Protein AF-A0A7Y1TZ57-F1 (afdb_monomer)

Structure (mmCIF, N/CA/C/O backbone):
data_AF-A0A7Y1TZ57-F1
#
_entry.id   AF-A0A7Y1TZ57-F1
#
loop_
_atom_site.group_PDB
_atom_site.id
_atom_site.type_symbol
_atom_site.label_atom_id
_atom_site.label_alt_id
_atom_site.label_comp_id
_atom_site.label_asym_id
_atom_site.label_entity_id
_atom_site.label_seq_id
_atom_site.pdbx_PDB_ins_code
_atom_site.Cartn_x
_atom_site.Cartn_y
_atom_site.Cartn_z
_atom_site.occupancy
_atom_site.B_iso_or_equiv
_atom_site.auth_seq_id
_atom_site.auth_comp_id
_atom_site.auth_asym_id
_atom_site.auth_atom_id
_atom_site.pdbx_PDB_model_num
ATOM 1 N N . VAL A 1 1 ? -8.027 1.036 -13.873 1.00 85.38 1 VAL A N 1
ATOM 2 C CA . VAL A 1 1 ? -8.519 1.773 -15.068 1.00 85.38 1 VAL A CA 1
ATOM 3 C C . VAL A 1 1 ? -7.664 1.378 -16.243 1.00 85.38 1 VAL A C 1
ATOM 5 O O . VAL A 1 1 ? -6.453 1.364 -16.092 1.00 85.38 1 VAL A O 1
ATOM 8 N N . VAL A 1 2 ? -8.277 1.065 -17.380 1.00 92.50 2 VAL A N 1
ATOM 9 C CA . VAL A 1 2 ? -7.559 0.734 -18.614 1.00 92.50 2 VAL A CA 1
ATOM 10 C C . VAL A 1 2 ? -7.692 1.884 -19.612 1.00 92.50 2 VAL A C 1
ATOM 12 O O . VAL A 1 2 ? -8.741 2.524 -19.671 1.00 92.50 2 VAL A O 1
ATOM 15 N N . PHE A 1 3 ? -6.623 2.198 -20.336 1.00 94.25 3 PHE A N 1
ATOM 16 C CA . PHE A 1 3 ? -6.570 3.316 -21.279 1.00 94.25 3 PHE A CA 1
ATOM 17 C C . PHE A 1 3 ? -5.475 3.093 -22.322 1.00 94.25 3 PHE A C 1
ATOM 19 O O . PHE A 1 3 ? -4.564 2.294 -22.121 1.00 94.25 3 PHE A O 1
ATOM 26 N N . SER A 1 4 ? -5.550 3.830 -23.425 1.00 94.81 4 SER A N 1
ATOM 27 C CA . SER A 1 4 ? -4.524 3.815 -24.468 1.00 94.81 4 SER A CA 1
ATOM 28 C C . SER A 1 4 ? -3.533 4.951 -24.264 1.00 94.81 4 SER A C 1
ATOM 30 O O . SER A 1 4 ? -3.928 6.083 -23.973 1.00 94.81 4 SER A O 1
ATOM 32 N N . SER A 1 5 ? -2.239 4.674 -24.411 1.00 92.25 5 SER A N 1
ATOM 33 C CA . SER A 1 5 ? -1.190 5.683 -24.245 1.00 92.25 5 SER A CA 1
ATOM 34 C C . SER A 1 5 ? -0.018 5.423 -25.185 1.00 92.25 5 SER A C 1
ATOM 36 O O . SER A 1 5 ? 0.508 4.316 -25.220 1.00 92.25 5 SER A O 1
ATOM 38 N N . ALA A 1 6 ? 0.397 6.458 -25.917 1.00 86.81 6 ALA A N 1
ATOM 39 C CA . ALA A 1 6 ? 1.616 6.451 -26.716 1.00 86.81 6 ALA A CA 1
ATOM 40 C C . ALA A 1 6 ? 2.759 6.995 -25.852 1.00 86.81 6 ALA A C 1
ATOM 42 O O . ALA A 1 6 ? 2.937 8.209 -25.733 1.00 86.81 6 ALA A O 1
ATOM 43 N N . ARG A 1 7 ? 3.454 6.093 -25.154 1.00 80.94 7 ARG A N 1
ATOM 44 C CA . ARG A 1 7 ? 4.619 6.432 -24.314 1.00 80.94 7 ARG A CA 1
ATOM 45 C C . ARG A 1 7 ? 5.950 6.100 -24.985 1.00 80.94 7 ARG A C 1
ATOM 47 O O . ARG A 1 7 ? 6.958 6.689 -24.609 1.00 80.94 7 ARG A O 1
ATOM 54 N N . ASP A 1 8 ? 5.910 5.225 -25.985 1.00 68.56 8 ASP A N 1
ATOM 55 C CA . ASP A 1 8 ? 7.057 4.759 -26.757 1.00 68.56 8 ASP A CA 1
ATOM 56 C C . ASP A 1 8 ? 6.888 5.143 -28.239 1.00 68.56 8 ASP A C 1
ATOM 58 O O . ASP A 1 8 ? 5.787 5.452 -28.698 1.00 68.56 8 ASP A O 1
ATOM 62 N N . ASP A 1 9 ? 7.960 5.036 -29.025 1.00 67.06 9 ASP A N 1
ATOM 63 C CA . ASP A 1 9 ? 7.976 5.404 -30.452 1.00 67.06 9 ASP A CA 1
ATOM 64 C C . ASP A 1 9 ? 7.232 4.406 -31.374 1.00 67.06 9 ASP A C 1
ATOM 66 O O . ASP A 1 9 ? 7.290 4.519 -32.599 1.00 67.06 9 ASP A O 1
ATOM 70 N N . THR A 1 10 ? 6.547 3.404 -30.810 1.00 67.25 10 THR A N 1
ATOM 71 C CA . THR A 1 10 ? 5.952 2.275 -31.559 1.00 67.25 10 THR A CA 1
ATOM 72 C C . THR A 1 10 ? 4.439 2.366 -31.782 1.00 67.25 10 THR A C 1
ATOM 74 O O . THR A 1 10 ? 3.914 1.591 -32.580 1.00 67.25 10 THR A O 1
ATOM 77 N N . GLY A 1 11 ? 3.759 3.341 -31.163 1.00 83.81 11 GLY A N 1
ATOM 78 C CA . GLY A 1 11 ? 2.308 3.537 -31.263 1.00 83.81 11 GLY A CA 1
ATOM 79 C C . GLY A 1 11 ? 1.617 3.652 -29.900 1.00 83.81 11 GLY A C 1
ATOM 80 O O . GLY A 1 11 ? 2.266 3.837 -28.872 1.00 83.81 11 GLY A O 1
ATOM 81 N N . PHE A 1 12 ? 0.284 3.602 -29.901 1.00 93.75 12 PHE A N 1
ATOM 82 C CA . PHE A 1 12 ? -0.532 3.455 -28.700 1.00 93.75 12 PHE A CA 1
ATOM 83 C C . PHE A 1 12 ? -0.489 2.008 -28.224 1.00 93.75 12 PHE A C 1
ATOM 85 O O . PHE A 1 12 ? -0.804 1.107 -28.993 1.00 93.75 12 PHE A O 1
ATOM 92 N N . ASP A 1 13 ? -0.206 1.823 -26.940 1.00 94.88 13 ASP A N 1
ATOM 93 C CA . ASP A 1 13 ? -0.405 0.556 -26.244 1.00 94.88 13 ASP A CA 1
ATOM 94 C C . ASP A 1 13 ? -1.567 0.668 -25.264 1.00 94.88 13 ASP A C 1
ATOM 96 O O . ASP A 1 13 ? -1.950 1.771 -24.844 1.00 94.88 13 ASP A O 1
ATOM 100 N N . ILE A 1 14 ? -2.070 -0.477 -24.813 1.00 95.50 14 ILE A N 1
ATOM 101 C CA . ILE A 1 14 ? -2.991 -0.547 -23.689 1.00 95.50 14 ILE A CA 1
ATOM 102 C C . ILE A 1 14 ? -2.201 -0.533 -22.385 1.00 95.50 14 ILE A C 1
ATOM 104 O O . ILE A 1 14 ? -1.309 -1.349 -22.147 1.00 95.50 14 ILE A O 1
ATOM 108 N N . TRP A 1 15 ? -2.571 0.393 -21.512 1.00 91.50 15 TRP A N 1
ATOM 109 C CA . TRP A 1 15 ? -2.032 0.551 -20.173 1.00 91.50 15 TRP A CA 1
ATOM 110 C C . TRP A 1 15 ? -3.130 0.352 -19.146 1.00 91.50 15 TRP A C 1
ATOM 112 O O . TRP A 1 15 ? -4.286 0.732 -19.347 1.00 91.50 15 TRP A O 1
ATOM 122 N N . GLU A 1 16 ? -2.740 -0.197 -18.009 1.00 89.75 16 GLU A N 1
ATOM 123 C CA . GLU A 1 16 ? -3.581 -0.264 -16.832 1.00 89.75 16 GLU A CA 1
ATOM 124 C C . GLU A 1 16 ? -2.974 0.587 -15.729 1.00 89.75 16 GLU A C 1
ATOM 126 O O . GLU A 1 16 ? -1.778 0.505 -15.461 1.00 89.75 16 GLU A O 1
ATOM 131 N N . THR A 1 17 ? -3.808 1.425 -15.115 1.00 84.38 17 THR A N 1
ATOM 132 C CA . THR A 1 17 ? -3.480 2.185 -13.913 1.00 84.38 17 THR A CA 1
ATOM 133 C C . THR A 1 17 ? -4.349 1.713 -12.767 1.00 84.38 17 THR A C 1
ATOM 135 O O . THR A 1 17 ? -5.585 1.776 -12.836 1.00 84.38 17 THR A O 1
ATOM 138 N N . ASP A 1 18 ? -3.701 1.329 -11.681 1.00 70.38 18 ASP A N 1
ATOM 139 C CA . ASP A 1 18 ? -4.349 1.189 -10.391 1.00 70.38 18 ASP A CA 1
ATOM 140 C C . ASP A 1 18 ? -4.616 2.587 -9.806 1.00 70.38 18 ASP A C 1
ATOM 142 O O . ASP A 1 18 ? -3.696 3.372 -9.577 1.00 70.38 18 ASP A O 1
ATOM 146 N N . LEU A 1 19 ? -5.893 2.943 -9.628 1.00 64.44 19 LEU A N 1
ATOM 147 C CA . LEU A 1 19 ? -6.278 4.296 -9.204 1.00 64.44 19 LEU A CA 1
ATOM 148 C C . LEU A 1 19 ? -5.841 4.643 -7.772 1.00 64.44 19 LEU A C 1
ATOM 150 O O . LEU A 1 19 ? -5.404 5.777 -7.574 1.00 64.44 19 LEU A O 1
ATOM 154 N N . PRO A 1 20 ? -5.950 3.735 -6.780 1.00 55.78 20 PRO A N 1
ATOM 155 C CA . PRO A 1 20 ? -5.468 4.011 -5.430 1.00 55.78 20 PRO A CA 1
ATOM 156 C C . PRO A 1 20 ? -3.968 4.317 -5.373 1.00 55.78 20 PRO A C 1
ATOM 158 O O . PRO A 1 20 ? -3.555 5.229 -4.657 1.00 55.78 20 PRO A O 1
ATOM 161 N N . THR A 1 21 ? -3.148 3.584 -6.129 1.00 51.78 21 THR A N 1
ATOM 162 C CA . THR A 1 21 ? -1.681 3.656 -6.004 1.00 51.78 21 THR A CA 1
ATOM 163 C C . THR A 1 21 ? -1.020 4.534 -7.064 1.00 51.78 21 THR A C 1
ATOM 165 O O . THR A 1 21 ? 0.137 4.933 -6.906 1.00 51.78 21 THR A O 1
ATOM 168 N N . GLY A 1 22 ? -1.729 4.832 -8.157 1.00 63.66 22 GLY A N 1
ATOM 169 C CA . GLY A 1 22 ? -1.217 5.550 -9.324 1.00 63.66 22 GLY A CA 1
ATOM 170 C C . GLY A 1 22 ? -0.210 4.748 -10.155 1.00 63.66 22 GLY A C 1
ATOM 171 O O . GLY A 1 22 ? 0.323 5.266 -11.141 1.00 63.66 22 GLY A O 1
ATOM 172 N N . LEU A 1 23 ? 0.073 3.497 -9.777 1.00 58.47 23 LEU A N 1
ATOM 173 C CA . LEU A 1 23 ? 0.966 2.632 -10.535 1.00 58.47 23 LEU A CA 1
ATOM 174 C C . LEU A 1 23 ? 0.330 2.295 -11.872 1.00 58.47 23 LEU A C 1
ATOM 176 O O . LEU A 1 23 ? -0.867 2.038 -11.957 1.00 58.47 23 LEU A O 1
ATOM 180 N N . SER A 1 24 ? 1.149 2.329 -12.918 1.00 72.44 24 SER A N 1
ATOM 181 C CA . SER A 1 24 ? 0.715 2.013 -14.270 1.00 72.44 24 SER A CA 1
ATOM 182 C C . SER A 1 24 ? 1.652 0.997 -14.894 1.00 72.44 24 SER A C 1
ATOM 184 O O . SER A 1 24 ? 2.868 1.182 -14.826 1.00 72.44 24 SER A O 1
ATOM 186 N N . TRP A 1 25 ? 1.105 -0.024 -15.540 1.00 87.38 25 TRP A N 1
ATOM 187 C CA . TRP A 1 25 ? 1.873 -1.009 -16.296 1.00 87.38 25 TRP A CA 1
ATOM 188 C C . TRP A 1 25 ? 1.294 -1.183 -17.695 1.00 87.38 25 TRP A C 1
ATOM 190 O O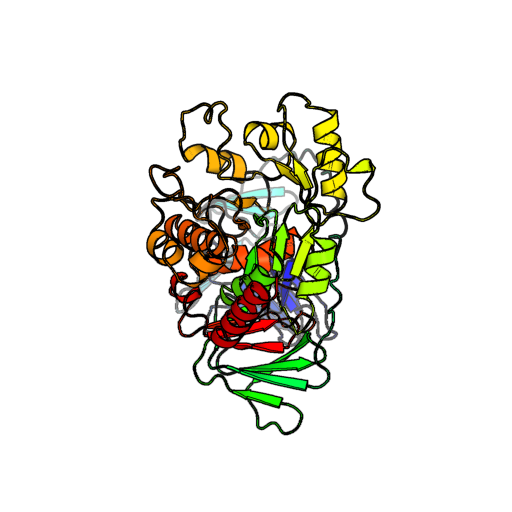 . TRP A 1 25 ? 0.101 -0.988 -17.940 1.00 87.38 25 TRP A O 1
ATOM 200 N N . ARG A 1 26 ? 2.185 -1.509 -18.628 1.00 91.62 26 ARG A N 1
ATOM 201 C CA . ARG A 1 26 ? 1.841 -1.791 -20.016 1.00 91.62 26 ARG A CA 1
ATOM 202 C C . ARG A 1 26 ? 1.236 -3.187 -20.079 1.00 91.62 26 ARG A C 1
ATOM 204 O O . ARG A 1 26 ? 1.839 -4.143 -19.600 1.00 91.62 26 ARG A O 1
ATOM 211 N N . LEU A 1 27 ? 0.040 -3.289 -20.641 1.00 88.38 27 LEU A N 1
ATOM 212 C CA . LEU A 1 27 ? -0.652 -4.554 -20.839 1.00 88.38 27 LEU A CA 1
ATOM 213 C C . LEU A 1 27 ? -0.267 -5.177 -22.182 1.00 88.38 27 LEU A C 1
ATOM 215 O O . LEU A 1 27 ? -0.045 -6.384 -22.255 1.00 88.38 27 LEU A O 1
ATOM 219 N N . THR A 1 28 ? -0.200 -4.388 -23.243 1.00 90.38 28 THR A N 1
ATOM 220 C CA . THR A 1 28 ? -0.020 -4.879 -24.615 1.00 90.38 28 THR A CA 1
ATOM 221 C C . THR A 1 28 ? 1.208 -4.247 -25.262 1.00 90.38 28 THR A C 1
ATOM 223 O O . THR A 1 28 ? 1.689 -3.220 -24.791 1.00 90.38 28 THR A O 1
ATOM 226 N N . ASN A 1 29 ? 1.774 -4.889 -26.282 1.00 89.31 29 ASN A N 1
ATOM 227 C CA . ASN A 1 29 ? 2.981 -4.405 -26.956 1.00 89.31 29 ASN A CA 1
ATOM 228 C C . ASN A 1 29 ? 3.079 -4.842 -28.424 1.00 89.31 29 ASN A C 1
ATOM 230 O O . ASN A 1 29 ? 4.185 -5.016 -28.948 1.00 89.31 29 ASN A O 1
ATOM 234 N N . LEU A 1 30 ? 1.939 -5.083 -29.078 1.00 87.56 30 LEU A N 1
ATOM 235 C CA . LEU A 1 30 ? 1.956 -5.482 -30.480 1.00 87.56 30 LEU A CA 1
ATOM 236 C C . LEU A 1 30 ? 2.362 -4.290 -31.358 1.00 87.56 30 LEU A C 1
ATOM 238 O O . LEU A 1 30 ? 1.985 -3.156 -31.072 1.00 87.56 30 LEU A O 1
ATOM 242 N N . PRO A 1 31 ? 3.081 -4.519 -32.471 1.00 87.88 31 PRO A N 1
ATOM 243 C CA . PRO A 1 31 ? 3.326 -3.464 -33.446 1.00 87.88 31 PRO A CA 1
ATOM 244 C C . PRO A 1 31 ? 2.011 -2.841 -33.938 1.00 87.88 31 PRO A C 1
ATOM 246 O O . PRO A 1 31 ? 1.071 -3.564 -34.282 1.00 87.88 31 PRO A O 1
ATOM 249 N N . GLY A 1 32 ? 1.953 -1.511 -34.034 1.00 90.31 32 GLY A N 1
ATOM 250 C CA . GLY A 1 32 ? 0.774 -0.781 -34.510 1.00 90.31 32 GLY A CA 1
ATOM 251 C C . GLY A 1 32 ? 0.105 0.058 -33.425 1.00 90.31 32 GLY A C 1
ATOM 252 O O . GLY A 1 32 ? 0.767 0.566 -32.531 1.00 90.31 32 GLY A O 1
ATOM 253 N N . GLN A 1 33 ? -1.205 0.268 -33.560 1.00 94.44 33 GLN A N 1
ATOM 254 C CA . GLN A 1 33 ? -2.008 1.075 -32.641 1.00 94.44 33 GLN A CA 1
ATOM 255 C C . GLN A 1 33 ? -2.994 0.182 -31.890 1.00 94.44 33 GLN A C 1
ATOM 257 O O . GLN A 1 33 ? -3.849 -0.451 -32.507 1.00 94.44 33 GLN A O 1
ATOM 262 N N . GLU A 1 34 ? -2.915 0.166 -30.566 1.00 95.69 34 GLU A N 1
ATOM 263 C CA . GLU A 1 34 ? -3.836 -0.544 -29.681 1.00 95.69 34 GLU A CA 1
ATOM 264 C C . GLU A 1 34 ? -4.686 0.481 -28.916 1.00 95.69 34 GLU A C 1
ATOM 266 O O . GLU A 1 34 ? -4.203 1.281 -28.109 1.00 95.69 34 GLU A O 1
ATOM 271 N N . THR A 1 35 ? -5.983 0.509 -29.221 1.00 96.81 35 THR A N 1
ATOM 272 C CA . THR A 1 35 ? -6.898 1.589 -28.836 1.00 96.81 35 THR A CA 1
ATOM 273 C C . THR A 1 35 ? -8.208 1.080 -28.236 1.00 96.81 35 THR A C 1
ATOM 275 O O . THR A 1 35 ? -8.566 -0.086 -28.376 1.00 96.81 35 THR A O 1
ATOM 278 N N . GLU A 1 36 ? -8.918 1.972 -27.542 1.00 96.88 36 GLU A N 1
ATOM 279 C CA . GLU A 1 36 ? -10.302 1.774 -27.079 1.00 96.88 36 GLU A CA 1
ATOM 280 C C . GLU A 1 36 ? -10.541 0.486 -26.256 1.00 96.88 36 GLU A C 1
ATOM 282 O O . GLU A 1 36 ? -11.389 -0.338 -26.605 1.00 96.88 36 GLU A O 1
ATOM 287 N N . PRO A 1 37 ? -9.799 0.287 -25.148 1.00 97.75 37 PRO A N 1
ATOM 288 C CA . PRO A 1 37 ? -9.945 -0.895 -24.309 1.00 97.75 37 PRO A CA 1
ATOM 289 C C . PRO A 1 37 ? -11.267 -0.903 -23.523 1.00 97.75 37 PRO A C 1
ATOM 291 O O . PRO A 1 37 ? -11.674 0.117 -22.962 1.00 97.75 37 PRO A O 1
ATOM 294 N N . ALA A 1 38 ? -11.891 -2.076 -23.396 1.00 97.19 38 ALA A N 1
ATOM 295 C CA . ALA A 1 38 ? -13.107 -2.292 -22.615 1.00 97.19 38 ALA A CA 1
ATOM 296 C C . ALA A 1 38 ? -13.073 -3.628 -21.849 1.00 97.19 38 ALA A C 1
ATOM 298 O O . ALA A 1 38 ? -12.952 -4.708 -22.435 1.00 97.19 38 ALA A O 1
ATOM 299 N N . TRP A 1 39 ? -13.219 -3.557 -20.525 1.00 95.25 39 TRP A N 1
ATOM 300 C CA . TRP A 1 39 ? -13.351 -4.730 -19.657 1.00 95.25 39 TRP A CA 1
ATOM 301 C C . TRP A 1 39 ? -14.766 -5.311 -19.702 1.00 95.25 39 TRP A C 1
ATOM 303 O O . TRP A 1 39 ? -15.751 -4.572 -19.770 1.00 95.25 39 TRP A O 1
ATOM 313 N N . SER A 1 40 ? -14.866 -6.635 -19.601 1.00 93.69 40 SER A N 1
ATOM 314 C CA . SER A 1 40 ? -16.115 -7.317 -19.270 1.00 93.69 40 SER A CA 1
ATOM 315 C C . SER A 1 40 ? -16.577 -6.936 -17.860 1.00 93.69 40 SER A C 1
ATOM 317 O O . SER A 1 40 ? -15.778 -6.548 -17.008 1.00 93.69 40 SER A O 1
ATOM 319 N N . ALA A 1 41 ? -17.879 -7.064 -17.591 1.00 87.88 41 ALA A N 1
ATOM 320 C CA . ALA A 1 41 ? -18.471 -6.661 -16.310 1.00 87.88 41 ALA A CA 1
ATOM 321 C C . ALA A 1 41 ? -17.885 -7.405 -15.090 1.00 87.88 41 ALA A C 1
ATOM 323 O O . ALA A 1 41 ? -17.898 -6.877 -13.982 1.00 87.88 41 ALA A O 1
ATOM 324 N N . ASP A 1 42 ? -17.357 -8.614 -15.293 1.00 82.31 42 ASP A N 1
ATOM 325 C CA . ASP A 1 42 ? -16.686 -9.424 -14.271 1.00 82.31 42 ASP A CA 1
ATOM 326 C C . ASP A 1 42 ? -15.181 -9.121 -14.119 1.00 82.31 42 ASP A C 1
ATOM 328 O O . ASP A 1 42 ? -14.524 -9.725 -13.273 1.00 82.31 42 ASP A O 1
ATOM 332 N N . GLY A 1 43 ? -14.626 -8.218 -14.937 1.00 87.25 43 GLY A N 1
ATOM 333 C CA . GLY A 1 43 ? -13.210 -7.844 -14.931 1.00 87.25 43 GLY A CA 1
ATOM 334 C C . GLY A 1 43 ? -12.250 -8.936 -15.416 1.00 87.25 43 GLY A C 1
ATOM 335 O O . GLY A 1 43 ? -11.050 -8.818 -15.196 1.00 87.25 43 GLY A O 1
ATOM 336 N N . ARG A 1 44 ? -12.745 -10.015 -16.042 1.00 87.31 44 ARG A N 1
ATOM 337 C CA . ARG A 1 44 ? -11.912 -11.170 -16.436 1.00 87.31 44 ARG A CA 1
ATOM 338 C C . ARG A 1 44 ? -11.412 -11.126 -17.873 1.00 87.31 44 ARG A C 1
ATOM 340 O O . ARG A 1 44 ? -10.395 -11.749 -18.173 1.00 87.31 44 ARG A O 1
ATOM 347 N N . ASN A 1 45 ? -12.125 -10.434 -18.758 1.00 94.00 45 ASN A N 1
ATOM 348 C CA . ASN A 1 45 ? -11.830 -10.395 -20.185 1.00 94.00 45 ASN A CA 1
ATOM 349 C C . ASN A 1 45 ? -11.717 -8.950 -20.665 1.00 94.00 45 ASN A C 1
ATOM 351 O O . ASN A 1 45 ? -12.564 -8.112 -20.357 1.00 94.00 45 ASN A O 1
ATOM 355 N N . LEU A 1 46 ? -10.698 -8.671 -21.468 1.00 97.12 46 LEU A N 1
ATOM 356 C CA . LEU A 1 46 ? -10.469 -7.356 -22.053 1.00 97.12 46 LEU A CA 1
ATOM 357 C C . LEU A 1 46 ? -10.653 -7.449 -23.565 1.00 97.12 46 LEU A C 1
ATOM 359 O O . LEU A 1 46 ? -10.088 -8.342 -24.192 1.00 97.12 46 LEU A O 1
ATOM 363 N N . VAL A 1 47 ? -11.403 -6.517 -24.151 1.00 98.06 47 VAL A N 1
ATOM 364 C CA . VAL A 1 47 ? -11.349 -6.273 -25.598 1.00 98.06 47 VAL A CA 1
ATOM 365 C C . VAL A 1 47 ? -10.701 -4.940 -25.892 1.00 98.06 47 VAL A C 1
ATOM 367 O O . VAL A 1 47 ? -10.798 -4.014 -25.092 1.00 98.06 47 VAL A O 1
ATOM 370 N N . PHE A 1 48 ? -10.048 -4.845 -27.039 1.00 98.25 48 PHE A N 1
ATOM 371 C CA . PHE A 1 48 ? -9.460 -3.609 -27.541 1.00 98.25 48 PHE A CA 1
ATOM 372 C C . PHE A 1 48 ? -9.359 -3.666 -29.064 1.00 98.25 48 PHE A C 1
ATOM 374 O O . PHE A 1 48 ? -9.410 -4.740 -29.668 1.00 98.25 48 PHE A O 1
ATOM 381 N N . VAL A 1 49 ? -9.238 -2.504 -29.693 1.00 98.19 49 VAL A N 1
ATOM 382 C CA . VAL A 1 49 ? -9.046 -2.381 -31.137 1.00 98.19 49 VAL A CA 1
ATOM 383 C C . VAL A 1 49 ? -7.553 -2.375 -31.435 1.00 98.19 49 VAL A C 1
ATOM 385 O O . VAL A 1 49 ? -6.813 -1.572 -30.874 1.00 98.19 49 VAL A O 1
ATOM 388 N N . HIS A 1 50 ? -7.107 -3.238 -32.341 1.00 97.62 50 HIS A N 1
ATOM 389 C CA . HIS A 1 50 ? -5.745 -3.233 -32.867 1.00 97.62 50 HIS A CA 1
ATOM 390 C C . HIS A 1 50 ? -5.760 -2.828 -34.337 1.00 97.62 50 HIS A C 1
ATOM 392 O O . HIS A 1 50 ? -6.493 -3.402 -35.141 1.00 97.62 50 HIS A O 1
ATOM 398 N N . GLN A 1 51 ? -4.953 -1.836 -34.697 1.00 96.00 51 GLN A N 1
ATOM 399 C CA . GLN A 1 51 ? -4.763 -1.393 -36.070 1.00 96.00 51 GLN A CA 1
ATOM 400 C C . GLN A 1 51 ? -3.288 -1.523 -36.447 1.00 96.00 51 GLN A C 1
ATOM 402 O O . GLN A 1 51 ? -2.424 -0.848 -35.885 1.00 96.00 51 GLN A O 1
ATOM 407 N N . HIS A 1 52 ? -3.003 -2.330 -37.466 1.00 93.50 52 HIS A N 1
ATOM 408 C CA . HIS A 1 52 ? -1.662 -2.470 -38.021 1.00 93.50 52 HIS A CA 1
ATOM 409 C C . HIS A 1 52 ? -1.705 -2.337 -39.545 1.00 93.50 52 HIS A C 1
ATOM 411 O O . HIS A 1 52 ? -2.369 -3.099 -40.252 1.00 93.50 52 HIS A O 1
ATOM 417 N N . HIS A 1 53 ? -1.002 -1.329 -40.067 1.00 89.88 53 HIS A N 1
ATOM 418 C CA . HIS A 1 53 ? -1.100 -0.897 -41.463 1.00 89.88 53 HIS A CA 1
ATOM 419 C C . HIS A 1 53 ? -2.556 -0.625 -41.895 1.00 89.88 53 HIS A C 1
ATOM 421 O O . HIS A 1 53 ? -3.164 0.344 -41.441 1.00 89.88 53 HIS A O 1
ATOM 427 N N . ARG A 1 54 ? -3.103 -1.449 -42.800 1.00 89.50 54 ARG A N 1
ATOM 428 C CA . ARG A 1 54 ? -4.469 -1.326 -43.332 1.00 89.50 54 ARG A CA 1
ATOM 429 C C . ARG A 1 54 ? -5.464 -2.287 -42.680 1.00 89.50 54 ARG A C 1
ATOM 431 O O . ARG A 1 54 ? -6.636 -2.226 -43.026 1.00 89.50 54 ARG A O 1
ATOM 438 N N . HIS A 1 55 ? -5.010 -3.139 -41.766 1.00 94.88 55 HIS A N 1
ATOM 439 C CA . HIS A 1 55 ? -5.849 -4.143 -41.128 1.00 94.88 55 HIS A CA 1
ATOM 440 C C . HIS A 1 55 ? -6.256 -3.696 -39.730 1.00 94.88 55 HIS A C 1
ATOM 442 O O . HIS A 1 55 ? -5.459 -3.127 -38.979 1.00 94.88 55 HIS A O 1
ATOM 448 N N . TRP A 1 56 ? -7.504 -3.991 -39.402 1.00 97.81 56 TRP A N 1
ATOM 449 C CA . TRP A 1 56 ? -8.121 -3.765 -38.110 1.00 97.81 56 TRP A CA 1
ATOM 450 C C . TRP A 1 56 ? -8.517 -5.102 -37.504 1.00 97.81 56 TRP A C 1
ATOM 452 O O . TRP A 1 56 ? -9.040 -5.986 -38.189 1.00 97.81 56 TRP A O 1
ATOM 462 N N . ALA A 1 57 ? -8.310 -5.233 -36.204 1.00 97.88 57 ALA A N 1
ATOM 463 C CA . ALA A 1 57 ? -8.753 -6.374 -35.439 1.00 97.88 57 ALA A CA 1
ATOM 464 C C . ALA A 1 57 ? -9.450 -5.926 -34.158 1.00 97.88 57 ALA A C 1
ATOM 466 O O . ALA A 1 57 ? -9.049 -4.958 -33.512 1.00 97.88 57 ALA A O 1
ATOM 467 N N . LEU A 1 58 ? -10.500 -6.653 -33.786 1.00 98.12 58 LEU A N 1
ATOM 468 C CA . LEU A 1 58 ? -11.005 -6.630 -32.422 1.00 98.12 58 LEU A CA 1
ATOM 469 C C . LEU A 1 58 ? -10.292 -7.751 -31.678 1.00 98.12 58 LEU A C 1
ATOM 471 O O . LEU A 1 58 ? -10.460 -8.920 -32.026 1.00 98.12 58 LEU A O 1
ATOM 475 N N . MET A 1 59 ? -9.483 -7.393 -30.693 1.00 98.00 59 MET A N 1
ATOM 476 C CA . MET A 1 59 ? -8.697 -8.330 -29.904 1.00 98.00 59 MET A CA 1
ATOM 477 C C . MET A 1 59 ? -9.457 -8.709 -28.637 1.00 98.00 59 MET A C 1
ATOM 479 O O . MET A 1 59 ? -10.136 -7.868 -28.050 1.00 98.00 59 MET A O 1
ATOM 483 N N . LEU A 1 60 ? -9.330 -9.962 -28.212 1.00 97.31 60 LEU A N 1
ATOM 484 C CA . LEU A 1 60 ? -9.789 -10.478 -26.929 1.00 97.31 60 LEU A CA 1
ATOM 485 C C . LEU A 1 60 ? -8.590 -10.997 -26.151 1.00 97.31 60 LEU A C 1
ATOM 487 O O . LEU A 1 60 ? -7.853 -11.864 -26.616 1.00 97.31 60 LEU A O 1
ATOM 491 N N . ARG A 1 61 ? -8.454 -10.503 -24.929 1.00 95.88 61 ARG A N 1
ATOM 492 C CA . ARG A 1 61 ? -7.480 -10.966 -23.956 1.00 95.88 61 ARG A CA 1
ATOM 493 C C . ARG A 1 61 ? -8.181 -11.676 -22.812 1.00 95.88 61 ARG A C 1
ATOM 495 O O . ARG A 1 61 ? -9.130 -11.147 -22.227 1.00 95.88 61 ARG A O 1
ATOM 502 N N . GLN A 1 62 ? -7.655 -12.846 -22.460 1.00 91.31 62 GLN A N 1
ATOM 503 C CA . GLN A 1 62 ? -8.106 -13.649 -21.328 1.00 91.31 62 GLN A CA 1
ATOM 504 C C . GLN A 1 62 ? -6.907 -14.076 -20.484 1.00 91.31 62 GLN A C 1
ATOM 506 O O . GLN A 1 62 ? -5.840 -14.387 -21.012 1.00 91.31 62 GLN A O 1
ATOM 511 N N . HIS A 1 63 ? -7.080 -14.115 -19.165 1.00 83.88 63 HIS A N 1
ATOM 512 C CA . HIS A 1 63 ? -6.002 -14.511 -18.262 1.00 83.88 63 HIS A CA 1
ATOM 513 C C . HIS A 1 63 ? -5.489 -15.930 -18.570 1.00 83.88 63 HIS A C 1
ATOM 515 O O . HIS A 1 63 ? -6.275 -16.864 -18.738 1.00 83.88 63 HIS A O 1
ATOM 521 N N . GLY A 1 64 ? -4.163 -16.089 -18.638 1.00 80.56 64 GLY A N 1
ATOM 522 C CA . GLY A 1 64 ? -3.506 -17.373 -18.907 1.00 80.56 64 GLY A CA 1
ATOM 523 C C . GLY A 1 64 ? -3.643 -17.884 -20.347 1.00 80.56 64 GLY A C 1
ATOM 524 O O . GLY A 1 64 ? -3.311 -19.039 -20.608 1.00 80.56 64 GLY A O 1
ATOM 525 N N . ARG A 1 65 ? -4.133 -17.058 -21.282 1.00 88.25 65 ARG A N 1
ATOM 526 C CA . ARG A 1 65 ? -4.268 -17.391 -22.706 1.00 88.25 65 ARG A CA 1
ATOM 527 C C . ARG A 1 65 ? -3.590 -16.329 -23.576 1.00 88.25 65 ARG A C 1
ATOM 529 O O . ARG A 1 65 ? -3.515 -15.175 -23.158 1.00 88.25 65 ARG A O 1
ATOM 536 N N . PRO A 1 66 ? -3.091 -16.697 -24.768 1.00 88.94 66 PRO A N 1
ATOM 537 C CA . PRO A 1 66 ? -2.619 -15.712 -25.731 1.00 88.94 66 PRO A CA 1
ATOM 538 C C . PRO A 1 66 ? -3.777 -14.824 -26.203 1.00 88.94 66 PRO A C 1
ATOM 540 O O . PRO A 1 66 ? -4.919 -15.281 -26.284 1.00 88.94 66 PRO A O 1
ATOM 543 N N . ASP A 1 67 ? -3.463 -13.571 -26.534 1.00 93.31 67 ASP A N 1
ATOM 544 C CA . ASP A 1 67 ? -4.430 -12.645 -27.122 1.00 93.31 67 ASP A CA 1
ATOM 545 C C . ASP A 1 67 ? -4.931 -13.179 -28.467 1.00 93.31 67 ASP A C 1
ATOM 547 O O . ASP A 1 67 ? -4.163 -13.692 -29.284 1.00 93.31 67 ASP A O 1
ATOM 551 N N . GLU A 1 68 ? -6.230 -13.040 -28.704 1.00 95.00 68 GLU A N 1
ATOM 552 C CA . GLU A 1 68 ? -6.903 -13.612 -29.862 1.00 95.00 68 GLU A CA 1
ATOM 553 C C . GLU A 1 68 ? -7.620 -12.527 -30.668 1.00 95.00 68 GLU A C 1
ATOM 555 O O . GLU A 1 68 ? -8.397 -11.744 -30.124 1.00 95.00 68 GLU A O 1
ATOM 560 N N . ALA A 1 69 ? -7.417 -12.503 -31.986 1.00 96.38 69 ALA A N 1
ATOM 561 C CA . ALA A 1 69 ? -8.203 -11.657 -32.878 1.00 96.38 69 ALA A CA 1
ATOM 562 C C . ALA A 1 69 ? -9.596 -12.271 -33.083 1.00 96.38 69 ALA A C 1
ATOM 564 O O . ALA A 1 69 ? -9.752 -13.280 -33.772 1.00 96.38 69 ALA A O 1
ATOM 565 N N . ILE A 1 70 ? -10.621 -11.656 -32.492 1.00 96.50 70 ILE A N 1
ATOM 566 C CA . ILE A 1 70 ? -12.000 -12.157 -32.547 1.00 96.50 70 ILE A CA 1
ATOM 567 C C . ILE A 1 70 ? -12.788 -11.622 -33.737 1.00 96.50 70 ILE A C 1
ATOM 569 O O . ILE A 1 70 ? -13.807 -12.201 -34.101 1.00 96.50 70 ILE A O 1
ATOM 573 N N . VAL A 1 71 ? -12.316 -10.538 -34.348 1.00 97.12 71 VAL A N 1
ATOM 574 C CA . VAL A 1 71 ? -12.785 -10.007 -35.632 1.00 97.12 71 VAL A CA 1
ATOM 575 C C . VAL A 1 71 ? -11.558 -9.500 -36.375 1.00 97.12 71 VAL A C 1
ATOM 577 O O . VAL A 1 71 ? -10.746 -8.807 -35.773 1.00 97.12 71 VAL A O 1
ATOM 580 N N . ILE A 1 72 ? -11.443 -9.806 -37.667 1.00 96.06 72 ILE A N 1
ATOM 581 C CA . ILE A 1 72 ? -10.417 -9.254 -38.562 1.00 96.06 72 ILE A CA 1
ATOM 582 C C . ILE A 1 72 ? -11.136 -8.561 -39.716 1.00 96.06 72 ILE A C 1
ATOM 584 O O . ILE A 1 72 ? -12.115 -9.086 -40.251 1.00 96.06 72 ILE A O 1
ATOM 588 N N . SER A 1 73 ? -10.692 -7.359 -40.065 1.00 95.50 73 SER A N 1
ATOM 589 C CA . SER A 1 73 ? -11.371 -6.492 -41.020 1.00 95.50 73 SER A CA 1
ATOM 590 C C . SER A 1 73 ? -10.380 -5.572 -41.732 1.00 95.50 73 SER A C 1
ATOM 592 O O . SER A 1 73 ? -9.472 -5.034 -41.108 1.00 95.50 73 SER A O 1
ATOM 594 N N . ASP A 1 74 ? -10.584 -5.342 -43.029 1.00 94.62 74 ASP A N 1
ATOM 595 C CA . ASP A 1 74 ? -9.903 -4.257 -43.760 1.00 94.62 74 ASP A CA 1
ATOM 596 C C . ASP A 1 74 ? -10.593 -2.902 -43.546 1.00 94.62 74 ASP A C 1
ATOM 598 O O . ASP A 1 74 ? -10.024 -1.838 -43.791 1.00 94.62 74 ASP A O 1
ATOM 602 N N . ASP A 1 75 ? -11.827 -2.947 -43.050 1.00 94.88 75 ASP A N 1
ATOM 603 C CA . ASP A 1 75 ? -12.582 -1.777 -42.646 1.00 94.88 75 ASP A CA 1
ATOM 604 C C . ASP A 1 75 ? -12.304 -1.398 -41.191 1.00 94.88 75 ASP A C 1
ATOM 606 O O . ASP A 1 75 ? -12.107 -2.277 -40.346 1.00 94.88 75 ASP A O 1
ATOM 610 N N . ALA A 1 76 ? -12.403 -0.101 -40.889 1.00 96.06 76 ALA A N 1
ATOM 611 C CA . ALA A 1 76 ? -12.184 0.429 -39.550 1.00 96.06 76 ALA A CA 1
ATOM 612 C C . ALA A 1 76 ? -13.159 -0.151 -38.515 1.00 96.06 76 ALA A C 1
ATOM 614 O O . ALA A 1 76 ? -14.365 -0.249 -38.764 1.00 96.06 76 ALA A O 1
ATOM 615 N N . LEU A 1 77 ? -12.616 -0.480 -37.341 1.00 97.94 77 LEU A N 1
ATOM 616 C CA . LEU A 1 77 ? -13.345 -0.947 -36.164 1.00 97.94 77 LEU A CA 1
ATOM 617 C C . LEU A 1 77 ? -13.205 0.087 -35.049 1.00 97.94 77 LEU A C 1
ATOM 619 O O . LEU A 1 77 ? -12.143 0.682 -34.898 1.00 97.94 77 LEU A O 1
ATOM 623 N N . ALA A 1 78 ? -14.266 0.297 -34.279 1.00 97.31 78 ALA A N 1
ATOM 624 C CA . ALA A 1 78 ? -14.266 1.249 -33.176 1.00 97.31 78 ALA A CA 1
ATOM 625 C C . ALA A 1 78 ? -15.299 0.876 -32.106 1.00 97.31 78 ALA A C 1
ATOM 627 O O . ALA A 1 78 ? -16.168 0.027 -32.304 1.00 97.31 78 ALA A O 1
ATOM 628 N N . ALA A 1 79 ? -15.227 1.575 -30.987 1.00 97.00 79 ALA A N 1
ATOM 629 C CA . ALA A 1 79 ? -16.176 1.634 -29.898 1.00 97.00 79 ALA A CA 1
ATOM 630 C C . ALA A 1 79 ? -16.646 0.260 -29.374 1.00 97.00 79 ALA A C 1
ATOM 632 O O . ALA A 1 79 ? -17.861 0.027 -29.283 1.00 97.00 79 ALA A O 1
ATOM 633 N N . PRO A 1 80 ? -15.727 -0.671 -29.043 1.00 98.06 80 PRO A N 1
ATOM 634 C CA . PRO A 1 80 ? -16.118 -1.965 -28.518 1.00 98.06 80 PRO A CA 1
ATOM 635 C C . PRO A 1 80 ? -16.767 -1.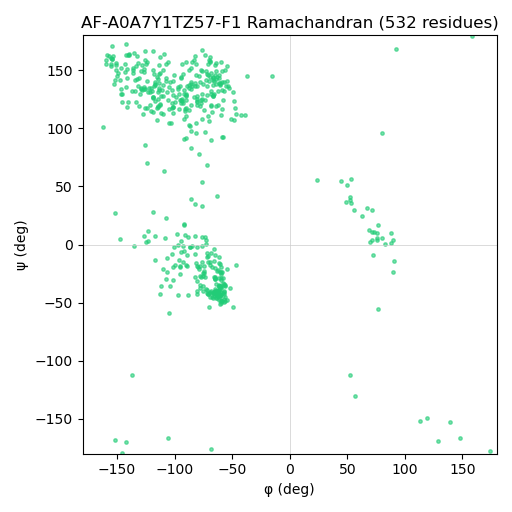828 -27.137 1.00 98.06 80 PRO A C 1
ATOM 637 O O . PRO A 1 80 ? -16.383 -1.001 -26.311 1.00 98.06 80 PRO A O 1
ATOM 640 N N . SER A 1 81 ? -17.769 -2.660 -26.877 1.00 97.50 81 SER A N 1
ATOM 641 C CA . SER A 1 81 ? -18.506 -2.678 -25.619 1.00 97.50 81 SER A CA 1
ATOM 642 C C . SER A 1 81 ? -19.071 -4.061 -25.345 1.00 97.50 81 SER A C 1
ATOM 644 O O . SER A 1 81 ? -19.600 -4.726 -26.240 1.00 97.50 81 SER A O 1
ATOM 646 N N . TRP A 1 82 ? -18.975 -4.489 -24.093 1.00 97.44 82 TRP A N 1
ATOM 647 C CA . TRP A 1 82 ? -19.499 -5.766 -23.641 1.00 97.44 82 TRP A CA 1
ATOM 648 C C . TRP A 1 82 ? -20.985 -5.677 -23.335 1.00 97.44 82 TRP A C 1
ATOM 650 O O . TRP A 1 82 ? -21.446 -4.753 -22.662 1.00 97.44 82 TRP A O 1
ATOM 660 N N . ARG A 1 83 ? -21.727 -6.713 -23.727 1.00 95.44 83 ARG A N 1
ATOM 661 C CA . ARG A 1 83 ? -23.019 -6.968 -23.096 1.00 95.44 83 ARG A CA 1
ATOM 662 C C . ARG A 1 83 ? -22.784 -7.362 -21.627 1.00 95.44 83 ARG A C 1
ATOM 664 O O . ARG A 1 83 ? -21.840 -8.110 -21.367 1.00 95.44 83 ARG A O 1
ATOM 671 N N . PRO A 1 84 ? -23.624 -6.929 -20.665 1.00 92.69 84 PRO A N 1
ATOM 672 C CA . PRO A 1 84 ? -23.354 -7.132 -19.237 1.00 92.69 84 PRO A CA 1
ATOM 673 C C . PRO A 1 84 ? -23.201 -8.594 -18.796 1.00 92.69 84 PRO A C 1
ATOM 675 O O . PRO A 1 84 ? -22.564 -8.861 -17.785 1.00 92.69 84 PRO A O 1
ATOM 678 N N . ASP A 1 85 ? -23.770 -9.541 -19.545 1.00 90.56 85 ASP A N 1
ATOM 679 C CA . ASP A 1 85 ? -23.667 -10.981 -19.279 1.00 90.56 85 ASP A CA 1
ATOM 680 C C . ASP A 1 85 ? -22.397 -11.635 -19.858 1.00 90.56 85 ASP A C 1
ATOM 682 O O . ASP A 1 85 ? -22.209 -12.840 -19.709 1.00 90.56 85 ASP A O 1
ATOM 686 N N . GLY A 1 86 ? -21.541 -10.869 -20.545 1.00 93.25 86 GLY A N 1
ATOM 687 C CA . GLY A 1 86 ? -20.317 -11.363 -21.177 1.00 93.25 86 GLY A CA 1
ATOM 688 C C . GLY A 1 86 ? -20.544 -12.237 -22.417 1.00 93.25 86 GLY A C 1
ATOM 689 O O . GLY A 1 86 ? -19.581 -12.751 -22.977 1.00 93.25 86 GLY A O 1
ATOM 690 N N . SER A 1 87 ? -21.791 -12.414 -22.872 1.00 93.25 87 SER A N 1
ATOM 691 C CA . SER A 1 87 ? -22.120 -13.346 -23.964 1.00 93.25 87 SER A CA 1
ATOM 692 C C . SER A 1 87 ? -21.713 -12.848 -25.355 1.00 93.25 87 SER A C 1
ATOM 694 O O . SER A 1 87 ? -21.523 -13.647 -26.277 1.00 93.25 87 SER A O 1
ATOM 696 N N . LEU A 1 88 ? -21.604 -11.529 -25.531 1.00 95.88 88 LEU A N 1
ATOM 697 C CA . LEU A 1 88 ? -21.259 -10.902 -26.803 1.00 95.88 88 LEU A CA 1
ATOM 698 C C . LEU A 1 88 ? -20.584 -9.544 -26.612 1.00 95.88 88 LEU A C 1
ATOM 700 O O . LEU A 1 88 ? -20.723 -8.894 -25.572 1.00 95.88 88 LEU A O 1
ATOM 704 N N . VAL A 1 89 ? -19.919 -9.104 -27.677 1.00 97.94 89 VAL A N 1
ATOM 705 C CA . VAL A 1 89 ? -19.290 -7.786 -27.794 1.00 97.94 89 VAL A CA 1
ATOM 706 C C . VAL A 1 89 ? -19.934 -7.038 -28.955 1.00 97.94 89 VAL A C 1
ATOM 708 O O . VAL A 1 89 ? -20.002 -7.558 -30.068 1.00 97.94 89 VAL A O 1
ATOM 711 N N . THR A 1 90 ? -20.410 -5.824 -28.702 1.00 97.94 90 THR A N 1
ATOM 712 C CA . THR A 1 90 ? -20.825 -4.864 -29.735 1.00 97.94 90 THR A CA 1
ATOM 713 C C . THR A 1 90 ? -19.675 -3.950 -30.109 1.00 97.94 90 THR A C 1
ATOM 715 O O . THR A 1 90 ? -18.872 -3.613 -29.249 1.00 97.94 90 THR A O 1
ATOM 718 N N . TYR A 1 91 ? -19.609 -3.532 -31.366 1.00 98.25 91 TYR A N 1
ATOM 719 C CA . TYR A 1 91 ? -18.599 -2.605 -31.875 1.00 98.25 91 TYR A CA 1
ATOM 720 C C . TYR A 1 91 ? -19.140 -1.886 -33.112 1.00 98.25 91 TYR A C 1
ATOM 722 O O . TYR A 1 91 ? -20.085 -2.350 -33.752 1.00 98.25 91 TYR A O 1
ATOM 730 N N . LEU A 1 92 ? -18.550 -0.752 -33.459 1.00 97.69 92 LEU A N 1
ATOM 731 C CA . LEU A 1 92 ? -18.804 -0.057 -34.710 1.00 97.69 92 LEU A CA 1
ATOM 732 C C . LEU A 1 92 ? -17.848 -0.571 -35.786 1.00 97.69 92 LEU A C 1
ATOM 734 O O . LEU A 1 92 ? -16.653 -0.739 -35.544 1.00 97.69 92 LEU A O 1
ATOM 738 N N . LYS A 1 93 ? -18.374 -0.805 -36.986 1.00 96.94 93 LYS A N 1
ATOM 739 C CA . LYS A 1 93 ? -17.584 -1.117 -38.180 1.00 96.94 93 LYS A CA 1
ATOM 740 C C . LYS A 1 93 ? -18.003 -0.181 -39.304 1.00 96.94 93 LYS A C 1
ATOM 742 O O . LYS A 1 93 ? -19.201 -0.001 -39.524 1.00 96.94 93 LYS A O 1
ATOM 747 N N . ARG A 1 94 ? -17.029 0.407 -39.999 1.00 94.00 94 ARG A N 1
ATOM 748 C CA . ARG A 1 94 ? -17.282 1.320 -41.119 1.00 94.00 94 ARG A CA 1
ATOM 749 C C . ARG A 1 94 ? -17.409 0.551 -42.426 1.00 94.00 94 ARG A C 1
ATOM 751 O O . ARG A 1 94 ? -16.438 -0.024 -42.872 1.00 94.00 94 ARG A O 1
ATOM 758 N N . ASP A 1 95 ? -18.562 0.557 -43.064 1.00 85.38 95 ASP A N 1
ATOM 759 C CA . ASP A 1 95 ? -18.732 0.017 -44.412 1.00 85.38 95 ASP A CA 1
ATOM 760 C C . ASP A 1 95 ? -18.870 1.142 -45.457 1.00 85.38 95 ASP A C 1
ATOM 762 O O . ASP A 1 95 ? -18.538 2.304 -45.195 1.00 85.38 95 ASP A O 1
ATOM 766 N N . ALA A 1 96 ? -19.303 0.786 -46.671 1.00 84.06 96 ALA A N 1
ATOM 767 C CA . ALA A 1 96 ? -19.511 1.731 -47.766 1.00 84.06 96 ALA A CA 1
ATOM 768 C C . ALA A 1 96 ? -20.628 2.754 -47.485 1.00 84.06 96 ALA A C 1
ATOM 770 O O . ALA A 1 96 ? -20.563 3.866 -48.008 1.00 84.06 96 ALA A O 1
ATOM 771 N N . ASP A 1 97 ? -21.615 2.391 -46.660 1.00 83.00 97 ASP A N 1
ATOM 772 C CA . ASP A 1 97 ? -22.785 3.211 -46.338 1.00 83.00 97 ASP A CA 1
ATOM 773 C C . ASP A 1 97 ? -22.562 4.065 -45.076 1.00 83.00 97 ASP A C 1
ATOM 775 O O . ASP A 1 97 ? -23.290 5.030 -44.841 1.00 83.00 97 ASP A O 1
ATOM 779 N N . GLY A 1 98 ? -21.532 3.757 -44.281 1.00 90.31 98 GLY A N 1
ATOM 780 C CA . GLY A 1 98 ? -21.136 4.532 -43.110 1.00 90.31 98 GLY A CA 1
ATOM 781 C C . GLY A 1 98 ? -20.741 3.650 -41.933 1.00 90.31 98 GLY A C 1
ATOM 782 O O . GLY A 1 98 ? -20.248 2.538 -42.096 1.00 90.31 98 GLY A O 1
ATOM 783 N N . TRP A 1 99 ? -20.905 4.157 -40.715 1.00 95.12 99 TRP A N 1
ATOM 784 C CA . TRP A 1 99 ? -20.727 3.343 -39.515 1.00 95.12 99 TRP A CA 1
ATOM 785 C C . TRP A 1 99 ? -21.980 2.512 -39.256 1.00 95.12 99 TRP A C 1
ATOM 787 O O . TRP A 1 99 ? -23.089 3.026 -39.317 1.00 95.12 99 TRP A O 1
ATOM 797 N N . ALA A 1 100 ? -21.800 1.240 -38.920 1.00 95.50 100 ALA A N 1
ATOM 798 C CA . ALA A 1 100 ? -22.870 0.359 -38.474 1.00 95.50 100 ALA A CA 1
ATOM 799 C C . ALA A 1 100 ? -22.490 -0.285 -37.139 1.00 95.50 100 ALA A C 1
ATOM 801 O O . ALA A 1 100 ? -21.317 -0.573 -36.888 1.00 95.50 100 ALA A O 1
ATOM 802 N N . VAL A 1 101 ? -23.484 -0.571 -36.299 1.00 96.00 101 VAL A N 1
ATOM 803 C CA . VAL A 1 101 ? -23.293 -1.373 -35.086 1.00 96.00 101 VAL A CA 1
ATOM 804 C C . VAL A 1 101 ? -23.282 -2.842 -35.477 1.00 96.00 101 VAL A C 1
ATOM 806 O O . VAL A 1 101 ? -24.245 -3.362 -36.043 1.00 96.00 101 VAL A O 1
ATOM 809 N N . TRP A 1 102 ? -22.202 -3.523 -35.131 1.00 97.50 102 TRP A N 1
ATOM 810 C CA . TRP A 1 102 ? -22.016 -4.958 -35.267 1.00 97.50 102 TRP A CA 1
ATOM 811 C C . TRP A 1 102 ? -21.945 -5.616 -33.895 1.00 97.50 102 TRP A C 1
ATOM 813 O O . TRP A 1 102 ? -21.708 -4.969 -32.874 1.00 97.50 102 TRP A O 1
ATOM 823 N N . MET A 1 103 ? -22.160 -6.926 -33.877 1.00 96.81 103 MET A N 1
ATOM 824 C CA . MET A 1 103 ? -21.977 -7.758 -32.701 1.00 96.81 103 MET A CA 1
ATOM 825 C C . MET A 1 103 ? -21.249 -9.052 -33.040 1.00 96.81 103 MET A C 1
ATOM 827 O O . MET A 1 103 ? -21.453 -9.630 -34.110 1.00 96.81 103 MET A O 1
ATOM 831 N N . THR A 1 104 ? -20.465 -9.525 -32.080 1.00 97.75 104 THR A N 1
ATOM 832 C CA . THR A 1 104 ? -19.831 -10.842 -32.084 1.00 97.75 104 THR A CA 1
ATOM 833 C C . THR A 1 104 ? -20.298 -11.614 -30.859 1.00 97.75 104 THR A C 1
ATOM 835 O O . THR A 1 104 ? -19.998 -11.220 -29.734 1.00 97.75 104 THR A O 1
ATOM 838 N N . ILE A 1 105 ? -21.025 -12.711 -31.074 1.00 96.00 105 ILE A N 1
ATOM 839 C CA . ILE A 1 105 ? -21.386 -13.669 -30.024 1.00 96.00 105 ILE A CA 1
ATOM 840 C C . ILE A 1 105 ? -20.188 -14.582 -29.785 1.00 96.00 105 ILE A C 1
ATOM 842 O O . ILE A 1 105 ? -19.670 -15.187 -30.728 1.00 96.00 105 ILE A O 1
ATOM 846 N N . LEU A 1 106 ? -19.771 -14.700 -28.526 1.00 92.81 106 LEU A N 1
ATOM 847 C CA . LEU A 1 106 ? -18.587 -15.458 -28.115 1.00 92.81 106 LEU A CA 1
ATOM 848 C C . LEU A 1 106 ? -18.860 -16.970 -27.978 1.00 92.81 106 LEU A C 1
ATOM 850 O O . LEU A 1 106 ? -18.309 -17.629 -27.103 1.00 92.81 106 LEU A O 1
ATOM 854 N N . SER A 1 107 ? -19.726 -17.519 -28.833 1.00 90.25 107 SER A N 1
ATOM 855 C CA . SER A 1 107 ? -19.950 -18.961 -28.962 1.00 90.25 107 SER A CA 1
ATOM 856 C C . SER A 1 107 ? -18.819 -19.637 -29.739 1.00 90.25 107 SER A C 1
ATOM 858 O O . SER A 1 107 ? -18.032 -18.975 -30.415 1.00 90.25 107 SER A O 1
ATOM 860 N N . GLU A 1 108 ? -18.781 -20.967 -29.706 1.00 88.38 108 GLU A N 1
ATOM 861 C CA . GLU A 1 108 ? -17.953 -21.775 -30.603 1.00 88.38 108 GLU A CA 1
ATOM 862 C C . GLU A 1 108 ? -18.869 -22.559 -31.563 1.00 88.38 108 GLU A C 1
ATOM 864 O O . GLU A 1 108 ? -19.626 -23.417 -31.104 1.00 88.38 108 GLU A O 1
ATOM 869 N N . PRO A 1 109 ? -18.858 -22.271 -32.882 1.00 90.00 109 PRO A N 1
ATOM 870 C CA . PRO A 1 109 ? -18.133 -21.189 -33.558 1.00 90.00 109 PRO A CA 1
ATOM 871 C C . PRO A 1 109 ? -18.700 -19.796 -33.232 1.00 90.00 109 PRO A C 1
ATOM 873 O O . PRO A 1 109 ? -19.867 -19.653 -32.848 1.00 90.00 109 PRO A O 1
ATOM 876 N N . ARG A 1 110 ? -17.875 -18.755 -33.409 1.00 92.62 110 ARG A N 1
ATOM 877 C CA . ARG A 1 110 ? -18.295 -17.363 -33.188 1.00 92.62 110 ARG A CA 1
ATOM 878 C C . ARG A 1 110 ? -19.294 -16.921 -34.240 1.00 92.62 110 ARG A C 1
ATOM 880 O O . ARG A 1 110 ? -19.178 -17.276 -35.412 1.00 92.62 110 ARG A O 1
ATOM 887 N N . LEU A 1 111 ? -20.253 -16.100 -33.821 1.00 95.94 111 LEU A N 1
ATOM 888 C CA . LEU A 1 111 ? -21.256 -15.539 -34.720 1.00 95.94 111 LEU A CA 1
ATOM 889 C C . LEU A 1 111 ? -21.101 -14.023 -34.817 1.00 95.94 111 LEU A C 1
ATOM 891 O O . LEU A 1 111 ? -21.286 -13.317 -33.828 1.00 95.94 111 LEU A O 1
ATOM 895 N N . HIS A 1 112 ? -20.834 -13.527 -36.024 1.00 95.69 112 HIS A N 1
ATOM 896 C CA . HIS A 1 112 ? -20.752 -12.099 -36.328 1.00 95.69 112 HIS A CA 1
ATOM 897 C C . HIS A 1 112 ? -22.027 -11.638 -37.023 1.00 95.69 112 HIS A C 1
ATOM 899 O O . HIS A 1 112 ? -22.490 -12.273 -37.973 1.00 95.69 112 HIS A O 1
ATOM 905 N N . ARG A 1 113 ? -22.604 -10.523 -36.577 1.00 94.19 113 ARG A N 1
ATOM 906 C CA . ARG A 1 113 ? -23.836 -9.997 -37.165 1.00 94.19 113 ARG A CA 1
ATOM 907 C C . ARG A 1 113 ? -23.866 -8.478 -37.137 1.00 94.19 113 ARG A C 1
ATOM 909 O O . ARG A 1 113 ? -23.623 -7.861 -36.106 1.00 94.19 113 ARG A O 1
ATOM 916 N N . LYS A 1 114 ? -24.249 -7.888 -38.266 1.00 94.31 114 LYS A N 1
ATOM 917 C CA . LYS A 1 114 ? -24.645 -6.483 -38.357 1.00 94.31 114 LYS A CA 1
ATOM 918 C C . LYS A 1 114 ? -25.973 -6.297 -37.611 1.00 94.31 114 LYS A C 1
ATOM 920 O O . LYS A 1 114 ? -26.959 -6.967 -37.927 1.00 94.31 114 LYS A O 1
ATOM 925 N N . LEU A 1 115 ? -25.970 -5.461 -36.577 1.00 93.06 115 LEU A N 1
ATOM 926 C CA . LEU A 1 115 ? -27.092 -5.251 -35.659 1.00 93.06 115 LEU A CA 1
ATOM 927 C C . LEU A 1 115 ? -27.928 -4.025 -36.053 1.00 93.06 115 LEU A C 1
ATOM 929 O O . LEU A 1 115 ? -29.159 -4.094 -36.018 1.00 93.06 115 LEU A O 1
ATOM 933 N N . ILE A 1 116 ? -27.276 -2.913 -36.418 1.00 92.81 116 ILE A N 1
ATOM 934 C CA . ILE A 1 116 ? -27.936 -1.652 -36.795 1.00 92.81 116 ILE A CA 1
ATOM 935 C C . ILE A 1 116 ? -27.139 -0.933 -37.889 1.00 92.81 116 ILE A C 1
ATOM 937 O O . ILE A 1 116 ? -25.938 -0.746 -37.729 1.00 92.81 116 ILE A O 1
ATOM 941 N N . ASP A 1 117 ? -27.799 -0.532 -38.977 1.00 89.81 117 ASP A N 1
ATOM 942 C CA . ASP A 1 117 ? -27.142 -0.061 -40.208 1.00 89.81 117 ASP A CA 1
ATOM 943 C C . ASP A 1 117 ? -27.899 1.032 -40.989 1.00 89.81 117 ASP A C 1
ATOM 945 O O . ASP A 1 117 ? -27.473 1.408 -42.074 1.00 89.81 117 ASP A O 1
ATOM 949 N N . ARG A 1 118 ? -29.026 1.542 -40.475 1.00 87.06 118 ARG A N 1
ATOM 950 C CA . ARG A 1 118 ? -29.851 2.576 -41.140 1.00 87.06 118 ARG A CA 1
ATOM 951 C C . ARG A 1 118 ? -29.972 3.868 -40.331 1.00 87.06 118 ARG A C 1
ATOM 953 O O . ARG A 1 118 ? -30.992 4.546 -40.407 1.00 87.06 118 ARG A O 1
ATOM 960 N N . GLU A 1 119 ? -28.971 4.155 -39.514 1.00 90.94 119 GLU A N 1
ATOM 961 C CA . GLU A 1 119 ? -28.879 5.364 -38.694 1.00 90.94 119 GLU A CA 1
ATOM 962 C C . GLU A 1 119 ? -27.444 5.908 -38.809 1.00 90.94 119 GLU A C 1
ATOM 964 O O . GLU A 1 119 ? -26.520 5.134 -39.061 1.00 90.94 119 GLU A O 1
ATOM 969 N N . ASP A 1 120 ? -27.247 7.215 -38.650 1.00 91.50 120 ASP A N 1
ATOM 970 C CA . ASP A 1 120 ? -25.930 7.858 -38.717 1.00 91.50 120 ASP A CA 1
ATOM 971 C C . ASP A 1 120 ? -25.252 7.847 -37.339 1.00 91.50 120 ASP A C 1
ATOM 973 O O . ASP A 1 120 ? -25.624 8.609 -36.441 1.00 91.50 120 ASP A O 1
ATOM 977 N N . PHE A 1 121 ? -24.291 6.942 -37.137 1.00 92.06 121 PHE A N 1
ATOM 978 C CA . PHE A 1 121 ? -23.675 6.694 -35.831 1.00 92.06 121 PHE A CA 1
ATOM 979 C C . PHE A 1 121 ? -22.505 7.625 -35.514 1.00 92.06 121 PHE A C 1
ATOM 981 O O . PHE A 1 121 ? -21.598 7.837 -36.318 1.00 92.06 121 PHE A O 1
ATOM 988 N N . PHE A 1 122 ? -22.454 8.064 -34.256 1.00 87.06 122 PHE A N 1
ATOM 989 C CA . PHE A 1 122 ? -21.256 8.661 -33.671 1.00 87.06 122 PHE A CA 1
ATOM 990 C C . PHE A 1 122 ? -20.326 7.580 -33.113 1.00 87.06 122 PHE A C 1
ATOM 992 O O . PHE A 1 122 ? -20.781 6.533 -32.654 1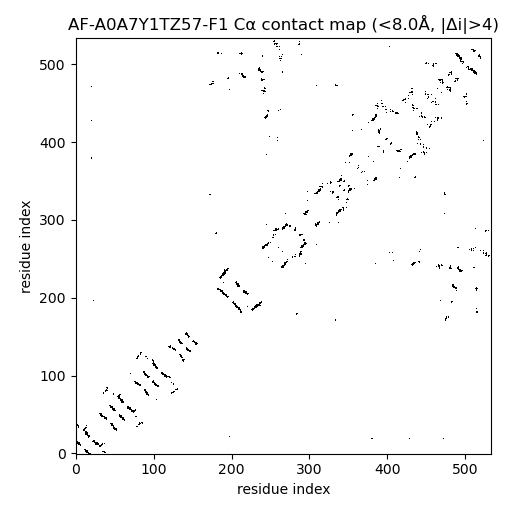.00 87.06 122 PHE A O 1
ATOM 999 N N . LEU A 1 123 ? -19.021 7.864 -33.095 1.00 88.81 123 LEU A N 1
ATOM 1000 C CA . LEU A 1 123 ? -17.979 6.997 -32.535 1.00 88.81 123 LEU A CA 1
ATOM 1001 C C . LEU A 1 123 ? -18.022 6.969 -30.999 1.00 88.81 123 LEU A C 1
ATOM 1003 O O . LEU A 1 123 ? -17.150 7.504 -30.321 1.00 88.81 123 LEU A O 1
ATOM 1007 N N . ALA A 1 124 ? -19.077 6.373 -30.452 1.00 92.12 124 ALA A N 1
ATOM 1008 C CA . ALA A 1 124 ? -19.263 6.147 -29.029 1.00 92.12 124 ALA A CA 1
ATOM 1009 C C . ALA A 1 124 ? -19.737 4.705 -28.793 1.00 92.12 124 ALA A C 1
ATOM 1011 O O . ALA A 1 124 ? -20.538 4.189 -29.578 1.00 92.12 124 ALA A O 1
ATOM 1012 N N . PRO A 1 125 ? -19.263 4.041 -27.724 1.00 94.62 125 PRO A N 1
ATOM 1013 C CA . PRO A 1 125 ? -19.640 2.663 -27.443 1.00 94.62 125 PRO A CA 1
ATOM 1014 C C . PRO A 1 125 ? -21.129 2.555 -27.138 1.00 94.62 125 PRO A C 1
ATOM 1016 O O . PRO A 1 125 ? -21.727 3.435 -26.514 1.00 94.62 125 PRO A O 1
ATOM 1019 N N . VAL A 1 126 ? -21.722 1.431 -27.541 1.00 96.19 126 VAL A N 1
ATOM 1020 C CA . VAL A 1 126 ? -23.063 1.059 -27.090 1.00 96.19 126 VAL A CA 1
ATOM 1021 C C . VAL A 1 126 ? -23.020 0.867 -25.576 1.00 96.19 126 VAL A C 1
ATOM 1023 O O . VAL A 1 126 ? -22.289 0.015 -25.071 1.00 96.19 126 VAL A O 1
ATOM 1026 N N . ALA A 1 127 ? -23.810 1.645 -24.845 1.00 95.00 127 ALA A N 1
ATOM 1027 C CA . ALA A 1 127 ? -23.976 1.485 -23.410 1.00 95.00 127 ALA A CA 1
ATOM 1028 C C . ALA A 1 127 ? -25.160 0.556 -23.130 1.00 95.00 127 ALA A C 1
ATOM 1030 O O . ALA A 1 127 ? -26.241 0.719 -23.694 1.00 95.00 127 ALA A O 1
ATOM 1031 N N . TRP A 1 128 ? -24.977 -0.408 -22.239 1.00 94.62 128 TRP A N 1
ATOM 1032 C CA . TRP A 1 128 ? -26.012 -1.368 -21.869 1.00 94.62 128 TRP A CA 1
ATOM 1033 C C . TRP A 1 128 ? -26.556 -1.045 -20.481 1.00 94.62 128 TRP A C 1
ATOM 1035 O O . TRP A 1 128 ? -25.781 -0.856 -19.547 1.00 94.62 128 TRP A O 1
ATOM 1045 N N . LEU A 1 129 ? -27.882 -0.991 -20.338 1.00 91.06 129 LEU A N 1
ATOM 1046 C CA . LEU A 1 129 ? -28.524 -0.908 -19.020 1.00 91.06 129 LEU A CA 1
ATOM 1047 C C . LEU A 1 129 ? -28.604 -2.282 -18.364 1.00 91.06 129 LEU A C 1
ATOM 1049 O O . LEU A 1 129 ? -28.360 -2.448 -17.175 1.00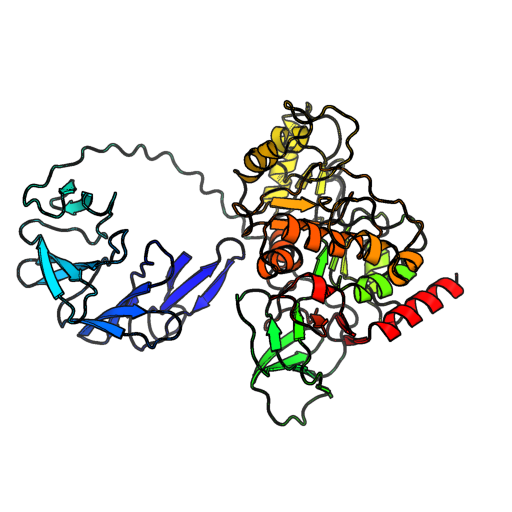 91.06 129 LEU A O 1
ATOM 1053 N N . ASP A 1 130 ? -28.961 -3.262 -19.181 1.00 90.62 130 ASP A N 1
ATOM 1054 C CA . ASP A 1 130 ? -29.085 -4.666 -18.845 1.00 90.62 130 ASP A CA 1
ATOM 1055 C C . ASP A 1 130 ? -28.822 -5.489 -20.115 1.00 90.62 130 ASP A C 1
ATOM 1057 O O . ASP A 1 130 ? -28.336 -4.974 -21.124 1.00 90.62 130 ASP A O 1
ATOM 1061 N N . ARG A 1 131 ? -29.118 -6.792 -20.095 1.00 92.38 131 ARG A N 1
ATOM 1062 C CA . ARG A 1 131 ? -28.882 -7.652 -21.261 1.00 92.38 131 ARG A CA 1
ATOM 1063 C C . ARG A 1 131 ? -29.753 -7.281 -22.473 1.00 92.38 131 ARG A C 1
ATOM 1065 O O . ARG A 1 131 ? -29.447 -7.711 -23.575 1.00 92.38 131 ARG A O 1
ATOM 1072 N N . GLN A 1 132 ? -30.861 -6.575 -22.323 1.00 93.75 132 GLN A N 1
ATOM 1073 C CA . GLN A 1 132 ? -31.798 -6.290 -23.408 1.00 93.75 132 GLN A CA 1
ATOM 1074 C C . GLN A 1 132 ? -31.832 -4.820 -23.814 1.00 93.75 132 GLN A C 1
ATOM 1076 O O . GLN A 1 132 ? -31.998 -4.541 -24.998 1.00 93.75 132 GLN A O 1
ATOM 1081 N N . GLN A 1 133 ? -31.686 -3.883 -22.883 1.00 95.38 133 GLN A N 1
ATOM 1082 C CA . GLN A 1 133 ? -31.809 -2.462 -23.184 1.00 95.38 133 GLN A CA 1
ATOM 1083 C C . GLN A 1 133 ? -30.445 -1.813 -23.448 1.00 95.38 133 GLN A C 1
ATOM 1085 O O . GLN A 1 133 ? -29.543 -1.846 -22.608 1.00 95.38 133 GLN A O 1
ATOM 1090 N N . MET A 1 134 ? -30.323 -1.179 -24.617 1.00 95.69 134 MET A N 1
ATOM 1091 C CA . MET A 1 134 ? -29.118 -0.490 -25.079 1.00 95.69 134 MET A CA 1
ATOM 1092 C C . MET A 1 134 ? -29.366 1.004 -25.320 1.00 95.69 134 MET A C 1
ATOM 1094 O O . MET A 1 134 ? -30.463 1.416 -25.710 1.00 95.69 134 MET A O 1
ATOM 1098 N N . PHE A 1 135 ? -28.318 1.798 -25.127 1.00 95.81 135 PHE A N 1
ATOM 1099 C CA . PHE A 1 135 ? -28.226 3.220 -25.428 1.00 95.81 135 PHE A CA 1
ATOM 1100 C C . PHE A 1 135 ? -27.046 3.482 -26.360 1.00 95.81 135 PHE A C 1
ATOM 1102 O O . PHE A 1 135 ? -25.985 2.878 -26.219 1.00 95.81 135 PHE A O 1
ATOM 1109 N N . TYR A 1 136 ? -27.226 4.381 -27.318 1.00 95.31 136 TYR A N 1
ATOM 1110 C CA . TYR A 1 136 ? -26.199 4.729 -28.298 1.00 95.31 136 TYR A CA 1
ATOM 1111 C C . TYR A 1 136 ? -26.488 6.103 -28.903 1.00 95.31 136 TYR A C 1
ATOM 1113 O O . TYR A 1 136 ? -27.597 6.626 -28.773 1.00 95.31 136 TYR A O 1
ATOM 1121 N N . ALA A 1 137 ? -25.485 6.698 -29.543 1.00 93.75 137 ALA A N 1
ATOM 1122 C CA . ALA A 1 137 ? -25.608 7.993 -30.198 1.00 93.75 137 ALA A CA 1
ATOM 1123 C C . ALA A 1 137 ? -25.743 7.811 -31.715 1.00 93.75 137 ALA A C 1
ATOM 1125 O O . ALA A 1 137 ? -24.823 7.306 -32.360 1.00 93.75 137 ALA A O 1
ATOM 1126 N N . ALA A 1 138 ? -26.881 8.230 -32.272 1.00 93.81 138 ALA A N 1
ATOM 1127 C CA . ALA A 1 138 ? -27.120 8.216 -33.711 1.00 93.81 138 ALA A CA 1
ATOM 1128 C C . ALA A 1 138 ? -28.096 9.320 -34.150 1.00 93.81 138 ALA A C 1
ATOM 1130 O O . ALA A 1 138 ? -28.971 9.740 -33.383 1.00 93.81 138 ALA A O 1
ATOM 1131 N N . ASP A 1 139 ? -27.937 9.802 -35.384 1.00 92.19 139 ASP A N 1
ATOM 1132 C CA . ASP A 1 139 ? -28.707 10.892 -35.999 1.00 92.19 139 ASP A CA 1
ATOM 1133 C C . ASP A 1 139 ? -28.727 12.172 -35.140 1.00 92.19 139 ASP A C 1
ATOM 1135 O O . ASP A 1 139 ? -29.748 12.852 -35.018 1.00 92.19 139 ASP A O 1
ATOM 1139 N N . GLY A 1 140 ? -27.621 12.466 -34.449 1.00 89.94 140 GLY A N 1
ATOM 1140 C CA . GLY A 1 140 ? -27.497 13.618 -33.545 1.00 89.94 140 GLY A CA 1
ATOM 1141 C C . GLY A 1 140 ? -28.248 13.489 -32.212 1.00 89.94 140 GLY A C 1
ATOM 1142 O O . GLY A 1 140 ? -28.357 14.470 -31.480 1.00 89.94 140 GLY A O 1
ATOM 1143 N N . HIS A 1 141 ? -28.761 12.302 -31.877 1.00 92.88 141 HIS A N 1
ATOM 1144 C CA . HIS A 1 141 ? -29.534 12.050 -30.662 1.00 92.88 141 HIS A CA 1
ATOM 1145 C C . HIS A 1 141 ? -28.944 10.903 -29.835 1.00 92.88 141 HIS A C 1
ATOM 1147 O O . HIS A 1 141 ? -28.310 9.994 -30.368 1.00 92.88 141 HIS A O 1
ATOM 1153 N N . ILE A 1 142 ? -29.221 10.899 -28.527 1.00 92.56 142 ILE A N 1
ATOM 1154 C CA . ILE A 1 142 ? -29.110 9.678 -27.722 1.00 92.56 142 ILE A CA 1
ATOM 1155 C C . ILE A 1 142 ? -30.373 8.860 -27.967 1.00 92.56 142 ILE A C 1
ATOM 1157 O O . ILE A 1 142 ? -31.489 9.353 -27.786 1.00 92.56 142 ILE A O 1
ATOM 1161 N N . ARG A 1 143 ? -30.204 7.607 -28.370 1.00 94.19 143 ARG A N 1
ATOM 1162 C CA . ARG A 1 143 ? -31.288 6.666 -28.631 1.00 94.19 143 ARG A CA 1
ATOM 1163 C C . ARG A 1 143 ? -31.257 5.540 -27.619 1.00 94.19 143 ARG A C 1
ATOM 1165 O O . ARG A 1 143 ? -30.191 5.119 -27.182 1.00 94.19 143 ARG A O 1
ATOM 1172 N N . THR A 1 144 ? -32.435 5.038 -27.267 1.00 96.00 144 THR A N 1
ATOM 1173 C CA . THR A 1 144 ? -32.601 3.778 -26.544 1.00 96.00 144 THR A CA 1
ATOM 1174 C C . THR A 1 144 ? -33.328 2.774 -27.421 1.00 96.00 144 THR A C 1
ATOM 1176 O O . THR A 1 144 ? -34.202 3.131 -28.217 1.00 96.00 144 THR A O 1
ATOM 1179 N N . ARG A 1 145 ? -32.945 1.506 -27.307 1.00 93.94 145 ARG A N 1
ATOM 1180 C CA . ARG A 1 145 ? -33.515 0.405 -28.079 1.00 93.94 145 ARG A CA 1
ATOM 1181 C C . ARG A 1 145 ? -33.468 -0.868 -27.253 1.00 93.94 145 ARG A C 1
ATOM 1183 O O . ARG A 1 145 ? -32.543 -1.081 -26.476 1.00 93.94 145 ARG A O 1
ATOM 1190 N N . HIS A 1 146 ? -34.459 -1.723 -27.455 1.00 95.50 146 HIS A N 1
ATOM 1191 C CA . HIS A 1 146 ? -34.394 -3.100 -26.990 1.00 95.50 146 HIS A CA 1
ATOM 1192 C C . HIS A 1 146 ? -33.675 -3.957 -28.041 1.00 95.50 146 HIS A C 1
ATOM 1194 O O . HIS A 1 146 ? -33.916 -3.795 -29.237 1.00 95.50 146 HIS A O 1
ATOM 1200 N N . PHE A 1 147 ? -32.802 -4.859 -27.608 1.00 91.12 147 PHE A N 1
ATOM 1201 C CA . PHE A 1 147 ? -31.864 -5.607 -28.448 1.00 91.12 147 PHE A CA 1
ATOM 1202 C C . PHE A 1 147 ? -32.530 -6.406 -29.581 1.00 91.12 147 PHE A C 1
ATOM 1204 O O . PHE A 1 147 ? -31.974 -6.508 -30.671 1.00 91.12 147 PHE A O 1
ATOM 1211 N N . ASP A 1 148 ? -33.731 -6.941 -29.351 1.00 89.31 148 ASP A N 1
ATOM 1212 C CA . ASP A 1 148 ? -34.507 -7.706 -30.344 1.00 89.31 148 ASP A CA 1
ATOM 1213 C C . ASP A 1 148 ? -35.503 -6.859 -31.167 1.00 89.31 148 ASP A C 1
ATOM 1215 O O . ASP A 1 148 ? -36.186 -7.374 -32.053 1.00 89.31 148 ASP A O 1
ATOM 1219 N N . SER A 1 149 ? -35.591 -5.556 -30.898 1.00 90.00 149 SER A N 1
ATOM 1220 C CA . SER A 1 149 ? -36.495 -4.636 -31.587 1.00 90.00 149 SER A CA 1
ATOM 1221 C C . SER A 1 149 ? -35.775 -3.975 -32.750 1.00 90.00 149 SER A C 1
ATOM 1223 O O . SER A 1 149 ? -34.563 -3.825 -32.709 1.00 90.00 149 SER A O 1
ATOM 1225 N N . TRP A 1 150 ? -36.507 -3.516 -33.766 1.00 85.69 150 TRP A N 1
ATOM 1226 C CA . TRP A 1 150 ? -35.997 -2.624 -34.823 1.00 85.69 150 TRP A CA 1
ATOM 1227 C C . TRP A 1 150 ? -36.283 -1.149 -34.544 1.00 85.69 150 TRP A C 1
ATOM 1229 O O . TRP A 1 150 ? -35.736 -0.275 -35.207 1.00 85.69 150 TRP A O 1
ATOM 1239 N N . LYS A 1 151 ? -37.160 -0.873 -33.577 1.00 89.25 151 LYS A N 1
ATOM 1240 C CA . LYS A 1 151 ? -37.574 0.479 -33.214 1.00 89.25 151 LYS A CA 1
ATOM 1241 C C . LYS A 1 151 ? -36.652 1.031 -32.136 1.00 89.25 151 LYS A C 1
ATOM 1243 O O . LYS A 1 151 ? -36.457 0.389 -31.102 1.00 89.25 151 LYS A O 1
ATOM 1248 N N . SER A 1 152 ? -36.138 2.228 -32.376 1.00 92.56 152 SER A N 1
ATOM 1249 C CA . SER A 1 152 ? -35.412 3.051 -31.416 1.00 92.56 152 SER A CA 1
ATOM 1250 C C . SER A 1 152 ? -36.279 4.234 -30.977 1.00 92.56 152 SER A C 1
ATOM 1252 O O . SER A 1 152 ? -37.221 4.629 -31.667 1.00 92.56 152 SER A O 1
ATOM 1254 N N . ILE A 1 153 ? -36.004 4.762 -29.787 1.00 95.00 153 ILE A N 1
ATOM 1255 C CA . ILE A 1 153 ? -36.684 5.932 -29.226 1.00 95.00 153 ILE A CA 1
ATOM 1256 C C . ILE A 1 153 ? -35.614 6.954 -28.853 1.00 95.00 153 ILE A C 1
ATOM 1258 O O . ILE A 1 153 ? -34.615 6.605 -28.223 1.00 95.00 153 ILE A O 1
ATOM 1262 N N . THR A 1 154 ? -35.827 8.217 -29.215 1.00 96.00 154 THR A N 1
ATOM 1263 C CA . THR A 1 154 ? -34.977 9.325 -28.768 1.00 96.00 154 THR A CA 1
ATOM 1264 C C . THR A 1 154 ? -35.134 9.535 -27.267 1.00 96.00 154 THR A C 1
ATOM 1266 O O . THR A 1 154 ? -36.247 9.704 -26.770 1.00 96.00 154 THR A O 1
ATOM 1269 N N . VAL A 1 155 ? -34.016 9.561 -26.546 1.00 92.38 155 VAL A N 1
ATOM 1270 C CA . VAL A 1 155 ? -33.972 9.849 -25.113 1.00 92.38 155 VAL A CA 1
ATOM 1271 C C . VAL A 1 155 ? -33.768 11.353 -24.937 1.00 92.38 155 VAL A C 1
ATOM 1273 O O . VAL A 1 155 ? -32.670 11.850 -25.204 1.00 92.38 155 VAL A O 1
ATOM 1276 N N . PRO A 1 156 ? -34.789 12.113 -24.500 1.00 88.88 156 PRO A N 1
ATOM 1277 C CA . PRO A 1 156 ? -34.584 13.511 -24.163 1.00 88.88 156 PRO A CA 1
ATOM 1278 C C . PRO A 1 156 ? -33.676 13.587 -22.933 1.00 88.88 156 PRO A C 1
ATOM 1280 O O . PRO A 1 156 ? -33.948 12.956 -21.912 1.00 88.88 156 PRO A O 1
ATOM 1283 N N . PHE A 1 157 ? -32.605 14.373 -23.010 1.00 79.94 157 PHE A N 1
ATOM 1284 C CA . PHE A 1 157 ? -31.746 14.623 -21.860 1.00 79.94 157 PHE A CA 1
ATOM 1285 C C . PHE A 1 157 ? -31.391 16.103 -21.759 1.00 79.94 157 PHE A C 1
ATOM 1287 O O . PHE A 1 157 ? -31.304 16.822 -22.751 1.00 79.94 157 PHE A O 1
ATOM 1294 N N . VAL A 1 158 ? -31.180 16.553 -20.526 1.00 79.81 158 VAL A N 1
ATOM 1295 C CA . VAL A 1 158 ? -30.651 17.880 -20.218 1.00 79.81 158 VAL A CA 1
ATOM 1296 C C . VAL A 1 158 ? -29.464 17.671 -19.294 1.00 79.81 158 VAL A C 1
ATOM 1298 O O . VAL A 1 158 ? -29.631 17.256 -18.148 1.00 79.81 158 VAL A O 1
ATOM 1301 N N . ALA A 1 159 ? -28.261 17.966 -19.778 1.00 60.41 159 ALA A N 1
ATOM 1302 C CA . ALA A 1 159 ? -27.070 17.988 -18.943 1.00 60.41 159 ALA A CA 1
ATOM 1303 C C . ALA A 1 159 ? -26.886 19.400 -18.377 1.00 60.41 159 ALA A C 1
ATOM 1305 O O . ALA A 1 159 ? -26.555 20.338 -19.100 1.00 60.41 159 ALA A O 1
ATOM 1306 N N . ARG A 1 160 ? -27.090 19.574 -17.068 1.00 75.25 160 ARG A N 1
ATOM 1307 C CA . ARG A 1 160 ? -26.621 20.786 -16.386 1.00 75.25 160 ARG A CA 1
ATOM 1308 C C . ARG A 1 160 ? -25.148 20.599 -16.068 1.00 75.25 160 ARG A C 1
ATOM 1310 O O . ARG A 1 160 ? -24.805 20.008 -15.048 1.00 75.25 160 ARG A O 1
ATOM 1317 N N . VAL A 1 161 ? -24.288 21.111 -16.939 1.00 53.34 161 VAL A N 1
ATOM 1318 C CA . VAL A 1 161 ? -22.855 21.179 -16.661 1.00 53.34 161 VAL A CA 1
ATOM 1319 C C . VAL A 1 161 ? -22.648 22.285 -15.633 1.00 53.34 161 VAL A C 1
ATOM 1321 O O . VAL A 1 161 ? -22.637 23.470 -15.950 1.00 53.34 161 VAL A O 1
ATOM 1324 N N . ARG A 1 162 ? -22.553 21.900 -14.362 1.00 61.03 162 ARG A N 1
ATOM 1325 C CA . ARG A 1 162 ? -21.847 22.728 -13.388 1.00 61.03 162 ARG A CA 1
ATOM 1326 C C . ARG A 1 162 ? -20.372 22.534 -13.671 1.00 61.03 162 ARG A C 1
ATOM 1328 O O . ARG A 1 162 ? -19.971 21.402 -13.928 1.00 61.03 162 ARG A O 1
ATOM 1335 N N . GLU A 1 163 ? -19.594 23.610 -13.631 1.00 50.88 163 GLU A N 1
ATOM 1336 C CA . GLU A 1 163 ? -18.143 23.487 -13.612 1.00 50.88 163 GLU A CA 1
ATOM 1337 C C . GLU A 1 163 ? -17.812 22.506 -12.489 1.00 50.88 163 GLU A C 1
ATOM 1339 O O . GLU A 1 163 ? -18.051 22.774 -11.304 1.00 50.88 163 GLU A O 1
ATOM 1344 N N . ALA A 1 164 ? -17.389 21.300 -12.869 1.00 40.31 164 ALA A N 1
ATOM 1345 C CA . ALA A 1 164 ? -16.798 20.412 -11.909 1.00 40.31 164 ALA A CA 1
ATOM 1346 C C . ALA A 1 164 ? -15.612 21.215 -11.398 1.00 40.31 164 ALA A C 1
ATOM 1348 O O . ALA A 1 164 ? -14.701 21.530 -12.163 1.00 40.31 164 ALA A O 1
ATOM 1349 N N . ARG A 1 165 ? -15.614 21.557 -10.107 1.00 43.69 165 ARG A N 1
ATOM 1350 C CA . ARG A 1 165 ? -14.337 21.636 -9.424 1.00 43.69 165 ARG A CA 1
ATOM 1351 C C . ARG A 1 165 ? -13.764 20.245 -9.613 1.00 43.69 165 ARG A C 1
ATOM 1353 O O . ARG A 1 165 ? -14.071 19.339 -8.843 1.00 43.69 165 ARG A O 1
ATOM 1360 N N . THR A 1 166 ? -12.974 20.065 -10.668 1.00 39.88 166 THR A N 1
ATOM 1361 C CA . THR A 1 166 ? -11.832 19.184 -10.598 1.00 39.88 166 THR A CA 1
ATOM 1362 C C . THR A 1 166 ? -11.264 19.528 -9.239 1.00 39.88 166 THR A C 1
ATOM 1364 O O . THR A 1 166 ? -10.848 20.667 -9.007 1.00 39.88 166 THR A O 1
ATOM 1367 N N . ALA A 1 167 ? -11.353 18.596 -8.286 1.00 39.84 167 ALA A N 1
ATOM 1368 C CA . ALA A 1 167 ? -10.334 18.584 -7.269 1.00 39.84 167 ALA A CA 1
ATOM 1369 C C . ALA A 1 167 ? -9.076 18.652 -8.119 1.00 39.84 167 ALA A C 1
ATOM 1371 O O . ALA A 1 167 ? -8.823 17.739 -8.908 1.00 39.84 167 ALA A O 1
ATOM 1372 N N . THR A 1 168 ? -8.413 19.810 -8.129 1.00 36.69 168 THR A N 1
ATOM 1373 C CA . THR A 1 168 ? -7.053 19.879 -8.617 1.00 36.69 168 THR A CA 1
ATOM 1374 C C . THR A 1 168 ? -6.438 18.691 -7.925 1.00 36.69 168 THR A C 1
ATOM 1376 O O . THR A 1 168 ? -6.423 18.665 -6.691 1.00 36.69 168 THR A O 1
ATOM 1379 N N . SER A 1 169 ? -6.063 17.656 -8.680 1.00 42.66 169 SER A N 1
ATOM 1380 C CA . SER A 1 169 ? -5.096 16.720 -8.159 1.00 42.66 169 SER A CA 1
ATOM 1381 C C . SER A 1 169 ? -3.925 17.645 -7.890 1.00 42.66 169 SER A C 1
ATOM 1383 O O . SER A 1 169 ? -3.204 18.030 -8.816 1.00 42.66 169 SER A O 1
ATOM 1385 N N . GLY A 1 170 ? -3.834 18.168 -6.663 1.00 42.47 170 GLY A N 1
ATOM 1386 C CA . GLY A 1 170 ? -2.638 18.844 -6.221 1.00 42.47 170 GLY A CA 1
ATOM 1387 C C . GLY A 1 170 ? -1.560 17.865 -6.614 1.00 42.47 170 GLY A C 1
ATOM 1388 O O . GLY A 1 170 ? -1.730 16.676 -6.326 1.00 42.47 170 GLY A O 1
ATOM 1389 N N . LYS A 1 171 ? -0.580 18.310 -7.418 1.00 44.72 171 LYS A N 1
ATOM 1390 C CA . LYS A 1 171 ? 0.550 17.466 -7.821 1.00 44.72 171 LYS A CA 1
ATOM 1391 C C . LYS A 1 171 ? 0.890 16.654 -6.588 1.00 44.72 171 LYS A C 1
ATOM 1393 O O . LYS A 1 171 ? 1.232 17.294 -5.585 1.00 44.72 171 LYS A O 1
ATOM 1398 N N . ALA A 1 172 ? 0.647 15.335 -6.620 1.00 50.94 172 ALA A N 1
ATOM 1399 C CA . ALA A 1 172 ? 0.834 14.501 -5.443 1.00 50.94 172 ALA A CA 1
ATOM 1400 C C . ALA A 1 172 ? 2.202 14.901 -4.914 1.00 50.94 172 ALA A C 1
ATOM 1402 O O . ALA A 1 172 ? 3.156 14.917 -5.697 1.00 50.94 172 ALA A O 1
ATOM 1403 N N . HIS A 1 173 ? 2.257 15.444 -3.695 1.00 58.28 173 HIS A N 1
ATOM 1404 C CA . HIS A 1 173 ? 3.506 15.973 -3.170 1.00 58.28 173 HIS A CA 1
ATOM 1405 C C . HIS A 1 173 ? 4.395 14.760 -2.958 1.00 58.28 173 HIS A C 1
ATOM 1407 O O . HIS A 1 173 ? 4.317 14.097 -1.929 1.00 58.28 173 HIS A O 1
ATOM 1413 N N . GLN A 1 174 ? 5.147 14.423 -4.003 1.00 67.19 174 GLN A N 1
ATOM 1414 C CA . GLN A 1 174 ? 6.054 13.300 -4.030 1.00 67.19 174 GLN A CA 1
ATOM 1415 C C . GLN A 1 174 ? 7.161 13.651 -3.064 1.00 67.19 174 GLN A C 1
ATOM 1417 O O . GLN A 1 174 ? 7.888 14.633 -3.239 1.00 67.19 174 GLN A O 1
ATOM 1422 N N . ARG A 1 175 ? 7.215 12.881 -1.989 1.00 80.81 175 ARG A N 1
ATOM 1423 C CA . ARG A 1 175 ? 8.271 12.996 -1.007 1.00 80.81 175 ARG A CA 1
ATOM 1424 C C . ARG A 1 175 ? 9.331 11.987 -1.392 1.00 80.81 175 ARG A C 1
ATOM 1426 O O . ARG A 1 175 ? 9.014 10.898 -1.860 1.00 80.81 175 ARG A O 1
ATOM 1433 N N . THR A 1 176 ? 10.582 12.367 -1.190 1.00 81.25 176 THR A N 1
ATOM 1434 C CA . THR A 1 176 ? 11.703 11.457 -1.384 1.00 81.25 176 THR A CA 1
ATOM 1435 C C . THR A 1 176 ? 12.418 11.259 -0.066 1.00 81.25 176 THR A C 1
ATOM 1437 O O . THR A 1 176 ? 12.633 12.212 0.688 1.00 81.25 176 THR A O 1
ATOM 1440 N N . LEU A 1 177 ? 12.789 10.018 0.218 1.00 85.50 177 LEU A N 1
ATOM 1441 C CA . LEU A 1 177 ? 13.574 9.656 1.385 1.00 85.50 177 LEU A CA 1
ATOM 1442 C C . LEU A 1 177 ? 15.042 9.506 0.999 1.00 85.50 177 LEU A C 1
ATOM 1444 O O . LEU A 1 177 ? 15.405 8.747 0.098 1.00 85.50 177 LEU A O 1
ATOM 1448 N N . ALA A 1 178 ? 15.905 10.206 1.730 1.00 82.75 178 ALA A N 1
ATOM 1449 C CA . ALA A 1 178 ? 17.330 9.931 1.688 1.00 82.75 178 ALA A CA 1
ATOM 1450 C C . ALA A 1 178 ? 17.615 8.601 2.402 1.00 82.75 178 ALA A C 1
ATOM 1452 O O . ALA A 1 178 ? 17.080 8.333 3.482 1.00 82.75 178 ALA A O 1
ATOM 1453 N N . LEU A 1 179 ? 18.474 7.775 1.806 1.00 84.12 179 LEU A N 1
ATOM 1454 C CA . LEU A 1 179 ? 19.018 6.597 2.472 1.00 84.12 179 LEU A CA 1
ATOM 1455 C C . LEU A 1 179 ? 20.246 7.021 3.273 1.00 84.12 179 LEU A C 1
ATOM 1457 O O . LEU A 1 179 ? 21.207 7.549 2.719 1.00 84.12 179 LEU A O 1
ATOM 1461 N N . ILE A 1 180 ? 20.187 6.813 4.582 1.00 83.94 180 ILE A N 1
ATOM 1462 C CA . ILE A 1 180 ? 21.263 7.146 5.514 1.00 83.94 180 ILE A CA 1
ATOM 1463 C C . ILE A 1 180 ? 22.074 5.871 5.767 1.00 83.94 180 ILE A C 1
ATOM 1465 O O . ILE A 1 180 ? 21.489 4.811 5.990 1.00 83.94 180 ILE A O 1
ATOM 1469 N N . ASP A 1 181 ? 23.407 5.985 5.709 1.00 84.38 181 ASP A N 1
ATOM 1470 C CA . ASP A 1 181 ? 24.360 4.887 5.959 1.00 84.38 181 ASP A CA 1
ATOM 1471 C C . ASP A 1 181 ? 24.074 3.613 5.130 1.00 84.38 181 ASP A C 1
ATOM 1473 O O . ASP A 1 181 ? 24.156 2.474 5.610 1.00 84.38 181 ASP A O 1
ATOM 1477 N N . ALA A 1 182 ? 23.706 3.806 3.857 1.00 85.25 182 ALA A N 1
ATOM 1478 C CA . ALA A 1 182 ? 23.505 2.710 2.918 1.00 85.25 182 ALA A CA 1
ATOM 1479 C C . ALA A 1 182 ? 24.829 1.949 2.673 1.00 85.25 182 ALA A C 1
ATOM 1481 O O . ALA A 1 182 ? 25.895 2.570 2.622 1.00 85.25 182 ALA A O 1
ATOM 1482 N N . PRO A 1 183 ? 24.802 0.609 2.534 1.00 87.62 183 PRO A N 1
ATOM 1483 C CA . PRO A 1 183 ? 25.983 -0.161 2.157 1.00 87.62 183 PRO A CA 1
ATOM 1484 C C . PRO A 1 183 ? 26.575 0.324 0.829 1.00 87.62 183 PRO A C 1
ATOM 1486 O O . PRO A 1 183 ? 25.833 0.608 -0.111 1.00 87.62 183 PRO A O 1
ATOM 1489 N N . SER A 1 184 ? 27.904 0.380 0.748 1.00 84.12 184 SER A N 1
ATOM 1490 C CA . SER A 1 184 ? 28.610 0.518 -0.524 1.00 84.12 184 SER A CA 1
ATOM 1491 C C . SER A 1 184 ? 28.732 -0.844 -1.210 1.00 84.12 184 SER A C 1
ATOM 1493 O O . SER A 1 184 ? 28.914 -1.868 -0.550 1.00 84.12 184 SER A O 1
ATOM 1495 N N . GLY A 1 185 ? 28.669 -0.844 -2.541 1.00 85.44 185 GLY A N 1
ATOM 1496 C CA . GLY A 1 185 ? 28.774 -2.055 -3.351 1.00 85.44 185 GLY A CA 1
ATOM 1497 C C . GLY A 1 185 ? 27.426 -2.697 -3.679 1.00 85.44 185 GLY A C 1
ATOM 1498 O O . GLY A 1 185 ? 26.378 -2.331 -3.146 1.00 85.44 185 GLY A O 1
ATOM 1499 N N . ARG A 1 186 ? 27.481 -3.653 -4.608 1.00 92.00 186 ARG A N 1
ATOM 1500 C CA . ARG A 1 186 ? 26.315 -4.349 -5.150 1.00 92.00 186 ARG A CA 1
ATOM 1501 C C . ARG A 1 186 ? 26.024 -5.621 -4.352 1.00 92.00 186 ARG A C 1
ATOM 1503 O O . ARG A 1 186 ? 26.913 -6.456 -4.173 1.00 92.00 186 ARG A O 1
ATOM 1510 N N . THR A 1 187 ? 24.772 -5.780 -3.937 1.00 94.25 187 THR A N 1
ATOM 1511 C CA . THR A 1 187 ? 24.243 -6.985 -3.282 1.00 94.25 187 THR A CA 1
ATOM 1512 C C . THR A 1 187 ? 23.156 -7.591 -4.160 1.00 94.25 187 THR A C 1
ATOM 1514 O O . THR A 1 187 ? 22.332 -6.869 -4.715 1.00 94.25 187 THR A O 1
ATOM 1517 N N . ILE A 1 188 ? 23.144 -8.912 -4.290 1.00 94.81 188 ILE A N 1
ATOM 1518 C CA . ILE A 1 188 ? 22.130 -9.664 -5.021 1.00 94.81 188 ILE A CA 1
ATOM 1519 C C . ILE A 1 188 ? 21.419 -10.561 -4.018 1.00 94.81 188 ILE A C 1
ATOM 1521 O O . ILE A 1 188 ? 22.071 -11.350 -3.339 1.00 94.81 188 ILE A O 1
ATOM 1525 N N . ILE A 1 189 ? 20.100 -10.440 -3.923 1.00 95.88 189 ILE A N 1
ATOM 1526 C CA . ILE A 1 189 ? 19.272 -11.342 -3.121 1.00 95.88 189 ILE A CA 1
ATOM 1527 C C . ILE A 1 189 ? 18.617 -12.339 -4.063 1.00 95.88 189 ILE A C 1
ATOM 1529 O O . ILE A 1 189 ? 17.848 -11.946 -4.938 1.00 95.88 189 ILE A O 1
ATOM 1533 N N . ARG A 1 190 ? 18.921 -13.619 -3.872 1.00 95.38 190 ARG A N 1
ATOM 1534 C CA . ARG A 1 190 ? 18.302 -14.725 -4.593 1.00 95.38 190 ARG A CA 1
ATOM 1535 C C . ARG A 1 190 ? 17.232 -15.350 -3.715 1.00 95.38 190 ARG A C 1
ATOM 1537 O O . ARG A 1 190 ? 17.539 -15.767 -2.604 1.00 95.38 190 ARG A O 1
ATOM 1544 N N . ALA A 1 191 ? 15.998 -15.387 -4.202 1.00 95.38 191 ALA A N 1
ATOM 1545 C CA . ALA A 1 191 ? 14.854 -15.909 -3.459 1.00 95.38 191 ALA A CA 1
ATOM 1546 C C . ALA A 1 191 ? 14.090 -16.947 -4.281 1.00 95.38 191 ALA A C 1
ATOM 1548 O O . ALA A 1 191 ? 14.094 -16.874 -5.512 1.00 95.38 191 ALA A O 1
ATOM 1549 N N . GLY A 1 192 ? 13.396 -17.857 -3.598 1.00 95.50 192 GLY A N 1
ATOM 1550 C CA . GLY A 1 192 ? 12.485 -18.810 -4.225 1.00 95.50 192 GLY A CA 1
ATOM 1551 C C . GLY A 1 192 ? 11.301 -18.087 -4.854 1.00 95.50 192 GLY A C 1
ATOM 1552 O O . GLY A 1 192 ? 10.945 -18.361 -5.996 1.00 95.50 192 GLY A O 1
ATOM 1553 N N . ARG A 1 193 ? 10.757 -17.078 -4.160 1.00 96.44 193 ARG A N 1
ATOM 1554 C CA . ARG A 1 193 ? 9.692 -16.217 -4.691 1.00 96.44 193 ARG A CA 1
ATOM 1555 C C . ARG A 1 193 ? 9.637 -14.837 -4.036 1.00 96.44 193 ARG A C 1
ATOM 1557 O O . ARG A 1 193 ? 10.034 -14.660 -2.883 1.00 96.44 193 ARG A O 1
ATOM 1564 N N . VAL A 1 194 ? 9.127 -13.850 -4.772 1.00 98.00 194 VAL A N 1
ATOM 1565 C CA . VAL A 1 194 ? 9.023 -12.444 -4.340 1.00 98.00 194 VAL A CA 1
ATOM 1566 C C . VAL A 1 194 ? 7.618 -11.912 -4.581 1.00 98.00 194 VAL A C 1
ATOM 1568 O O . VAL A 1 194 ? 7.107 -11.997 -5.695 1.00 98.00 194 VAL A O 1
ATOM 1571 N N . PHE A 1 195 ? 7.014 -11.306 -3.564 1.00 97.31 195 PHE A N 1
ATOM 1572 C CA . PHE A 1 195 ? 5.870 -10.418 -3.740 1.00 97.31 195 PHE A CA 1
ATOM 1573 C C . PHE A 1 195 ? 6.374 -8.981 -3.871 1.00 97.31 195 PHE A C 1
ATOM 1575 O O . PHE A 1 195 ? 7.060 -8.473 -2.986 1.00 97.31 195 PHE A O 1
ATOM 1582 N N . ASP A 1 196 ? 6.059 -8.310 -4.976 1.00 93.38 196 ASP A N 1
ATOM 1583 C CA . ASP A 1 196 ? 6.592 -6.974 -5.274 1.00 93.38 196 ASP A CA 1
ATOM 1584 C C . ASP A 1 196 ? 5.832 -5.833 -4.574 1.00 93.38 196 ASP A C 1
ATOM 1586 O O . ASP A 1 196 ? 6.275 -4.683 -4.588 1.00 93.38 196 ASP A O 1
ATOM 1590 N N . GLY A 1 197 ? 4.702 -6.148 -3.938 1.00 89.31 197 GLY A N 1
ATOM 1591 C CA . GLY A 1 197 ? 3.825 -5.197 -3.265 1.00 89.31 197 GLY A CA 1
ATOM 1592 C C . GLY A 1 197 ? 2.724 -4.606 -4.141 1.00 89.31 197 GLY A C 1
ATOM 1593 O O . GLY A 1 197 ? 1.799 -4.037 -3.577 1.00 89.31 197 GLY A O 1
ATOM 1594 N N . ALA A 1 198 ? 2.783 -4.735 -5.471 1.00 80.75 198 ALA A N 1
ATOM 1595 C CA . ALA A 1 198 ? 1.824 -4.131 -6.400 1.00 80.75 198 ALA A CA 1
ATOM 1596 C C . ALA A 1 198 ? 0.956 -5.168 -7.123 1.00 80.75 198 ALA A C 1
ATOM 1598 O O . ALA A 1 198 ? -0.258 -4.974 -7.240 1.00 80.75 198 ALA A O 1
ATOM 1599 N N . GLY A 1 199 ? 1.559 -6.270 -7.569 1.00 76.62 199 GLY A N 1
ATOM 1600 C CA . GLY A 1 199 ? 0.862 -7.366 -8.232 1.00 76.62 199 GLY A CA 1
ATOM 1601 C C . GLY A 1 199 ? -0.077 -8.140 -7.304 1.00 76.62 199 GLY A C 1
ATOM 1602 O O . GLY A 1 199 ? -0.271 -7.791 -6.137 1.00 76.62 199 GLY A O 1
ATOM 1603 N N . SER A 1 200 ? -0.671 -9.202 -7.844 1.00 76.81 200 SER A N 1
ATOM 1604 C CA . SER A 1 200 ? -1.502 -10.177 -7.116 1.00 76.81 200 SER A CA 1
ATOM 1605 C C . SER A 1 200 ? -0.900 -11.591 -7.125 1.00 76.81 200 SER A C 1
ATOM 1607 O O . SER A 1 200 ? -1.532 -12.547 -6.684 1.00 76.81 200 SER A O 1
ATOM 1609 N N . SER A 1 201 ? 0.324 -11.740 -7.638 1.00 84.50 201 SER A N 1
ATOM 1610 C CA . SER A 1 201 ? 1.035 -13.014 -7.751 1.00 84.50 201 SER A CA 1
ATOM 1611 C C . SER A 1 201 ? 2.514 -12.855 -7.415 1.00 84.50 201 SER A C 1
ATOM 1613 O O . SER A 1 201 ? 3.056 -11.748 -7.419 1.00 84.50 201 SER A O 1
ATOM 1615 N N . TYR A 1 202 ? 3.174 -13.980 -7.161 1.00 94.56 202 TYR A N 1
ATOM 1616 C CA . TYR A 1 202 ? 4.611 -14.027 -6.939 1.00 94.56 202 TYR A CA 1
ATOM 1617 C C . TYR A 1 202 ? 5.413 -13.915 -8.242 1.00 94.56 202 TYR A C 1
ATOM 1619 O O . TYR A 1 202 ? 4.979 -14.356 -9.308 1.00 94.56 202 TYR A O 1
ATOM 1627 N N . ILE A 1 203 ? 6.613 -13.346 -8.131 1.00 94.38 203 ILE A N 1
ATOM 1628 C CA . ILE A 1 203 ? 7.699 -13.503 -9.097 1.00 94.38 203 ILE A CA 1
ATOM 1629 C C . ILE A 1 203 ? 8.529 -14.701 -8.633 1.00 94.38 203 ILE A C 1
ATOM 1631 O O . ILE A 1 203 ? 9.116 -14.657 -7.552 1.00 94.38 203 ILE A O 1
ATOM 1635 N N . GLU A 1 204 ? 8.572 -15.754 -9.444 1.00 95.38 204 GLU A N 1
ATOM 1636 C CA . GLU A 1 204 ? 9.254 -17.010 -9.120 1.00 95.38 204 GLU A CA 1
ATOM 1637 C C . GLU A 1 204 ? 10.745 -16.953 -9.466 1.00 95.38 204 GLU A C 1
ATOM 1639 O O . GLU A 1 204 ? 11.134 -16.485 -10.538 1.00 95.38 204 GLU A O 1
ATOM 1644 N N . ASN A 1 205 ? 11.575 -17.459 -8.556 1.00 94.62 205 ASN A N 1
ATOM 1645 C CA . ASN A 1 205 ? 13.027 -17.578 -8.673 1.00 94.62 205 ASN A CA 1
ATOM 1646 C C . ASN A 1 205 ? 13.748 -16.328 -9.234 1.00 94.62 205 ASN A C 1
ATOM 1648 O O . ASN A 1 205 ? 14.485 -16.447 -10.222 1.00 94.62 205 ASN A O 1
ATOM 1652 N N . PRO A 1 206 ? 13.572 -15.120 -8.656 1.00 95.75 206 PRO A N 1
ATOM 1653 C CA . PRO A 1 206 ? 14.283 -13.932 -9.117 1.00 95.75 206 PRO A CA 1
ATOM 1654 C C . PRO A 1 206 ? 15.629 -13.710 -8.404 1.00 95.75 206 PRO A C 1
ATOM 1656 O O . PRO A 1 206 ? 15.847 -14.131 -7.265 1.00 95.75 206 PRO A O 1
ATOM 1659 N N . ASP A 1 207 ? 16.514 -12.972 -9.075 1.00 95.50 207 ASP A N 1
ATOM 1660 C CA . ASP A 1 207 ? 17.585 -12.181 -8.467 1.00 95.50 207 ASP A CA 1
ATOM 1661 C C . ASP A 1 207 ? 17.059 -10.740 -8.261 1.00 95.50 207 ASP A C 1
ATOM 1663 O O . ASP A 1 207 ? 16.669 -10.066 -9.220 1.00 95.50 207 ASP A O 1
ATOM 1667 N N . ILE A 1 208 ? 17.095 -10.229 -7.027 1.00 96.81 208 ILE A N 1
ATOM 1668 C CA . ILE A 1 208 ? 16.869 -8.809 -6.717 1.00 96.81 208 ILE A CA 1
ATOM 1669 C C . ILE A 1 208 ? 18.227 -8.117 -6.606 1.00 96.81 208 ILE A C 1
ATOM 1671 O O . ILE A 1 208 ? 19.024 -8.432 -5.719 1.00 96.81 208 ILE A O 1
ATOM 1675 N N . VAL A 1 209 ? 18.498 -7.156 -7.488 1.00 95.00 209 VAL A N 1
ATOM 1676 C CA . VAL A 1 209 ? 19.770 -6.424 -7.507 1.00 95.00 209 VAL A CA 1
ATOM 1677 C C . VAL A 1 209 ? 19.638 -5.144 -6.698 1.00 95.00 209 VAL A C 1
ATOM 1679 O O . VAL A 1 209 ? 18.763 -4.317 -6.954 1.00 95.00 209 VAL A O 1
ATOM 1682 N N . ILE A 1 210 ? 20.533 -4.975 -5.730 1.00 95.88 210 ILE A N 1
ATOM 1683 C CA . ILE A 1 210 ? 20.581 -3.836 -4.822 1.00 95.88 210 ILE A CA 1
ATOM 1684 C C . ILE A 1 210 ? 21.917 -3.122 -4.995 1.00 95.88 210 ILE A C 1
ATOM 1686 O O . ILE A 1 210 ? 22.980 -3.743 -4.963 1.00 95.88 210 ILE A O 1
ATOM 1690 N N . ASP A 1 211 ? 21.864 -1.805 -5.138 1.00 93.25 211 ASP A N 1
ATOM 1691 C CA . ASP A 1 211 ? 23.038 -0.939 -5.139 1.00 93.25 211 ASP A CA 1
ATOM 1692 C C . ASP A 1 211 ? 22.747 0.300 -4.295 1.00 93.25 211 ASP A C 1
ATOM 1694 O O . ASP A 1 211 ? 21.685 0.916 -4.416 1.00 93.25 211 ASP A O 1
ATOM 1698 N N . SER A 1 212 ? 23.679 0.646 -3.406 1.00 92.19 212 SER A N 1
ATOM 1699 C CA . SER A 1 212 ? 23.599 1.852 -2.575 1.00 92.19 212 SER A CA 1
ATOM 1700 C C . SER A 1 212 ? 22.270 1.963 -1.810 1.00 92.19 212 SER A C 1
ATOM 1702 O O . SER A 1 212 ? 21.678 3.034 -1.671 1.00 92.19 212 SER A O 1
ATOM 1704 N N . GLY A 1 213 ? 21.779 0.815 -1.329 1.00 93.12 213 GLY A N 1
ATOM 1705 C CA . GLY A 1 213 ? 20.541 0.690 -0.564 1.00 93.12 213 GLY A CA 1
ATOM 1706 C C . GLY A 1 213 ? 19.241 0.778 -1.371 1.00 93.12 213 GLY A C 1
ATOM 1707 O O . GLY A 1 213 ? 18.171 0.762 -0.760 1.00 93.12 213 GLY A O 1
ATOM 1708 N N . ARG A 1 214 ? 19.299 0.854 -2.707 1.00 94.75 214 ARG A N 1
ATOM 1709 C CA . ARG A 1 214 ? 18.128 0.846 -3.598 1.00 94.75 214 ARG A CA 1
ATOM 1710 C C . ARG A 1 214 ? 18.076 -0.410 -4.448 1.00 94.75 214 ARG A C 1
ATOM 1712 O O . ARG A 1 214 ? 19.110 -0.934 -4.853 1.00 94.75 214 ARG A O 1
ATOM 1719 N N . VAL A 1 215 ? 16.865 -0.854 -4.758 1.00 95.62 215 VAL A N 1
ATOM 1720 C CA . VAL A 1 215 ? 16.635 -1.881 -5.776 1.00 95.62 215 VAL A CA 1
ATOM 1721 C C . VAL A 1 215 ? 16.897 -1.255 -7.142 1.00 95.62 215 VAL A C 1
ATOM 1723 O O . VAL A 1 215 ? 16.363 -0.193 -7.456 1.00 95.62 215 VAL A O 1
ATOM 1726 N N . THR A 1 216 ? 17.727 -1.890 -7.960 1.00 94.31 216 THR A N 1
ATOM 1727 C CA . THR A 1 216 ? 18.045 -1.433 -9.322 1.00 94.31 216 THR A CA 1
ATOM 1728 C C . THR A 1 216 ? 17.400 -2.310 -10.385 1.00 94.31 216 THR A C 1
ATOM 1730 O O . THR A 1 216 ? 17.039 -1.804 -11.444 1.00 94.31 216 THR A O 1
ATOM 1733 N N . ALA A 1 217 ? 17.197 -3.595 -10.093 1.00 89.38 217 ALA A N 1
ATOM 1734 C CA . ALA A 1 217 ? 16.531 -4.540 -10.980 1.00 89.38 217 ALA A CA 1
ATOM 1735 C C . ALA A 1 217 ? 15.913 -5.706 -10.197 1.00 89.38 217 ALA A C 1
ATOM 1737 O O . ALA A 1 217 ? 16.377 -6.057 -9.111 1.00 89.38 217 ALA A O 1
ATOM 1738 N N . ILE A 1 218 ? 14.895 -6.319 -10.796 1.00 93.94 218 ILE A N 1
ATOM 1739 C CA . ILE A 1 218 ? 14.393 -7.651 -10.452 1.00 93.94 218 ILE A CA 1
ATOM 1740 C C . ILE A 1 218 ? 14.463 -8.433 -11.754 1.00 93.94 218 ILE A C 1
ATOM 1742 O O . ILE A 1 218 ? 13.862 -8.024 -12.747 1.00 93.94 218 ILE A O 1
ATOM 1746 N N . GLU A 1 219 ? 15.256 -9.491 -11.785 1.00 90.94 219 GLU A N 1
ATOM 1747 C CA . GLU A 1 219 ? 15.539 -10.217 -13.019 1.00 90.94 219 GLU A CA 1
ATOM 1748 C C . GLU A 1 219 ? 15.617 -11.721 -12.775 1.00 90.94 219 GLU A C 1
ATOM 1750 O O . GLU A 1 219 ? 15.729 -12.178 -11.641 1.00 90.94 219 GLU A O 1
ATOM 1755 N N . THR A 1 220 ? 15.531 -12.508 -13.845 1.00 90.00 220 THR A N 1
ATOM 1756 C CA . THR A 1 220 ? 15.704 -13.960 -13.762 1.00 90.00 220 THR A CA 1
ATOM 1757 C C . THR A 1 220 ? 17.099 -14.294 -13.235 1.00 90.00 220 THR A C 1
ATOM 1759 O O . THR A 1 220 ? 18.086 -13.672 -13.643 1.00 90.00 220 THR A O 1
ATOM 1762 N N . GLN A 1 221 ? 17.181 -15.287 -12.344 1.00 89.12 221 GLN A N 1
ATOM 1763 C CA . GLN A 1 221 ? 18.447 -15.736 -11.769 1.00 89.12 221 GLN A CA 1
ATOM 1764 C C . GLN A 1 221 ? 19.482 -16.073 -12.847 1.00 89.12 221 GLN A C 1
ATOM 1766 O O . GLN A 1 221 ? 19.202 -16.781 -13.817 1.00 89.12 221 GLN A O 1
ATOM 1771 N N . ARG A 1 222 ? 20.714 -15.595 -12.647 1.00 85.19 222 ARG A N 1
ATOM 1772 C CA . ARG A 1 222 ? 21.866 -15.941 -13.492 1.00 85.19 222 ARG A CA 1
ATOM 1773 C C . ARG A 1 222 ? 23.141 -16.126 -12.663 1.00 85.19 222 ARG A C 1
ATOM 1775 O O . ARG A 1 222 ? 23.195 -15.674 -11.518 1.00 85.19 222 ARG A O 1
ATOM 1782 N N . PRO A 1 223 ? 24.191 -16.770 -13.200 1.00 83.94 223 PRO A N 1
ATOM 1783 C CA . PRO A 1 223 ? 25.510 -16.752 -12.572 1.00 83.94 223 PRO A CA 1
ATOM 1784 C C . PRO A 1 223 ? 26.011 -15.309 -12.396 1.00 83.94 223 PRO A C 1
ATOM 1786 O O . PRO A 1 223 ? 25.929 -14.503 -13.326 1.00 83.94 223 PRO A O 1
ATOM 1789 N N . ARG A 1 224 ? 26.500 -14.974 -11.196 1.00 79.88 224 ARG A N 1
ATOM 1790 C CA . ARG A 1 224 ? 26.930 -13.620 -10.814 1.00 79.88 224 ARG A CA 1
ATOM 1791 C C . ARG A 1 224 ? 28.323 -13.640 -10.214 1.00 79.88 224 ARG A C 1
ATOM 1793 O O . ARG A 1 224 ? 28.590 -14.417 -9.303 1.00 79.88 224 ARG A O 1
ATOM 1800 N N . ASN A 1 225 ? 29.154 -12.708 -10.677 1.00 79.31 225 ASN A N 1
ATOM 1801 C CA . ASN A 1 225 ? 30.505 -12.473 -10.163 1.00 79.31 225 ASN A CA 1
ATOM 1802 C C . ASN A 1 225 ? 30.690 -10.999 -9.736 1.00 79.31 225 ASN A C 1
ATOM 1804 O O . ASN A 1 225 ? 31.789 -10.596 -9.368 1.00 79.31 225 ASN A O 1
ATOM 1808 N N . ASP A 1 226 ? 29.639 -10.177 -9.845 1.00 81.94 226 ASP A N 1
ATOM 1809 C CA . ASP A 1 226 ? 29.672 -8.711 -9.781 1.00 81.94 226 ASP A CA 1
ATOM 1810 C C . ASP A 1 226 ? 29.089 -8.125 -8.480 1.00 81.94 226 ASP A C 1
ATOM 1812 O O . ASP A 1 226 ? 28.681 -6.964 -8.449 1.00 81.94 226 ASP A O 1
ATOM 1816 N N . GLY A 1 227 ? 29.047 -8.900 -7.393 1.00 86.00 227 GLY A N 1
ATOM 1817 C CA . GLY A 1 227 ? 28.555 -8.436 -6.096 1.00 86.00 227 GLY A CA 1
ATOM 1818 C C . GLY A 1 227 ? 28.475 -9.541 -5.046 1.00 86.00 227 GLY A C 1
ATOM 1819 O O . GLY A 1 227 ? 28.835 -10.689 -5.302 1.00 86.00 227 GLY A O 1
ATOM 1820 N N . ILE A 1 228 ? 27.991 -9.189 -3.855 1.00 90.25 228 ILE A N 1
ATOM 1821 C CA . ILE A 1 228 ? 27.729 -10.152 -2.778 1.00 90.25 228 ILE A CA 1
ATOM 1822 C C . ILE A 1 228 ? 26.391 -10.831 -3.061 1.00 90.25 228 ILE A C 1
ATOM 1824 O O . ILE A 1 228 ? 25.366 -10.155 -3.124 1.00 90.25 228 ILE A O 1
ATOM 1828 N N . VAL A 1 229 ? 26.389 -12.155 -3.210 1.00 92.44 229 VAL A N 1
ATOM 1829 C CA . VAL A 1 229 ? 25.161 -12.941 -3.387 1.00 92.44 229 VAL A CA 1
ATOM 1830 C C . VAL A 1 229 ? 24.692 -13.456 -2.028 1.00 92.44 229 VAL A C 1
ATOM 1832 O O . VAL A 1 229 ? 25.429 -14.159 -1.338 1.00 92.44 229 VAL A O 1
ATOM 1835 N N . VAL A 1 230 ? 23.467 -13.099 -1.653 1.00 92.69 230 VAL A N 1
ATOM 1836 C CA . VAL A 1 230 ? 22.736 -13.657 -0.513 1.00 92.69 230 VAL A CA 1
ATOM 1837 C C . VAL A 1 230 ? 21.713 -14.632 -1.078 1.00 92.69 230 VAL A C 1
ATOM 1839 O O . VAL A 1 230 ? 20.712 -14.213 -1.660 1.00 92.69 230 VAL A O 1
ATOM 1842 N N . ASP A 1 231 ? 21.996 -15.923 -0.943 1.00 94.12 231 ASP A N 1
ATOM 1843 C CA . ASP A 1 231 ? 21.100 -16.988 -1.385 1.00 94.12 231 ASP A CA 1
ATOM 1844 C C . ASP A 1 231 ? 20.151 -17.379 -0.252 1.00 94.12 231 ASP A C 1
ATOM 1846 O O . ASP A 1 231 ? 20.592 -17.803 0.818 1.00 94.12 231 ASP A O 1
ATOM 1850 N N . LEU A 1 232 ? 18.856 -17.172 -0.476 1.00 95.56 232 LEU A N 1
ATOM 1851 C CA . LEU A 1 232 ? 17.798 -17.468 0.481 1.00 95.56 232 LEU A CA 1
ATOM 1852 C C . LEU A 1 232 ? 17.140 -18.832 0.219 1.00 95.56 232 LEU A C 1
ATOM 1854 O O . LEU A 1 232 ? 16.235 -19.204 0.963 1.00 95.56 232 LEU A O 1
ATOM 1858 N N . GLY A 1 233 ? 17.563 -19.578 -0.809 1.00 94.38 233 GLY A N 1
ATOM 1859 C CA . GLY A 1 233 ? 16.922 -20.836 -1.195 1.00 94.38 233 GLY A CA 1
ATOM 1860 C C . GLY A 1 233 ? 15.431 -20.642 -1.486 1.00 94.38 233 GLY A C 1
ATOM 1861 O O . GLY A 1 233 ? 15.053 -19.703 -2.183 1.00 94.38 233 GLY A O 1
ATOM 1862 N N . ASP A 1 234 ? 14.585 -21.487 -0.897 1.00 95.31 234 ASP A N 1
ATOM 1863 C CA . ASP A 1 234 ? 13.135 -21.518 -1.150 1.00 95.31 234 ASP A CA 1
ATOM 1864 C C . ASP A 1 234 ? 12.333 -20.465 -0.355 1.00 95.31 234 ASP A C 1
ATOM 1866 O O . ASP A 1 234 ? 11.100 -20.468 -0.361 1.00 95.31 234 ASP A O 1
ATOM 1870 N N . LEU A 1 235 ? 13.012 -19.552 0.348 1.00 97.50 235 LEU A N 1
ATOM 1871 C CA . LEU A 1 235 ? 12.356 -18.532 1.162 1.00 97.50 235 LEU A CA 1
ATOM 1872 C C . LEU A 1 235 ? 11.625 -17.484 0.316 1.00 97.50 235 LEU A C 1
ATOM 1874 O O . LEU A 1 235 ? 11.945 -17.213 -0.848 1.00 97.50 235 LEU A O 1
ATOM 1878 N N . THR A 1 236 ? 10.655 -16.845 0.963 1.00 98.06 236 THR A N 1
ATOM 1879 C CA . THR A 1 236 ? 9.754 -15.876 0.347 1.00 98.06 236 THR A CA 1
ATOM 1880 C C . THR A 1 236 ? 10.118 -14.455 0.753 1.00 98.06 236 THR A C 1
ATOM 1882 O O . THR A 1 236 ? 10.360 -14.185 1.928 1.00 98.06 236 THR A O 1
ATOM 1885 N N . VAL A 1 237 ? 10.129 -13.521 -0.200 1.00 98.44 237 VAL A N 1
ATOM 1886 C CA . VAL A 1 237 ? 10.467 -12.113 0.062 1.00 98.44 237 VAL A CA 1
ATOM 1887 C C . VAL A 1 237 ? 9.264 -11.201 -0.151 1.00 98.44 237 VAL A C 1
ATOM 1889 O O . VAL A 1 237 ? 8.570 -11.296 -1.161 1.00 98.44 237 VAL A O 1
ATOM 1892 N N . PHE A 1 238 ? 9.049 -10.285 0.792 1.00 97.94 238 PHE A N 1
ATOM 1893 C CA . PHE A 1 238 ? 7.987 -9.274 0.766 1.00 97.94 238 PHE A CA 1
ATOM 1894 C C . PHE A 1 238 ? 8.559 -7.865 0.944 1.00 97.94 238 PHE A C 1
ATOM 1896 O O . PHE A 1 238 ? 9.649 -7.724 1.508 1.00 97.94 238 PHE A O 1
ATOM 1903 N N . PRO A 1 239 ? 7.846 -6.799 0.532 1.00 97.56 239 PRO A N 1
ATOM 1904 C CA . PRO A 1 239 ? 8.210 -5.443 0.916 1.00 97.56 239 PRO A CA 1
ATOM 1905 C C . PRO A 1 239 ? 8.135 -5.300 2.439 1.00 97.56 239 PRO A C 1
ATOM 1907 O O . PRO A 1 239 ? 7.283 -5.906 3.089 1.00 97.56 239 PRO A O 1
ATOM 1910 N N . GLY A 1 240 ? 9.018 -4.489 3.014 1.00 97.69 240 GLY A N 1
ATOM 1911 C CA . GLY A 1 240 ? 8.999 -4.219 4.448 1.00 97.69 240 GLY A CA 1
ATOM 1912 C C . GLY A 1 240 ? 7.698 -3.544 4.907 1.00 97.69 240 GLY A C 1
ATOM 1913 O O . GLY A 1 240 ? 7.141 -2.709 4.187 1.00 97.69 240 GLY A O 1
ATOM 1914 N N . LEU A 1 241 ? 7.217 -3.899 6.106 1.00 98.12 241 LEU A N 1
ATOM 1915 C CA . LEU A 1 241 ? 5.956 -3.377 6.636 1.00 98.12 241 LEU A CA 1
ATOM 1916 C C . LEU A 1 241 ? 6.092 -1.909 7.052 1.00 98.12 241 LEU A C 1
ATOM 1918 O O . LEU A 1 241 ? 7.132 -1.450 7.547 1.00 98.12 241 LEU A O 1
ATOM 1922 N N . ILE A 1 242 ? 4.994 -1.186 6.881 1.00 97.69 242 ILE A N 1
ATOM 1923 C CA . ILE A 1 242 ? 4.814 0.217 7.212 1.00 97.69 242 ILE A CA 1
ATOM 1924 C C . ILE A 1 242 ? 3.701 0.323 8.250 1.00 97.69 242 ILE A C 1
ATOM 1926 O O . ILE A 1 242 ? 2.538 0.061 7.950 1.00 97.69 242 ILE A O 1
ATOM 1930 N N . ASP A 1 243 ? 4.055 0.759 9.456 1.00 96.12 243 ASP A N 1
ATOM 1931 C CA . ASP A 1 243 ? 3.071 1.149 10.463 1.00 96.12 243 ASP A CA 1
ATOM 1932 C C . ASP A 1 243 ? 2.691 2.620 10.253 1.00 96.12 243 ASP A C 1
ATOM 1934 O O . ASP A 1 243 ? 3.461 3.532 10.577 1.00 96.12 243 ASP A O 1
ATOM 1938 N N . ALA A 1 244 ? 1.529 2.871 9.651 1.00 92.94 244 ALA A N 1
ATOM 1939 C CA . ALA A 1 244 ? 1.143 4.218 9.244 1.00 92.94 244 ALA A CA 1
ATOM 1940 C C . ALA A 1 244 ? 0.812 5.148 10.421 1.00 92.94 244 ALA A C 1
ATOM 1942 O O . ALA A 1 244 ? 0.761 6.365 10.224 1.00 92.94 244 ALA A O 1
ATOM 1943 N N . TYR A 1 245 ? 0.604 4.597 11.623 1.00 91.19 245 TYR A N 1
ATOM 1944 C CA . TYR A 1 245 ? 0.479 5.359 12.861 1.00 91.19 245 TYR A CA 1
ATOM 1945 C C . TYR A 1 245 ? 0.681 4.458 14.093 1.00 91.19 245 TYR A C 1
ATOM 1947 O O . TYR A 1 245 ? -0.225 3.739 14.519 1.00 91.19 245 TYR A O 1
ATOM 1955 N N . ALA A 1 246 ? 1.878 4.525 14.673 1.00 90.56 246 ALA A N 1
ATOM 1956 C CA . ALA A 1 246 ? 2.345 3.683 15.767 1.00 90.56 246 ALA A CA 1
ATOM 1957 C C . ALA A 1 246 ? 2.397 4.425 17.110 1.00 90.56 246 ALA A C 1
ATOM 1959 O O . ALA A 1 246 ? 2.574 5.645 17.176 1.00 90.56 246 ALA A O 1
ATOM 1960 N N . SER A 1 247 ? 2.338 3.652 18.197 1.00 85.62 247 SER A N 1
ATOM 1961 C CA . SER A 1 247 ? 2.614 4.119 19.559 1.00 85.62 247 SER A CA 1
ATOM 1962 C C . SER A 1 247 ? 4.017 3.703 19.977 1.00 85.62 247 SER A C 1
ATOM 1964 O O . SER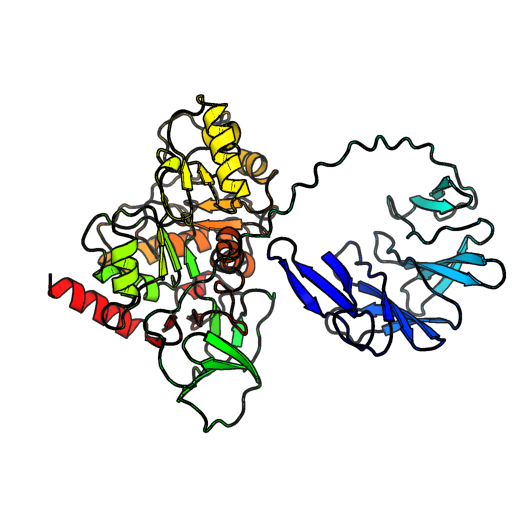 A 1 247 ? 4.281 2.509 20.086 1.00 85.62 247 SER A O 1
ATOM 1966 N N . LEU A 1 248 ? 4.901 4.655 20.270 1.00 85.94 248 LEU A N 1
ATOM 1967 C CA . LEU A 1 248 ? 6.209 4.349 20.854 1.00 85.94 248 LEU A CA 1
ATOM 1968 C C . LEU A 1 248 ? 6.207 4.608 22.372 1.00 85.94 248 LEU A C 1
ATOM 1970 O O . LEU A 1 248 ? 5.515 5.527 22.818 1.00 85.94 248 LEU A O 1
ATOM 1974 N N . PRO A 1 249 ? 6.949 3.813 23.170 1.00 78.62 249 PRO A N 1
ATOM 1975 C CA . PRO A 1 249 ? 7.213 4.115 24.576 1.00 78.62 249 PRO A CA 1
ATOM 1976 C C . PRO A 1 249 ? 7.821 5.511 24.749 1.00 78.62 249 PRO A C 1
ATOM 1978 O O . PRO A 1 249 ? 8.465 6.018 23.840 1.00 78.62 249 PRO A O 1
ATOM 1981 N N . ALA A 1 250 ? 7.633 6.131 25.915 1.00 69.88 250 ALA A N 1
ATOM 1982 C CA . ALA A 1 250 ? 8.145 7.479 26.176 1.00 69.88 250 ALA A CA 1
ATOM 1983 C C . ALA A 1 250 ? 9.646 7.524 26.542 1.00 69.88 250 ALA A C 1
ATOM 1985 O O . ALA A 1 250 ? 10.249 8.590 26.448 1.00 69.88 250 ALA A O 1
ATOM 1986 N N . SER A 1 251 ? 10.240 6.404 26.970 1.00 68.62 251 SER A N 1
ATOM 1987 C CA . SER A 1 251 ? 11.659 6.273 27.345 1.00 68.62 251 SER A CA 1
ATOM 1988 C C . SER A 1 251 ? 12.277 5.000 26.756 1.00 68.62 251 SER A C 1
ATOM 1990 O O . SER A 1 251 ? 11.547 4.124 26.286 1.00 68.62 251 SER A O 1
ATOM 1992 N N . ASP A 1 252 ? 13.613 4.927 26.757 1.00 66.31 252 ASP A N 1
ATOM 1993 C CA . ASP A 1 252 ? 14.425 3.731 26.446 1.00 66.31 252 ASP A CA 1
ATOM 1994 C C . ASP A 1 252 ? 14.130 3.113 25.063 1.00 66.31 252 ASP A C 1
ATOM 1996 O O . ASP A 1 252 ? 14.253 1.916 24.800 1.00 66.31 252 ASP A O 1
ATOM 2000 N N . THR A 1 253 ? 13.716 3.968 24.125 1.00 78.19 253 THR A N 1
ATOM 2001 C CA . THR A 1 253 ? 13.227 3.568 22.801 1.00 78.19 253 THR A CA 1
ATOM 2002 C C . THR A 1 253 ? 14.337 3.207 21.824 1.00 78.19 253 THR A C 1
ATOM 2004 O O . THR A 1 253 ? 14.070 2.519 20.840 1.00 78.19 253 THR A O 1
ATOM 2007 N N . ALA A 1 254 ? 15.588 3.608 22.067 1.00 80.25 254 ALA A N 1
ATOM 2008 C CA . ALA A 1 254 ? 16.688 3.307 21.153 1.00 80.25 254 ALA A CA 1
ATOM 2009 C C . ALA A 1 254 ? 16.848 1.789 20.961 1.00 80.25 254 ALA A C 1
ATOM 2011 O O . ALA A 1 254 ? 16.842 1.316 19.820 1.00 80.25 254 ALA A O 1
ATOM 2012 N N . ALA A 1 255 ? 16.880 1.027 22.058 1.00 85.88 255 ALA A N 1
ATOM 2013 C CA . ALA A 1 255 ? 17.065 -0.423 22.049 1.00 85.88 255 ALA A CA 1
ATOM 2014 C C . ALA A 1 255 ? 15.876 -1.214 21.467 1.00 85.88 255 ALA A C 1
ATOM 2016 O O . ALA A 1 255 ? 16.028 -2.379 21.100 1.00 85.88 255 ALA A O 1
ATOM 2017 N N . VAL A 1 256 ? 14.709 -0.581 21.322 1.00 90.06 256 VAL A N 1
ATOM 2018 C CA . VAL A 1 256 ? 13.506 -1.187 20.730 1.00 90.06 256 VAL A CA 1
ATOM 2019 C C . VAL A 1 256 ? 13.611 -1.290 19.200 1.00 90.06 256 VAL A C 1
ATOM 2021 O O . VAL A 1 256 ? 13.005 -2.177 18.601 1.00 90.06 256 VAL A O 1
ATOM 2024 N N . GLY A 1 257 ? 14.422 -0.446 18.551 1.00 93.50 257 GLY A N 1
ATOM 2025 C CA . GLY A 1 257 ? 14.577 -0.406 17.089 1.00 93.50 257 GLY A CA 1
ATOM 2026 C C . GLY A 1 257 ? 14.837 -1.772 16.434 1.00 93.50 257 GLY A C 1
ATOM 2027 O O . GLY A 1 257 ? 14.069 -2.161 15.547 1.00 93.50 257 GLY A O 1
ATOM 2028 N N . PRO A 1 258 ? 15.849 -2.541 16.880 1.00 95.38 258 PRO A N 1
ATOM 2029 C CA . PRO A 1 258 ? 16.137 -3.848 16.297 1.00 95.38 258 PRO A CA 1
ATOM 2030 C C . PRO A 1 258 ? 14.978 -4.841 16.452 1.00 95.38 258 PRO A C 1
ATOM 2032 O O . PRO A 1 258 ? 14.708 -5.613 15.534 1.00 95.38 258 PRO A O 1
ATOM 2035 N N . LEU A 1 259 ? 14.248 -4.791 17.572 1.00 94.25 259 LEU A N 1
ATOM 2036 C CA . LEU A 1 259 ? 13.082 -5.648 17.814 1.00 94.25 259 LEU A CA 1
ATOM 2037 C C . LEU A 1 259 ? 11.939 -5.331 16.843 1.00 94.25 259 LEU A C 1
ATOM 2039 O O . LEU A 1 259 ? 11.319 -6.245 16.305 1.00 94.25 259 LEU A O 1
ATOM 2043 N N . LEU A 1 260 ? 11.696 -4.046 16.566 1.00 95.06 260 LEU A N 1
ATOM 2044 C CA . LEU A 1 260 ? 10.678 -3.608 15.605 1.00 95.06 260 LEU A CA 1
ATOM 2045 C C . LEU A 1 260 ? 11.004 -4.047 14.178 1.00 95.06 260 LEU A C 1
ATOM 2047 O O . LEU A 1 260 ? 10.108 -4.497 13.463 1.00 95.06 260 LEU A O 1
ATOM 2051 N N . LEU A 1 261 ? 12.282 -3.973 13.783 1.00 95.69 261 LEU A N 1
ATOM 2052 C CA . LEU A 1 261 ? 12.728 -4.554 12.517 1.00 95.69 261 LEU A CA 1
ATOM 2053 C C . LEU A 1 261 ? 12.486 -6.061 12.498 1.00 95.69 261 LEU A C 1
ATOM 2055 O O . LEU A 1 261 ? 11.960 -6.557 11.512 1.00 95.69 261 LEU A O 1
ATOM 2059 N N . GLY A 1 262 ? 12.809 -6.776 13.580 1.00 95.12 262 GLY A N 1
ATOM 2060 C CA . GLY A 1 262 ? 12.584 -8.221 13.690 1.00 95.12 262 GLY A CA 1
ATOM 2061 C C . GLY A 1 262 ? 11.114 -8.637 13.553 1.00 95.12 262 GLY A C 1
ATOM 2062 O O . GLY A 1 262 ? 10.838 -9.757 13.141 1.00 95.12 262 GLY A O 1
ATOM 2063 N N . LEU A 1 263 ? 10.179 -7.724 13.831 1.00 94.75 263 LEU A N 1
ATOM 2064 C CA . LEU A 1 263 ? 8.735 -7.893 13.612 1.00 94.75 263 LEU A CA 1
ATOM 2065 C C . LEU A 1 263 ? 8.274 -7.461 12.209 1.00 94.75 263 LEU A C 1
ATOM 2067 O O . LEU A 1 263 ? 7.075 -7.421 11.936 1.00 94.75 263 LEU A O 1
ATOM 2071 N N . GLY A 1 264 ? 9.213 -7.117 11.330 1.00 96.06 264 GLY A N 1
ATOM 2072 C CA . GLY A 1 264 ? 8.979 -6.737 9.942 1.00 96.06 264 GLY A CA 1
ATOM 2073 C C . GLY A 1 264 ? 8.701 -5.257 9.705 1.00 96.06 264 GLY A C 1
ATOM 2074 O O . GLY A 1 264 ? 8.492 -4.850 8.564 1.00 96.06 264 GLY A O 1
ATOM 2075 N N . VAL A 1 265 ? 8.716 -4.411 10.735 1.00 97.56 265 VAL A N 1
ATOM 2076 C CA . VAL A 1 265 ? 8.420 -2.986 10.553 1.00 97.56 265 VAL A CA 1
ATOM 2077 C C . VAL A 1 265 ? 9.662 -2.262 10.049 1.00 97.56 265 VAL A C 1
ATOM 2079 O O . VAL A 1 265 ? 10.583 -1.990 10.810 1.00 97.56 265 VAL A O 1
ATOM 2082 N N . THR A 1 266 ? 9.703 -1.907 8.766 1.00 97.31 266 THR A N 1
ATOM 2083 C CA . THR A 1 266 ? 10.829 -1.162 8.176 1.00 97.31 266 THR A CA 1
ATOM 2084 C C . THR A 1 266 ? 10.586 0.339 8.132 1.00 97.31 266 THR A C 1
ATOM 2086 O O . THR A 1 266 ? 11.532 1.115 8.003 1.00 97.31 266 THR A O 1
ATOM 2089 N N . THR A 1 267 ? 9.337 0.792 8.227 1.00 97.38 267 THR A N 1
ATOM 2090 C CA . THR A 1 267 ? 8.983 2.212 8.354 1.00 97.38 267 THR A CA 1
ATOM 2091 C C . THR A 1 267 ? 7.812 2.361 9.314 1.00 97.38 267 THR A C 1
ATOM 2093 O O . THR A 1 267 ? 6.919 1.525 9.344 1.00 97.38 267 THR A O 1
ATOM 2096 N N . MET A 1 268 ? 7.804 3.423 10.108 1.00 95.56 268 MET A N 1
ATOM 2097 C CA . MET A 1 268 ? 6.672 3.760 10.957 1.00 95.56 268 MET A CA 1
ATOM 2098 C C . MET A 1 268 ? 6.507 5.263 11.102 1.00 95.56 268 MET A C 1
ATOM 2100 O O . MET A 1 268 ? 7.476 6.022 11.031 1.00 95.56 268 MET A O 1
ATOM 2104 N N . VAL A 1 269 ? 5.271 5.684 11.331 1.00 94.50 269 VAL A N 1
ATOM 2105 C CA . VAL A 1 269 ? 4.927 7.066 11.651 1.00 94.50 269 VAL A CA 1
ATOM 2106 C C . VAL A 1 269 ? 4.483 7.121 13.105 1.00 94.50 269 VAL A C 1
ATOM 2108 O O . VAL A 1 269 ? 3.597 6.369 13.488 1.00 94.50 269 VAL A O 1
ATOM 2111 N N . ALA A 1 270 ? 5.057 7.999 13.925 1.00 91.44 270 ALA A N 1
ATOM 2112 C CA . ALA A 1 270 ? 4.648 8.126 15.325 1.00 91.44 270 ALA A CA 1
ATOM 2113 C C . ALA A 1 270 ? 4.689 9.578 15.804 1.00 91.44 270 ALA A C 1
ATOM 2115 O O . ALA A 1 270 ? 5.533 10.371 15.373 1.00 91.44 270 ALA A O 1
ATOM 2116 N N . ASP A 1 271 ? 3.786 9.916 16.723 1.00 87.88 271 ASP A N 1
ATOM 2117 C CA . ASP A 1 271 ? 3.823 11.181 17.459 1.00 87.88 271 ASP A CA 1
ATOM 2118 C C . ASP A 1 271 ? 4.736 11.010 18.680 1.00 87.88 271 ASP A C 1
ATOM 2120 O O . ASP A 1 271 ? 4.292 10.654 19.768 1.00 87.88 271 ASP A O 1
ATOM 2124 N N . HIS A 1 272 ? 6.044 11.163 18.461 1.00 87.94 272 HIS A N 1
ATOM 2125 C CA . HIS A 1 272 ? 7.066 11.021 19.500 1.00 87.94 272 HIS A CA 1
ATOM 2126 C C . HIS A 1 272 ? 7.951 12.280 19.547 1.00 87.94 272 HIS A C 1
ATOM 2128 O O . HIS A 1 272 ? 8.403 12.743 18.489 1.00 87.94 272 HIS A O 1
ATOM 2134 N N . PRO A 1 273 ? 8.240 12.849 20.736 1.00 85.38 273 PRO A N 1
ATOM 2135 C CA . PRO A 1 273 ? 9.047 14.067 20.860 1.00 85.38 273 PRO A CA 1
ATOM 2136 C C . PRO A 1 273 ? 10.423 13.916 20.196 1.00 85.38 273 PRO A C 1
ATOM 2138 O O . PRO A 1 273 ? 10.802 14.760 19.379 1.00 85.38 273 PRO A O 1
ATOM 2141 N N . ASP A 1 274 ? 11.087 12.782 20.431 1.00 88.00 274 ASP A N 1
ATOM 2142 C CA . ASP A 1 274 ? 12.437 12.488 19.929 1.00 88.00 274 ASP A CA 1
ATOM 2143 C C . ASP A 1 274 ? 12.473 11.764 18.578 1.00 88.00 274 ASP A C 1
ATOM 2145 O O . ASP A 1 274 ? 13.505 11.211 18.202 1.00 88.00 274 ASP A O 1
ATOM 2149 N N . ALA A 1 275 ? 11.375 11.767 17.811 1.00 89.06 275 ALA A N 1
ATOM 2150 C CA . ALA A 1 275 ? 11.286 11.015 16.555 1.00 89.06 275 ALA A CA 1
ATOM 2151 C C . ALA A 1 275 ? 12.459 11.286 15.589 1.00 89.06 275 ALA A C 1
ATOM 2153 O O . ALA A 1 275 ? 12.953 10.374 14.933 1.00 89.06 275 ALA A O 1
ATOM 2154 N N . VAL A 1 276 ? 12.942 12.533 15.526 1.00 88.00 276 VAL A N 1
ATOM 2155 C CA . VAL A 1 276 ? 14.077 12.919 14.667 1.00 88.00 276 VAL A CA 1
ATOM 2156 C C . VAL A 1 276 ? 15.395 12.316 15.161 1.00 88.00 276 VAL A C 1
ATOM 2158 O O . VAL A 1 276 ? 16.160 11.794 14.352 1.00 88.00 276 VAL A O 1
ATOM 2161 N N . ALA A 1 277 ? 15.655 12.375 16.470 1.00 89.75 277 ALA A N 1
ATOM 2162 C CA . ALA A 1 277 ? 16.873 11.833 17.068 1.00 89.75 277 ALA A CA 1
ATOM 2163 C C . ALA A 1 277 ? 16.895 10.301 16.968 1.00 89.75 277 ALA A C 1
ATOM 2165 O O . ALA A 1 277 ? 17.882 9.726 16.517 1.00 89.75 277 ALA A O 1
ATOM 2166 N N . LEU A 1 278 ? 15.770 9.651 17.278 1.00 90.81 278 LEU A N 1
ATOM 2167 C CA . LEU A 1 278 ? 15.610 8.206 17.133 1.00 90.81 278 LEU A CA 1
ATOM 2168 C C . LEU A 1 278 ? 15.776 7.749 15.684 1.00 90.81 278 LEU A C 1
ATOM 2170 O O . LEU A 1 278 ? 16.487 6.781 15.441 1.00 90.81 278 LEU A O 1
ATOM 2174 N N . ASN A 1 279 ? 15.203 8.463 14.708 1.00 92.19 279 ASN A N 1
ATOM 2175 C CA . ASN A 1 279 ? 15.386 8.121 13.296 1.00 92.19 279 ASN A CA 1
ATOM 2176 C C . ASN A 1 279 ? 16.864 8.177 12.868 1.00 92.19 279 ASN A C 1
ATOM 2178 O O . ASN A 1 279 ? 17.302 7.357 12.060 1.00 92.19 279 ASN A O 1
ATOM 2182 N N . ALA A 1 280 ? 17.643 9.122 13.407 1.00 90.31 280 ALA A N 1
ATOM 2183 C CA . ALA A 1 280 ? 19.080 9.193 13.155 1.00 90.31 280 ALA A CA 1
ATOM 2184 C C . ALA A 1 280 ? 19.819 7.991 13.768 1.00 90.31 280 ALA A C 1
ATOM 2186 O O . ALA A 1 280 ? 20.608 7.350 13.075 1.00 90.31 280 ALA A O 1
ATOM 2187 N N . THR A 1 281 ? 19.510 7.637 15.020 1.00 91.00 281 THR A N 1
ATOM 2188 C CA . THR A 1 281 ? 20.071 6.458 15.703 1.00 91.00 281 THR A CA 1
ATOM 2189 C C . THR A 1 281 ? 19.743 5.162 14.959 1.00 91.00 281 THR A C 1
ATOM 2191 O O . THR A 1 281 ? 20.644 4.393 14.626 1.00 91.00 281 THR A O 1
ATOM 2194 N N . TRP A 1 282 ? 18.468 4.950 14.627 1.00 93.19 282 TRP A N 1
ATOM 2195 C CA . TRP A 1 282 ? 17.961 3.747 13.960 1.00 93.19 282 TRP A CA 1
ATOM 2196 C C . TRP A 1 282 ? 18.412 3.590 12.510 1.00 93.19 282 TRP A C 1
ATOM 2198 O O . TRP A 1 282 ? 18.361 2.490 11.961 1.00 93.19 282 TRP A O 1
ATOM 2208 N N . SER A 1 283 ? 18.884 4.666 11.885 1.00 90.50 283 SER A N 1
ATOM 2209 C CA . SER A 1 283 ? 19.495 4.588 10.560 1.00 90.50 283 SER A CA 1
ATOM 2210 C C . SER A 1 283 ? 20.906 3.983 10.587 1.00 90.50 283 SER A C 1
ATOM 2212 O O . SER A 1 283 ? 21.395 3.547 9.547 1.00 90.50 283 SER A O 1
ATOM 2214 N N . GLY A 1 284 ? 21.568 3.953 11.749 1.00 84.56 284 GLY A N 1
ATOM 2215 C CA . GLY A 1 284 ? 22.923 3.426 11.905 1.00 84.56 284 GLY A CA 1
ATOM 2216 C C . GLY A 1 284 ? 22.991 1.900 12.050 1.00 84.56 284 GLY A C 1
ATOM 2217 O O . GLY A 1 284 ? 22.019 1.229 12.388 1.00 84.56 284 GLY A O 1
ATOM 2218 N N . LYS A 1 285 ? 24.185 1.324 11.837 1.00 83.06 285 LYS A N 1
ATOM 2219 C CA . LYS A 1 285 ? 24.403 -0.143 11.915 1.00 83.06 285 LYS A CA 1
ATOM 2220 C C . LYS A 1 285 ? 24.418 -0.713 13.333 1.00 83.06 285 LYS A C 1
ATOM 2222 O O . LYS A 1 285 ? 24.271 -1.923 13.492 1.00 83.06 285 LYS A O 1
ATOM 2227 N N . ALA A 1 286 ? 24.702 0.116 14.339 1.00 84.62 286 ALA A N 1
ATOM 2228 C CA . ALA A 1 286 ? 24.874 -0.345 15.715 1.00 84.62 286 ALA A CA 1
ATOM 2229 C C . ALA A 1 286 ? 23.533 -0.792 16.310 1.00 84.62 286 ALA A C 1
ATOM 2231 O O . ALA A 1 286 ? 23.401 -1.942 16.731 1.00 84.62 286 ALA A O 1
ATOM 2232 N N . ILE A 1 287 ? 22.542 0.100 16.243 1.00 90.00 287 ILE A N 1
ATOM 2233 C CA . ILE A 1 287 ? 21.185 -0.089 16.758 1.00 90.00 287 ILE A CA 1
ATOM 2234 C C . ILE A 1 287 ? 20.208 0.147 15.594 1.00 90.00 287 ILE A C 1
ATOM 2236 O O . ILE A 1 287 ? 19.563 1.193 15.538 1.00 90.00 287 ILE A O 1
ATOM 2240 N N . PRO A 1 288 ? 20.158 -0.765 14.603 1.00 94.19 288 PRO A N 1
ATOM 2241 C CA . PRO A 1 288 ? 19.315 -0.576 13.430 1.00 94.19 288 PRO A CA 1
ATOM 2242 C C . PRO A 1 288 ? 17.840 -0.607 13.830 1.00 94.19 288 PRO A C 1
ATOM 2244 O O . PRO A 1 288 ? 17.439 -1.426 14.651 1.00 94.19 288 PRO A O 1
ATOM 2247 N N . GLY A 1 289 ? 17.024 0.248 13.223 1.00 95.06 289 GLY A N 1
ATOM 2248 C CA . GLY A 1 289 ? 15.584 0.281 13.454 1.00 95.06 289 GLY A CA 1
ATOM 2249 C C . GLY A 1 289 ? 14.773 0.660 12.210 1.00 95.06 289 GLY A C 1
ATOM 2250 O O . GLY A 1 289 ? 15.323 0.884 11.121 1.00 95.06 289 GLY A O 1
ATOM 2251 N N . PRO A 1 290 ? 13.440 0.729 12.346 1.00 95.88 290 PRO A N 1
ATOM 2252 C CA . PRO A 1 290 ? 12.569 1.226 11.292 1.00 95.88 290 PRO A CA 1
ATOM 2253 C C . PRO A 1 290 ? 12.918 2.674 10.927 1.00 95.88 290 PRO A C 1
ATOM 2255 O O . PRO A 1 290 ? 13.450 3.433 11.734 1.00 95.88 290 PRO A O 1
ATOM 2258 N N . ARG A 1 291 ? 12.566 3.107 9.714 1.00 94.88 291 ARG A N 1
ATOM 2259 C CA . ARG A 1 291 ? 12.503 4.542 9.410 1.00 94.88 291 ARG A CA 1
ATOM 2260 C C . ARG A 1 291 ? 11.419 5.169 10.280 1.00 94.88 291 ARG A C 1
ATOM 2262 O O . ARG A 1 291 ? 10.263 4.784 10.138 1.00 94.88 291 ARG A O 1
ATOM 2269 N N . LEU A 1 292 ? 11.767 6.127 11.132 1.00 94.19 292 LEU A N 1
ATOM 2270 C CA . LEU A 1 292 ? 10.801 6.801 11.993 1.00 94.19 292 LEU A CA 1
ATOM 2271 C C . LEU A 1 292 ? 10.434 8.172 11.421 1.00 94.19 292 LEU A C 1
ATOM 2273 O O . LEU A 1 292 ? 11.252 9.090 11.345 1.00 94.19 292 LEU A O 1
ATOM 2277 N N . LEU A 1 293 ? 9.178 8.299 11.009 1.00 93.75 293 LEU A N 1
ATOM 2278 C CA . LEU A 1 293 ? 8.596 9.510 10.453 1.00 93.75 293 LEU A CA 1
ATOM 2279 C C . LEU A 1 293 ? 7.753 10.209 11.528 1.00 93.75 293 LEU A C 1
ATOM 2281 O O . LEU A 1 293 ? 6.904 9.596 12.168 1.00 93.75 293 LEU A O 1
ATOM 2285 N N . ALA A 1 294 ? 7.977 11.504 11.744 1.00 91.00 294 ALA A N 1
ATOM 2286 C CA . ALA A 1 294 ? 7.267 12.234 12.793 1.00 91.00 294 ALA A CA 1
ATOM 2287 C C . ALA A 1 294 ? 5.824 12.580 12.377 1.00 91.00 294 ALA A C 1
ATOM 2289 O O . ALA A 1 294 ? 5.616 13.312 11.398 1.00 91.00 294 ALA A O 1
ATOM 2290 N N . ALA A 1 295 ? 4.852 12.118 13.167 1.00 90.19 295 ALA A N 1
ATOM 2291 C CA . ALA A 1 295 ? 3.532 12.737 13.253 1.00 90.19 295 ALA A CA 1
ATOM 2292 C C . ALA A 1 295 ? 3.583 13.943 14.201 1.00 90.19 295 ALA A C 1
ATOM 2294 O O . ALA A 1 295 ? 4.470 14.032 15.051 1.00 90.19 295 ALA A O 1
ATOM 2295 N N . ARG A 1 296 ? 2.664 14.899 14.034 1.00 89.38 296 ARG A N 1
ATOM 2296 C CA . ARG A 1 296 ? 2.546 16.075 14.911 1.00 89.38 296 ARG A CA 1
ATOM 2297 C C . ARG A 1 296 ? 1.080 16.440 15.152 1.00 89.38 296 ARG A C 1
ATOM 2299 O O . ARG A 1 296 ? 0.278 16.275 14.237 1.00 89.38 296 ARG A O 1
ATOM 2306 N N . PRO A 1 297 ? 0.726 17.032 16.299 1.00 88.12 297 PRO A N 1
ATOM 2307 C CA . PRO A 1 297 ? -0.597 17.612 16.482 1.00 88.12 297 PRO A CA 1
ATOM 2308 C C . PRO A 1 297 ? -0.887 18.711 15.452 1.00 88.12 297 PRO A C 1
ATOM 2310 O O . PRO A 1 297 ? -0.033 19.548 15.147 1.00 88.12 297 PRO A O 1
ATOM 2313 N N . LEU A 1 298 ? -2.118 18.739 14.941 1.00 86.38 298 LEU A N 1
ATOM 2314 C CA . LEU A 1 298 ? -2.637 19.828 14.113 1.00 86.38 298 LEU A CA 1
ATOM 2315 C C . LEU A 1 298 ? -2.629 21.144 14.903 1.00 86.38 298 LEU A C 1
ATOM 2317 O O . LEU A 1 298 ? -2.313 22.205 14.359 1.00 86.38 298 LEU A O 1
ATOM 2321 N N . ALA A 1 299 ? -2.905 21.064 16.208 1.00 81.44 299 ALA A N 1
ATOM 2322 C CA . ALA A 1 299 ? -2.759 22.176 17.134 1.00 81.44 299 ALA A CA 1
ATOM 2323 C C . ALA A 1 299 ? -1.299 22.664 17.150 1.00 81.44 299 ALA A C 1
ATOM 2325 O O . ALA A 1 299 ? -0.392 21.975 17.610 1.00 81.44 299 ALA A O 1
ATOM 2326 N N . GLY A 1 300 ? -1.064 23.872 16.631 1.00 73.19 300 GLY A N 1
ATOM 2327 C CA . GLY A 1 300 ? 0.281 24.446 16.511 1.00 73.19 300 GLY A CA 1
ATOM 2328 C C . GLY A 1 300 ? 1.009 24.119 15.204 1.00 73.19 300 GLY A C 1
ATOM 2329 O O . GLY A 1 300 ? 2.141 24.575 15.024 1.00 73.19 300 GLY A O 1
ATOM 2330 N N . ALA A 1 301 ? 0.363 23.432 14.253 1.00 72.81 301 ALA A N 1
ATOM 2331 C CA . ALA A 1 301 ? 0.961 23.086 12.965 1.00 72.81 301 ALA A CA 1
ATOM 2332 C C . ALA A 1 301 ? 1.445 24.315 12.170 1.00 72.81 301 ALA A C 1
ATOM 2334 O O . ALA A 1 301 ? 2.441 24.241 11.452 1.00 72.81 301 ALA A O 1
ATOM 2335 N N . GLY A 1 302 ? 0.815 25.482 12.359 1.00 66.06 302 GLY A N 1
ATOM 2336 C CA . GLY A 1 302 ? 1.249 26.752 11.763 1.00 66.06 302 GLY A CA 1
ATOM 2337 C C . GLY A 1 302 ? 2.659 27.215 12.166 1.00 66.06 302 GLY A C 1
ATOM 2338 O O . GLY A 1 302 ? 3.230 28.061 11.484 1.00 66.06 302 GLY A O 1
ATOM 2339 N N . LYS A 1 303 ? 3.241 26.656 13.238 1.00 69.50 303 LYS A N 1
ATOM 2340 C CA . LYS A 1 303 ? 4.616 26.940 13.691 1.00 69.50 303 LYS A CA 1
ATOM 2341 C C . LYS A 1 303 ? 5.649 25.935 13.161 1.00 69.50 303 LYS A C 1
ATOM 2343 O O . LYS A 1 303 ? 6.846 26.123 13.383 1.00 69.50 303 LYS A O 1
ATOM 2348 N N . ILE A 1 304 ? 5.216 24.867 12.484 1.00 68.31 304 ILE A N 1
ATOM 2349 C CA . ILE A 1 304 ? 6.110 23.821 11.980 1.00 68.31 304 ILE A CA 1
ATOM 2350 C C . ILE A 1 304 ? 6.797 24.323 10.703 1.00 68.31 304 ILE A C 1
ATOM 2352 O O . ILE A 1 304 ? 6.148 24.634 9.706 1.00 68.31 304 ILE A O 1
ATOM 2356 N N . LYS A 1 305 ? 8.133 24.395 10.737 1.00 67.25 305 LYS A N 1
ATOM 2357 C CA . LYS A 1 305 ? 8.952 24.904 9.624 1.00 67.25 305 LYS A CA 1
ATOM 2358 C C . LYS A 1 305 ? 9.049 23.932 8.435 1.00 67.25 305 LYS A C 1
ATOM 2360 O O . LYS A 1 305 ? 9.219 24.386 7.309 1.00 67.25 305 LYS A O 1
ATOM 2365 N N . SER A 1 306 ? 8.940 22.621 8.663 1.00 74.81 306 SER A N 1
ATOM 2366 C CA . SER A 1 306 ? 8.969 21.568 7.633 1.00 74.81 306 SER A CA 1
ATOM 2367 C C . SER A 1 306 ? 7.614 20.858 7.514 1.00 74.81 306 SER A C 1
ATOM 2369 O O . SER A 1 306 ? 6.835 20.840 8.461 1.00 74.81 306 SER A O 1
ATOM 2371 N N . MET A 1 307 ? 7.291 20.279 6.352 1.00 79.12 307 MET A N 1
ATOM 2372 C CA . MET A 1 307 ? 6.035 19.530 6.204 1.00 79.12 307 MET A CA 1
ATOM 2373 C C . MET A 1 307 ? 6.078 18.238 7.041 1.00 79.12 307 MET A C 1
ATOM 2375 O O . MET A 1 307 ? 6.947 17.402 6.784 1.00 79.12 307 MET A O 1
ATOM 2379 N N . PRO A 1 308 ? 5.169 18.044 8.018 1.00 87.00 308 PRO A N 1
ATOM 2380 C CA . PRO A 1 308 ? 5.101 16.802 8.781 1.00 87.00 308 PRO A CA 1
ATOM 2381 C C . PRO A 1 308 ? 4.610 15.646 7.900 1.00 87.00 308 PRO A C 1
ATOM 2383 O O . PRO A 1 308 ? 4.043 15.850 6.820 1.00 87.00 308 PRO A O 1
ATOM 2386 N N . TRP A 1 309 ? 4.858 14.413 8.339 1.00 88.50 309 TRP A N 1
ATOM 2387 C CA . TRP A 1 309 ? 4.422 13.207 7.622 1.00 88.50 309 TRP A CA 1
ATOM 2388 C C . TRP A 1 309 ? 2.952 12.900 7.829 1.00 88.50 309 TRP A C 1
ATOM 2390 O O . TRP A 1 309 ? 2.282 12.484 6.892 1.00 88.50 309 TRP A O 1
ATOM 2400 N N . LEU A 1 310 ? 2.455 13.181 9.025 1.00 89.88 310 LEU A N 1
ATOM 2401 C CA . LEU A 1 310 ? 1.067 13.007 9.402 1.00 89.88 310 LEU A CA 1
ATOM 2402 C C . LEU A 1 310 ? 0.720 14.049 10.460 1.00 89.88 310 LEU A C 1
ATOM 2404 O O . LEU A 1 310 ? 1.566 14.419 11.280 1.00 89.88 310 LEU A O 1
ATOM 2408 N N . LEU A 1 311 ? -0.514 14.538 10.426 1.00 89.75 311 LEU A N 1
ATOM 2409 C CA . LEU A 1 311 ? -1.054 15.390 11.473 1.00 89.75 311 LEU A CA 1
ATOM 2410 C C . LEU A 1 311 ? -2.121 14.645 12.257 1.00 89.75 311 LEU A C 1
ATOM 2412 O O . LEU A 1 311 ? -2.966 13.981 11.667 1.00 89.75 311 LEU A O 1
ATOM 2416 N N . THR A 1 312 ? -2.097 14.778 13.575 1.00 87.44 312 THR A N 1
ATOM 2417 C CA . THR A 1 312 ? -3.105 14.214 14.474 1.00 87.44 312 THR A CA 1
ATOM 2418 C C . THR A 1 312 ? -4.031 15.320 14.950 1.00 87.44 312 THR A C 1
ATOM 2420 O O . THR A 1 312 ? -3.617 16.450 15.205 1.00 87.44 312 THR A O 1
ATOM 2423 N N . LEU A 1 313 ? -5.314 15.023 15.034 1.00 84.69 313 LEU A N 1
ATOM 2424 C CA . LEU A 1 313 ? -6.346 15.964 15.415 1.00 84.69 313 LEU A CA 1
ATOM 2425 C C . LEU A 1 313 ? -7.121 15.365 16.586 1.00 84.69 313 LEU A C 1
ATOM 2427 O O . LEU A 1 313 ? -7.744 14.317 16.446 1.00 84.69 313 LEU A O 1
ATOM 2431 N N . SER A 1 314 ? -7.061 16.057 17.720 1.00 79.81 314 SER A N 1
ATOM 2432 C CA . SER A 1 314 ? -7.717 15.703 18.977 1.00 79.81 314 SER A CA 1
ATOM 2433 C C . SER A 1 314 ? -8.452 16.912 19.560 1.00 79.81 314 SER A C 1
ATOM 2435 O O . SER A 1 314 ? -8.121 18.059 19.244 1.00 79.81 314 SER A O 1
ATOM 2437 N N . GLY A 1 315 ? -9.467 16.680 20.399 1.00 74.75 315 GLY A N 1
ATOM 2438 C CA . GLY A 1 315 ? -10.187 17.745 21.114 1.00 74.75 315 GLY A CA 1
ATOM 2439 C C . GLY A 1 315 ? -11.686 17.845 20.806 1.00 74.75 315 GLY A C 1
ATOM 2440 O O . GLY A 1 315 ? -12.361 16.844 20.589 1.00 74.75 315 GLY A O 1
ATOM 2441 N N . ASN A 1 316 ? -12.244 19.062 20.873 1.00 67.06 316 ASN A N 1
ATOM 2442 C CA . ASN A 1 316 ? -13.695 19.291 20.846 1.00 67.06 316 ASN A CA 1
ATOM 2443 C C . ASN A 1 316 ? -14.268 19.241 19.409 1.00 67.06 316 ASN A C 1
ATOM 2445 O O . ASN A 1 316 ? -13.879 20.064 18.586 1.00 67.06 316 ASN A O 1
ATOM 2449 N N . PRO A 1 317 ? -15.250 18.372 19.097 1.00 60.69 317 PRO A N 1
ATOM 2450 C CA . PRO A 1 317 ? -15.842 18.259 17.758 1.00 60.69 317 PRO A CA 1
ATOM 2451 C C . PRO A 1 317 ? -16.618 19.493 17.265 1.00 60.69 317 PRO A C 1
ATOM 2453 O O . PRO A 1 317 ? -16.968 19.543 16.084 1.00 60.69 317 PRO A O 1
ATOM 2456 N N . ASN A 1 318 ? -16.864 20.487 18.127 1.00 59.25 318 ASN A N 1
ATOM 2457 C CA . ASN A 1 318 ? -17.674 21.672 17.830 1.00 59.25 318 ASN A CA 1
ATOM 2458 C C . ASN A 1 318 ? -16.885 22.916 17.352 1.00 59.25 318 ASN A C 1
ATOM 2460 O O . ASN A 1 318 ? -17.505 23.947 17.094 1.00 59.25 318 ASN A O 1
ATOM 2464 N N . SER A 1 319 ? -15.558 22.870 17.177 1.00 60.03 319 SER A N 1
ATOM 2465 C CA . SER A 1 319 ? -14.725 24.006 16.696 1.00 60.03 319 SER A CA 1
ATOM 2466 C C . SER A 1 319 ? -14.818 24.287 15.175 1.00 60.03 319 SER A C 1
ATOM 2468 O O . SER A 1 319 ? -13.865 24.699 14.517 1.00 60.03 319 SER A O 1
ATOM 2470 N N . GLY A 1 320 ? -15.990 24.055 14.584 1.00 64.06 320 GLY A N 1
ATOM 2471 C CA . GLY A 1 320 ? -16.152 23.476 13.246 1.00 64.06 320 GLY A CA 1
ATOM 2472 C C . GLY A 1 320 ? -15.824 24.272 11.971 1.00 64.06 320 GLY A C 1
ATOM 2473 O O . GLY A 1 320 ? -16.031 23.695 10.908 1.00 64.06 320 GLY A O 1
ATOM 2474 N N . ALA A 1 321 ? -15.358 25.527 11.988 1.00 67.44 321 ALA A N 1
ATOM 2475 C CA . ALA A 1 321 ? -14.996 26.249 10.747 1.00 67.44 321 ALA A CA 1
ATOM 2476 C C . ALA A 1 321 ? -13.476 26.343 10.554 1.00 67.44 321 ALA A C 1
ATOM 2478 O O . ALA A 1 321 ? -12.943 25.784 9.600 1.00 67.44 321 ALA A O 1
ATOM 2479 N N . GLU A 1 322 ? -12.779 26.953 11.513 1.00 73.31 322 GLU A N 1
ATOM 2480 C CA . GLU A 1 322 ? -11.317 27.108 11.499 1.00 73.31 322 GLU A CA 1
ATOM 2481 C C . GLU A 1 322 ? -10.604 25.753 11.395 1.00 73.31 322 GLU A C 1
ATOM 2483 O O . GLU A 1 322 ? -9.717 25.561 10.569 1.00 73.31 322 GLU A O 1
ATOM 2488 N N . GLN A 1 323 ? -11.084 24.759 12.142 1.00 78.88 323 GLN A N 1
ATOM 2489 C CA . GLN A 1 323 ? -10.536 23.407 12.108 1.00 78.88 323 GLN A CA 1
ATOM 2490 C C . GLN A 1 323 ? -10.725 22.712 10.748 1.00 78.88 323 GLN A C 1
ATOM 2492 O O . GLN A 1 323 ? -9.828 22.005 10.293 1.00 78.88 323 GLN A O 1
ATOM 2497 N N . LYS A 1 324 ? -11.874 22.903 10.079 1.00 82.56 324 LYS A N 1
ATOM 2498 C CA . LYS A 1 324 ? -12.107 22.365 8.724 1.00 82.56 324 LYS A CA 1
ATOM 2499 C C . LYS A 1 324 ? -11.166 23.007 7.712 1.00 82.56 324 LYS A C 1
ATOM 2501 O O . LYS A 1 324 ? -10.676 22.323 6.813 1.00 82.56 324 LYS A O 1
ATOM 2506 N N . ASP A 1 325 ? -10.945 24.309 7.845 1.00 83.00 325 ASP A N 1
ATOM 2507 C CA . ASP A 1 325 ? -10.060 25.059 6.961 1.00 83.00 325 ASP A CA 1
ATOM 2508 C C . ASP A 1 325 ? -8.600 24.638 7.160 1.00 83.00 325 ASP A C 1
ATOM 2510 O O . ASP A 1 325 ? -7.897 24.416 6.175 1.00 83.00 325 ASP A O 1
ATOM 2514 N N . ASP A 1 326 ? -8.167 24.405 8.401 1.00 84.75 326 ASP A N 1
ATOM 2515 C CA . ASP A 1 326 ? -6.839 23.866 8.704 1.00 84.75 326 ASP A CA 1
ATOM 2516 C C . ASP A 1 326 ? -6.644 22.446 8.160 1.00 84.75 326 ASP A C 1
ATOM 2518 O O . ASP A 1 326 ? -5.632 22.169 7.508 1.00 84.75 326 ASP A O 1
ATOM 2522 N N . VAL A 1 327 ? -7.618 21.550 8.365 1.00 84.81 327 VAL A N 1
ATOM 2523 C CA . VAL A 1 327 ? -7.584 20.194 7.793 1.00 84.81 327 VAL A CA 1
ATOM 2524 C C . VAL A 1 327 ? -7.467 20.265 6.274 1.00 84.81 327 VAL A C 1
ATOM 2526 O O . VAL A 1 327 ? -6.592 19.623 5.692 1.00 84.81 327 VAL A O 1
ATOM 2529 N N . ARG A 1 328 ? -8.308 21.075 5.622 1.00 83.38 328 ARG A N 1
ATOM 2530 C CA . ARG A 1 328 ? -8.280 21.252 4.167 1.00 83.38 328 ARG A CA 1
ATOM 2531 C C . ARG A 1 328 ? -6.930 21.781 3.695 1.00 83.38 328 ARG A C 1
ATOM 2533 O O . ARG A 1 328 ? -6.323 21.183 2.816 1.00 83.38 328 ARG A O 1
ATOM 2540 N N . LYS A 1 329 ? -6.418 22.832 4.335 1.00 85.50 329 LYS A N 1
ATOM 2541 C CA . LYS A 1 329 ? -5.133 23.459 4.008 1.00 85.50 329 LYS A CA 1
ATOM 2542 C C . LYS A 1 329 ? -3.967 22.474 4.060 1.00 85.50 329 LYS A C 1
ATOM 2544 O O . LYS A 1 329 ? -3.067 22.549 3.226 1.00 85.50 329 LYS A O 1
ATOM 2549 N N . TRP A 1 330 ? -3.942 21.568 5.035 1.00 85.75 330 TRP A N 1
ATOM 2550 C CA . TRP A 1 330 ? -2.886 20.559 5.137 1.00 85.75 330 TRP A CA 1
ATOM 2551 C C . TRP A 1 330 ? -3.070 19.398 4.162 1.00 85.75 330 TRP A C 1
ATOM 2553 O O . TRP A 1 330 ? -2.090 18.964 3.553 1.00 85.75 330 TRP A O 1
ATOM 2563 N N . ARG A 1 331 ? -4.310 18.960 3.932 1.00 81.88 331 ARG A N 1
ATOM 2564 C CA . ARG A 1 331 ? -4.619 17.954 2.908 1.00 81.88 331 ARG A CA 1
ATOM 2565 C C . ARG A 1 331 ? -4.267 18.437 1.501 1.00 81.88 331 ARG A C 1
ATOM 2567 O O . ARG A 1 331 ? -3.669 17.678 0.745 1.00 81.88 331 ARG A O 1
ATOM 2574 N N . ASP A 1 332 ? -4.527 19.705 1.188 1.00 81.62 332 ASP A N 1
ATOM 2575 C CA . ASP A 1 332 ? -4.156 20.333 -0.089 1.00 81.62 332 ASP A CA 1
ATOM 2576 C C . ASP A 1 332 ? -2.628 20.377 -0.298 1.00 81.62 332 ASP A C 1
ATOM 2578 O O . ASP A 1 332 ? -2.148 20.423 -1.430 1.00 81.62 332 ASP A O 1
ATOM 2582 N N . ARG A 1 333 ? -1.847 20.306 0.790 1.00 81.25 333 ARG A N 1
ATOM 2583 C CA . ARG A 1 333 ? -0.377 20.183 0.783 1.00 81.25 333 ARG A CA 1
ATOM 2584 C C . ARG A 1 333 ? 0.112 18.728 0.799 1.00 81.25 333 ARG A C 1
ATOM 2586 O O . ARG A 1 333 ? 1.300 18.489 1.003 1.00 81.25 333 ARG A O 1
ATOM 2593 N N . GLY A 1 334 ? -0.782 17.751 0.646 1.00 79.62 334 GLY A N 1
ATOM 2594 C CA . GLY A 1 334 ? -0.438 16.329 0.691 1.00 79.62 334 GLY A CA 1
ATOM 2595 C C . GLY A 1 334 ? 0.028 15.853 2.071 1.00 79.62 334 GLY A C 1
ATOM 2596 O O . GLY A 1 334 ? 0.900 14.990 2.165 1.00 79.62 334 GLY A O 1
ATOM 2597 N N . VAL A 1 335 ? -0.484 16.450 3.152 1.00 85.75 335 VAL A N 1
ATOM 2598 C CA . VAL A 1 335 ? -0.282 15.954 4.520 1.00 85.75 335 VAL A CA 1
ATOM 2599 C C . VAL A 1 335 ? -1.578 15.280 4.983 1.00 85.75 335 VAL A C 1
ATOM 2601 O O . VAL A 1 335 ? -2.597 15.970 5.086 1.00 85.75 335 VAL A O 1
ATOM 2604 N N . PRO A 1 336 ? -1.577 13.963 5.265 1.00 85.81 336 PRO A N 1
ATOM 2605 C CA . PRO A 1 336 ? -2.740 13.306 5.844 1.00 85.81 336 PRO A CA 1
ATOM 2606 C C . PRO A 1 336 ? -3.014 13.869 7.241 1.00 85.81 336 PRO A C 1
ATOM 2608 O O . PRO A 1 336 ? -2.091 14.095 8.029 1.00 85.81 336 PRO A O 1
ATOM 2611 N N . VAL A 1 337 ? -4.293 14.096 7.541 1.00 86.00 337 VAL A N 1
ATOM 2612 C CA . VAL A 1 337 ? -4.749 14.550 8.858 1.00 86.00 337 VAL A CA 1
ATOM 2613 C C . VAL A 1 337 ? -5.677 13.496 9.428 1.00 86.00 337 VAL A C 1
ATOM 2615 O O . VAL A 1 337 ? -6.647 13.115 8.778 1.00 86.00 337 VAL A O 1
ATOM 2618 N N . LEU A 1 338 ? -5.371 13.043 10.634 1.00 82.75 338 LEU A N 1
ATOM 2619 C CA . LEU A 1 338 ? -6.011 11.929 11.302 1.00 82.75 338 LEU A CA 1
ATOM 2620 C C . LEU A 1 338 ? -6.747 12.411 12.546 1.00 82.75 338 LEU A C 1
ATOM 2622 O O . LEU A 1 338 ? -6.118 12.918 13.470 1.00 82.75 338 LEU A O 1
ATOM 2626 N N . ALA A 1 339 ? -8.063 12.240 12.579 1.00 79.75 339 ALA A N 1
ATOM 2627 C CA . ALA A 1 339 ? -8.867 12.547 13.753 1.00 79.75 339 ALA A CA 1
ATOM 2628 C C . ALA A 1 339 ? -8.931 11.351 14.709 1.00 79.75 339 ALA A C 1
ATOM 2630 O O . ALA A 1 339 ? -9.202 10.230 14.283 1.00 79.75 339 ALA A O 1
ATOM 2631 N N . ASP A 1 340 ? -8.748 11.613 16.001 1.00 74.88 340 ASP A N 1
ATOM 2632 C CA . ASP A 1 340 ? -8.794 10.624 17.084 1.00 74.88 340 ASP A CA 1
ATOM 2633 C C . ASP A 1 340 ? -10.213 10.171 17.467 1.00 74.88 340 ASP A C 1
ATOM 2635 O O . ASP A 1 340 ? -10.389 9.353 18.366 1.00 74.88 340 ASP A O 1
ATOM 2639 N N . SER A 1 341 ? -11.249 10.708 16.828 1.00 70.38 341 SER A N 1
ATOM 2640 C CA . SER A 1 341 ? -12.631 10.340 17.108 1.00 70.38 341 SER A CA 1
ATOM 2641 C C . SER A 1 341 ? -13.521 10.502 15.887 1.00 70.38 341 SER A C 1
ATOM 2643 O O . SER A 1 341 ? -13.291 11.317 14.989 1.00 70.38 341 SER A O 1
ATOM 2645 N N . TRP A 1 342 ? -14.597 9.722 15.888 1.00 67.62 342 TRP A N 1
ATOM 2646 C CA . TRP A 1 342 ? -15.599 9.697 14.832 1.00 67.62 342 TRP A CA 1
ATOM 2647 C C . TRP A 1 342 ? -16.284 11.043 14.619 1.00 67.62 342 TRP A C 1
ATOM 2649 O O . TRP A 1 342 ? -16.396 11.501 13.481 1.00 67.62 342 TRP A O 1
ATOM 2659 N N . GLN A 1 343 ? -16.728 11.695 15.701 1.00 69.25 343 GLN A N 1
ATOM 2660 C CA . GLN A 1 343 ? -17.379 13.001 15.588 1.00 69.25 343 GLN A CA 1
ATOM 2661 C C . GLN A 1 343 ? -16.427 14.031 14.980 1.00 69.25 343 GLN A C 1
ATOM 2663 O O . GLN A 1 343 ? -16.849 14.834 14.153 1.00 69.25 343 GLN A O 1
ATOM 2668 N N . LEU A 1 344 ? -15.149 13.976 15.357 1.00 74.44 344 LEU A N 1
ATOM 2669 C CA . LEU A 1 344 ? -14.128 14.909 14.907 1.00 74.44 344 LEU A CA 1
ATOM 2670 C C . LEU A 1 344 ? -13.742 14.663 13.445 1.00 74.44 344 LEU A C 1
ATOM 2672 O O . LEU A 1 344 ? -13.584 15.621 12.694 1.00 74.44 344 LEU A O 1
ATOM 2676 N N . ALA A 1 345 ? -13.664 13.407 12.998 1.00 74.88 345 ALA A N 1
ATOM 2677 C CA . ALA A 1 345 ? -13.463 13.078 11.586 1.00 74.88 345 ALA A CA 1
ATOM 2678 C C . ALA A 1 345 ? -14.611 13.628 10.720 1.00 74.88 345 ALA A C 1
ATOM 2680 O O . ALA A 1 345 ? -14.373 14.377 9.770 1.00 74.88 345 ALA A O 1
ATOM 2681 N N . LEU A 1 346 ? -15.861 13.336 11.101 1.00 72.00 346 LEU A N 1
ATOM 2682 C CA . LEU A 1 346 ? -17.059 13.794 10.388 1.00 72.00 346 LEU A CA 1
ATOM 2683 C C . LEU A 1 346 ? -17.200 15.322 10.405 1.00 72.00 346 LEU A C 1
ATOM 2685 O O . LEU A 1 346 ? -17.576 15.922 9.397 1.00 72.00 346 LEU A O 1
ATOM 2689 N N . SER A 1 347 ? -16.895 15.965 11.536 1.00 72.75 347 SER A N 1
ATOM 2690 C CA . SER A 1 347 ? -17.032 17.414 11.679 1.00 72.75 347 SER A CA 1
ATOM 2691 C C . SER A 1 347 ? -15.876 18.199 11.071 1.00 72.75 347 SER A C 1
ATOM 2693 O O . SER A 1 347 ? -16.064 19.377 10.804 1.00 72.75 347 SER A O 1
ATOM 2695 N N . SER A 1 348 ? -14.712 17.598 10.811 1.00 75.56 348 SER A N 1
ATOM 2696 C CA . SER A 1 348 ? -13.539 18.305 10.268 1.00 75.56 348 SER A CA 1
ATOM 2697 C C . SER A 1 348 ? -13.193 17.936 8.820 1.00 75.56 348 SER A C 1
ATOM 2699 O O . SER A 1 348 ? -12.528 18.711 8.135 1.00 75.56 348 SER A O 1
ATOM 2701 N N . GLY A 1 349 ? -13.653 16.779 8.332 1.00 73.69 349 GLY A N 1
ATOM 2702 C CA . GLY A 1 349 ? -13.249 16.225 7.036 1.00 73.69 349 GLY A CA 1
ATOM 2703 C C . GLY A 1 349 ? -11.859 15.573 7.043 1.00 73.69 349 GLY A C 1
ATOM 2704 O O . GLY A 1 349 ? -11.267 15.398 5.974 1.00 73.69 349 GLY A O 1
ATOM 2705 N N . ALA A 1 350 ? -11.313 15.259 8.221 1.00 75.81 350 ALA A N 1
ATOM 2706 C CA . ALA A 1 350 ? -10.077 14.494 8.386 1.00 75.81 350 ALA A CA 1
ATOM 2707 C C . ALA A 1 350 ? -10.285 12.997 8.080 1.00 75.81 350 ALA A C 1
ATOM 2709 O O . ALA A 1 350 ? -11.414 12.502 8.070 1.00 75.81 350 ALA A O 1
ATOM 2710 N N . ASN A 1 351 ? -9.190 12.265 7.854 1.00 71.50 351 ASN A N 1
ATOM 2711 C CA . ASN A 1 351 ? -9.215 10.806 7.836 1.00 71.50 351 ASN A CA 1
ATOM 2712 C C . ASN A 1 351 ? -9.541 10.294 9.247 1.00 71.50 351 ASN A C 1
ATOM 2714 O O . ASN A 1 351 ? -9.140 10.885 10.251 1.00 71.50 351 ASN A O 1
ATOM 2718 N N . LEU A 1 352 ? -10.292 9.202 9.317 1.00 65.44 352 LEU A N 1
ATOM 2719 C CA . LEU A 1 352 ? -10.739 8.621 10.574 1.00 65.44 352 LEU A CA 1
ATOM 2720 C C . LEU A 1 352 ? -9.683 7.669 11.142 1.00 65.44 352 LEU A C 1
ATOM 2722 O O . LEU A 1 352 ? -9.195 6.812 10.414 1.00 65.44 352 LEU A O 1
ATOM 2726 N N . LEU A 1 353 ? -9.392 7.778 12.439 1.00 63.78 353 LEU A N 1
ATOM 2727 C CA . LEU A 1 353 ? -8.739 6.722 13.202 1.00 63.78 353 LEU A CA 1
ATOM 2728 C C . LEU A 1 353 ? -9.803 5.799 13.810 1.00 63.78 353 LEU A C 1
ATOM 2730 O O . LEU A 1 353 ? -10.700 6.249 14.525 1.00 63.78 353 LEU A O 1
ATOM 2734 N N . LEU A 1 354 ? -9.706 4.502 13.532 1.00 57.16 354 LEU A N 1
ATOM 2735 C CA . LEU A 1 354 ? -10.510 3.492 14.214 1.00 57.16 354 LEU A CA 1
ATOM 2736 C C . LEU A 1 354 ? -9.845 3.122 15.559 1.00 57.16 354 LEU A C 1
ATOM 2738 O O . LEU A 1 354 ? -8.676 3.409 15.793 1.00 57.16 354 LEU A O 1
ATOM 2742 N N . GLY A 1 355 ? -10.602 2.565 16.503 1.00 52.59 355 GLY A N 1
ATOM 2743 C CA . GLY A 1 355 ? -10.019 1.966 17.710 1.00 52.59 355 GLY A CA 1
ATOM 2744 C C . GLY A 1 355 ? -9.609 2.896 18.863 1.00 52.59 355 GLY A C 1
ATOM 2745 O O . GLY A 1 355 ? -9.066 2.387 19.843 1.00 52.59 355 GLY A O 1
ATOM 2746 N N . THR A 1 356 ? -9.873 4.207 18.837 1.00 51.59 356 THR A N 1
ATOM 2747 C CA . THR A 1 356 ? -9.678 5.033 20.042 1.00 51.59 356 THR A CA 1
ATOM 2748 C C . THR A 1 356 ? -10.645 4.663 21.156 1.00 51.59 356 THR A C 1
ATOM 2750 O O . THR A 1 356 ? -11.865 4.655 20.995 1.00 51.59 356 THR A O 1
ATOM 2753 N N . ASP A 1 357 ? -10.073 4.422 22.332 1.00 45.03 357 ASP A N 1
ATOM 2754 C CA . ASP A 1 357 ? -10.770 4.324 23.612 1.00 45.03 357 ASP A CA 1
ATOM 2755 C C . ASP A 1 357 ? -11.147 5.743 24.087 1.00 45.03 357 ASP A C 1
ATOM 2757 O O . ASP A 1 357 ? -10.769 6.199 25.165 1.00 45.03 357 ASP A O 1
ATOM 2761 N N . SER A 1 358 ? -11.838 6.527 23.253 1.00 39.06 358 SER A N 1
ATOM 2762 C CA . SER A 1 358 ? -12.382 7.795 23.728 1.00 39.06 358 SER A CA 1
ATOM 2763 C C . SER A 1 358 ? -13.525 7.454 24.680 1.00 39.06 358 SER A C 1
ATOM 2765 O O . SER A 1 358 ? -14.588 7.017 24.241 1.00 39.06 358 SER A O 1
ATOM 2767 N N . GLY A 1 359 ? -13.311 7.636 25.984 1.00 37.66 359 GLY A N 1
ATOM 2768 C CA . GLY A 1 359 ? -14.322 7.551 27.046 1.00 37.66 359 GLY A CA 1
ATOM 2769 C C . GLY A 1 359 ? -15.446 8.599 26.938 1.00 37.66 359 GLY A C 1
ATOM 2770 O O . GLY A 1 359 ? -15.844 9.182 27.940 1.00 37.66 359 GLY A O 1
ATOM 2771 N N . GLY A 1 360 ? -15.953 8.856 25.732 1.00 35.62 360 GLY A N 1
ATOM 2772 C CA . GLY A 1 360 ? -17.038 9.769 25.373 1.00 35.62 360 GLY A CA 1
ATOM 2773 C C . GLY A 1 360 ? -17.919 9.128 24.296 1.00 35.62 360 GLY A C 1
ATOM 2774 O O . GLY A 1 360 ? -17.531 8.101 23.739 1.00 35.62 360 GLY A O 1
ATOM 2775 N N . PRO A 1 361 ? -19.149 9.637 24.085 1.00 34.91 361 PRO A N 1
ATOM 2776 C CA . PRO A 1 361 ? -20.300 8.810 23.794 1.00 34.91 361 PRO A CA 1
ATOM 2777 C C . PRO A 1 361 ? -20.036 7.989 22.545 1.00 34.91 361 PRO A C 1
ATOM 2779 O O . PRO A 1 361 ? -19.689 8.498 21.478 1.00 34.91 361 PRO A O 1
ATOM 2782 N N . VAL A 1 362 ? -20.192 6.696 22.775 1.00 45.78 362 VAL A N 1
ATOM 2783 C CA . VAL A 1 362 ? -20.547 5.658 21.835 1.00 45.78 362 VAL A CA 1
ATOM 2784 C C . VAL A 1 362 ? -21.117 6.219 20.530 1.00 45.78 362 VAL A C 1
ATOM 2786 O O . VAL A 1 362 ? -21.873 7.193 20.567 1.00 45.78 362 VAL A O 1
ATOM 2789 N N . SER A 1 363 ? -20.822 5.570 19.392 1.00 43.16 363 SER A N 1
ATOM 2790 C CA . SER A 1 363 ? -21.574 5.816 18.151 1.00 43.16 363 SER A CA 1
ATOM 2791 C C . SER A 1 363 ? -23.062 6.032 18.487 1.00 43.16 363 SER A C 1
ATOM 2793 O O . SER A 1 363 ? -23.548 5.378 19.423 1.00 43.16 363 SER A O 1
ATOM 2795 N N . PRO A 1 364 ? -23.795 6.909 17.776 1.00 38.91 364 PRO A N 1
ATOM 2796 C CA . PRO A 1 364 ? -25.200 7.206 18.071 1.00 38.91 364 PRO A CA 1
ATOM 2797 C C . PRO A 1 364 ? -26.090 5.964 18.298 1.00 38.91 364 PRO A C 1
ATOM 2799 O O . PRO A 1 364 ? -27.165 6.084 18.878 1.00 38.91 364 PRO A O 1
ATOM 2802 N N . ALA A 1 365 ? -25.642 4.774 17.871 1.00 41.06 365 ALA A N 1
ATOM 2803 C CA . ALA A 1 365 ? -26.327 3.493 17.973 1.00 41.06 365 ALA A CA 1
ATOM 2804 C C . ALA A 1 365 ? -25.756 2.468 18.984 1.00 41.06 365 ALA A C 1
ATOM 2806 O O . ALA A 1 365 ? -26.264 1.339 19.027 1.00 41.06 365 ALA A O 1
ATOM 2807 N N . GLY A 1 366 ? -24.749 2.799 19.800 1.00 45.00 366 GLY A N 1
ATOM 2808 C CA . GLY A 1 366 ? -24.194 1.839 20.760 1.00 45.00 366 GLY A CA 1
ATOM 2809 C C . GLY A 1 366 ? -23.210 0.852 20.108 1.00 45.00 366 GLY A C 1
ATOM 2810 O O . GLY A 1 366 ? -23.680 -0.125 19.547 1.00 45.00 366 GLY A O 1
ATOM 2811 N N . ARG A 1 367 ? -21.887 1.100 20.150 1.00 47.41 367 ARG A N 1
ATOM 2812 C CA . ARG A 1 367 ? -20.745 0.262 19.704 1.00 47.41 367 ARG A CA 1
ATOM 2813 C C . ARG A 1 367 ? -21.111 -0.780 18.636 1.00 47.41 367 ARG A C 1
ATOM 2815 O O . ARG A 1 367 ? -20.896 -1.973 18.834 1.00 47.41 367 ARG A O 1
ATOM 2822 N N . ARG A 1 368 ? -21.697 -0.348 17.516 1.00 46.03 368 ARG A N 1
ATOM 2823 C CA . ARG A 1 368 ? -22.096 -1.252 16.434 1.00 46.03 368 ARG A CA 1
ATOM 2824 C C . ARG A 1 368 ? -21.356 -0.927 15.152 1.00 46.03 368 ARG A C 1
ATOM 2826 O O . ARG A 1 368 ? -21.218 0.215 14.740 1.00 46.03 368 ARG A O 1
ATOM 2833 N N . TYR A 1 369 ? -20.905 -2.000 14.523 1.00 49.44 369 TYR A N 1
ATOM 2834 C CA . TYR A 1 369 ? -20.052 -2.018 13.349 1.00 49.44 369 TYR A CA 1
ATOM 2835 C C . TYR A 1 369 ? -20.644 -1.338 12.094 1.00 49.44 369 TYR A C 1
ATOM 2837 O O . TYR A 1 369 ? -19.903 -0.877 11.227 1.00 49.44 369 TYR A O 1
ATOM 2845 N N . ALA A 1 370 ? -21.974 -1.226 12.007 1.00 44.44 370 ALA A N 1
ATOM 2846 C CA . ALA A 1 370 ? -22.675 -0.642 10.859 1.00 44.44 370 ALA A CA 1
ATOM 2847 C C . ALA A 1 370 ? -22.207 0.784 10.500 1.00 44.44 370 ALA A C 1
ATOM 2849 O O . ALA A 1 370 ? -22.358 1.202 9.353 1.00 44.44 370 ALA A O 1
ATOM 2850 N N . ASP A 1 371 ? -21.579 1.494 11.439 1.00 47.12 371 ASP A N 1
ATOM 2851 C CA . ASP A 1 371 ? -21.103 2.855 11.227 1.00 47.12 371 ASP A CA 1
ATOM 2852 C C . ASP A 1 371 ? -19.802 2.926 10.414 1.00 47.12 371 ASP A C 1
ATOM 2854 O O . ASP A 1 371 ? -19.639 3.880 9.661 1.00 47.12 371 ASP A O 1
ATOM 2858 N N . VAL A 1 372 ? -18.923 1.906 10.437 1.00 49.44 372 VAL A N 1
ATOM 2859 C CA . VAL A 1 372 ? -17.678 1.854 9.622 1.00 49.44 372 VAL A CA 1
ATOM 2860 C C . VAL A 1 372 ? -17.980 1.976 8.123 1.00 49.44 372 VAL A C 1
ATOM 2862 O O . VAL A 1 372 ? -17.244 2.634 7.384 1.00 49.44 372 VAL A O 1
ATOM 2865 N N . ARG A 1 373 ? -19.129 1.447 7.681 1.00 48.62 373 ARG A N 1
ATOM 2866 C CA . ARG A 1 373 ? -19.644 1.627 6.312 1.00 48.62 373 ARG A CA 1
ATOM 2867 C C . ARG A 1 373 ? -20.014 3.083 5.991 1.00 48.62 373 ARG A C 1
ATOM 2869 O O . ARG A 1 373 ? -19.893 3.491 4.841 1.00 48.62 373 ARG A O 1
ATOM 2876 N N . LEU A 1 374 ? -20.435 3.878 6.979 1.00 44.28 374 LEU A N 1
ATOM 2877 C CA . LEU A 1 374 ? -20.766 5.300 6.805 1.00 44.28 374 LEU A CA 1
ATOM 2878 C C . LEU A 1 374 ? -19.509 6.176 6.670 1.00 44.28 374 LEU A C 1
ATOM 2880 O O . LEU A 1 374 ? -19.517 7.124 5.889 1.00 44.28 374 LEU A O 1
ATOM 2884 N N . ALA A 1 375 ? -18.421 5.860 7.384 1.00 42.19 375 ALA A N 1
ATOM 2885 C CA . ALA A 1 375 ? -17.177 6.642 7.324 1.00 42.19 375 ALA A CA 1
ATOM 2886 C C . ALA A 1 375 ? -16.298 6.319 6.107 1.00 42.19 375 ALA A C 1
ATOM 2888 O O . ALA A 1 375 ? -15.618 7.195 5.576 1.00 42.19 375 ALA A O 1
ATOM 2889 N N . THR A 1 376 ? -16.328 5.072 5.641 1.00 47.94 376 THR A N 1
ATOM 2890 C CA . THR A 1 376 ? -15.545 4.622 4.479 1.00 47.94 376 THR A CA 1
ATOM 2891 C C . THR A 1 376 ? -16.133 5.075 3.138 1.00 47.94 376 THR A C 1
ATOM 2893 O O . THR A 1 376 ? -15.437 5.078 2.126 1.00 47.94 376 THR A O 1
ATOM 2896 N N . GLY A 1 377 ? -17.391 5.528 3.117 1.00 39.09 377 GLY A N 1
ATOM 2897 C CA . GLY A 1 377 ? -18.119 5.886 1.896 1.00 39.09 377 GLY A CA 1
ATOM 2898 C C . GLY A 1 377 ? -17.701 7.187 1.195 1.00 39.09 377 GLY A C 1
ATOM 2899 O O . GLY A 1 377 ? -18.367 7.572 0.240 1.00 39.09 377 GLY A O 1
ATOM 2900 N N . SER A 1 378 ? -16.656 7.896 1.650 1.00 40.16 378 SER A N 1
ATOM 2901 C CA . SER A 1 378 ? -16.367 9.268 1.173 1.00 40.16 378 SER A CA 1
ATOM 2902 C C . SER A 1 378 ? -14.904 9.588 0.825 1.00 40.16 378 SER A C 1
ATOM 2904 O O . SER A 1 378 ? -14.617 10.721 0.439 1.00 40.16 378 SER A O 1
ATOM 2906 N N . SER A 1 379 ? -13.939 8.673 0.973 1.00 43.69 379 SER A N 1
ATOM 2907 C CA . SER A 1 379 ? -12.527 8.964 0.651 1.00 43.69 379 SER A CA 1
ATOM 2908 C C . SER A 1 379 ? -11.777 7.744 0.121 1.00 43.69 379 SER A C 1
ATOM 2910 O O . SER A 1 379 ? -11.962 6.631 0.597 1.00 43.69 379 SER A O 1
ATOM 2912 N N . ALA A 1 380 ? -10.907 7.978 -0.867 1.00 45.25 380 ALA A N 1
ATOM 2913 C CA . ALA A 1 380 ? -10.200 6.935 -1.612 1.00 45.25 380 ALA A CA 1
ATOM 2914 C C . ALA A 1 380 ? -9.102 6.203 -0.820 1.00 45.25 380 ALA A C 1
ATOM 2916 O O . ALA A 1 380 ? -8.570 5.237 -1.345 1.00 45.25 380 ALA A O 1
ATOM 2917 N N . ILE A 1 381 ? -8.760 6.646 0.400 1.00 52.91 381 ILE A N 1
ATOM 2918 C CA . ILE A 1 381 ? -7.837 5.972 1.330 1.00 52.91 381 ILE A CA 1
ATOM 2919 C C . ILE A 1 381 ? -8.382 6.131 2.756 1.00 52.91 381 ILE A C 1
ATOM 2921 O O . ILE A 1 381 ? -8.520 7.258 3.240 1.00 52.91 381 ILE A O 1
ATOM 2925 N N . THR A 1 382 ? -8.710 5.023 3.427 1.00 65.94 382 THR A N 1
ATOM 2926 C CA . THR A 1 382 ? -9.150 5.014 4.833 1.00 65.94 382 THR A CA 1
ATOM 2927 C C . THR A 1 382 ? -8.090 4.331 5.679 1.00 65.94 382 THR A C 1
ATOM 2929 O O . THR A 1 382 ? -7.787 3.161 5.466 1.00 65.94 382 THR A O 1
ATOM 2932 N N . MET A 1 383 ? -7.528 5.052 6.651 1.00 71.56 383 MET A N 1
ATOM 2933 C CA . MET A 1 383 ? -6.644 4.423 7.621 1.00 71.56 383 MET A CA 1
ATOM 2934 C C . MET A 1 383 ? -7.478 3.666 8.650 1.00 71.56 383 MET A C 1
ATOM 2936 O O . MET A 1 383 ? -8.373 4.220 9.281 1.00 71.56 383 MET A O 1
ATOM 2940 N N . VAL A 1 384 ? -7.184 2.387 8.798 1.00 71.31 384 VAL A N 1
ATOM 2941 C CA . VAL A 1 384 ? -7.678 1.530 9.863 1.00 71.31 384 VAL A CA 1
ATOM 2942 C C . VAL A 1 384 ? -6.533 1.404 10.841 1.00 71.31 384 VAL A C 1
ATOM 2944 O O . VAL A 1 384 ? -5.425 1.023 10.476 1.00 71.31 384 VAL A O 1
ATOM 2947 N N . SER A 1 385 ? -6.793 1.810 12.068 1.00 74.50 385 SER A N 1
ATOM 2948 C CA . SER A 1 385 ? -5.837 1.678 13.146 1.00 74.50 385 SER A CA 1
ATOM 2949 C C . SER A 1 385 ? -6.569 1.117 14.341 1.00 74.50 385 SER A C 1
ATOM 2951 O O . SER A 1 385 ? -7.782 1.293 14.466 1.00 74.50 385 SER A O 1
ATOM 2953 N N . GLY A 1 386 ? -5.847 0.436 15.217 1.00 74.12 386 GLY A N 1
ATOM 2954 C CA . GLY A 1 386 ? -6.394 0.003 16.487 1.00 74.12 386 GLY A CA 1
ATOM 2955 C C . GLY A 1 386 ? -7.569 -0.977 16.385 1.00 74.12 386 GLY A C 1
ATOM 2956 O O . GLY A 1 386 ? -8.363 -1.014 17.324 1.00 74.12 386 GLY A O 1
ATOM 2957 N N . LEU A 1 387 ? -7.713 -1.744 15.304 1.00 79.75 387 LEU A N 1
ATOM 2958 C CA . LEU A 1 387 ? -8.746 -2.765 15.151 1.00 79.75 387 LEU A CA 1
ATOM 2959 C C . LEU A 1 387 ? -8.480 -3.994 16.030 1.00 79.75 387 LEU A C 1
ATOM 2961 O O . LEU A 1 387 ? -9.415 -4.538 16.613 1.00 79.75 387 LEU A O 1
ATOM 2965 N N . ALA A 1 388 ? -7.220 -4.409 16.158 1.00 85.50 388 ALA A N 1
ATOM 2966 C CA . ALA A 1 388 ? -6.869 -5.626 16.886 1.00 85.50 388 ALA A CA 1
ATOM 2967 C C . ALA A 1 388 ? -7.112 -5.518 18.389 1.00 85.50 388 ALA A C 1
ATOM 2969 O O . ALA A 1 388 ? -6.680 -4.567 19.024 1.00 85.50 388 ALA A O 1
ATOM 2970 N N . ASP A 1 389 ? -7.753 -6.498 19.002 1.00 82.56 389 ASP A N 1
ATOM 2971 C CA . ASP A 1 389 ? -8.112 -6.477 20.418 1.00 82.56 389 ASP A CA 1
ATOM 2972 C C . ASP A 1 389 ? -7.955 -7.865 21.067 1.00 82.56 389 ASP A C 1
ATOM 2974 O O . ASP A 1 389 ? -7.386 -8.776 20.467 1.00 82.56 389 ASP A O 1
ATOM 2978 N N . ALA A 1 390 ? -8.433 -8.046 22.305 1.00 81.75 390 ALA A N 1
ATOM 2979 C CA . ALA A 1 390 ? -8.311 -9.333 23.003 1.00 81.75 390 ALA A CA 1
ATOM 2980 C C . ALA A 1 390 ? -9.041 -10.501 22.315 1.00 81.75 390 ALA A C 1
ATOM 2982 O O . ALA A 1 390 ? -8.733 -11.657 22.598 1.00 81.75 390 ALA A O 1
ATOM 2983 N N . GLY A 1 391 ? -10.039 -10.207 21.476 1.00 82.56 391 GLY A N 1
ATOM 2984 C CA . GLY A 1 391 ? -10.818 -11.195 20.734 1.00 82.56 391 GLY A CA 1
ATOM 2985 C C . GLY A 1 391 ? -10.221 -11.546 19.373 1.00 82.56 391 GLY A C 1
ATOM 2986 O O . GLY A 1 391 ? -10.687 -12.494 18.748 1.00 82.56 391 GLY A O 1
ATOM 2987 N N . THR A 1 392 ? -9.198 -10.820 18.914 1.00 87.62 392 THR A N 1
ATOM 2988 C CA . THR A 1 392 ? -8.554 -11.090 17.624 1.00 87.62 392 THR A CA 1
ATOM 2989 C C . THR A 1 392 ? -7.793 -12.426 17.670 1.00 87.62 392 THR A C 1
ATOM 2991 O O . THR A 1 392 ? -6.979 -12.633 18.581 1.00 87.62 392 THR A O 1
ATOM 2994 N N . PRO A 1 393 ? -8.008 -13.336 16.699 1.00 87.69 393 PRO A N 1
ATOM 2995 C CA . PRO A 1 393 ? -7.343 -14.638 16.670 1.00 87.69 393 PRO A CA 1
ATOM 2996 C C . PRO A 1 393 ? -5.811 -14.542 16.757 1.00 87.69 393 PRO A C 1
ATOM 2998 O O . PRO A 1 393 ? -5.189 -13.696 16.118 1.00 87.69 393 PRO A O 1
ATOM 3001 N N . GLY A 1 394 ? -5.192 -15.402 17.576 1.00 86.19 394 GLY A N 1
ATOM 3002 C CA . GLY A 1 394 ? -3.730 -15.515 17.711 1.00 86.19 394 GLY A CA 1
ATOM 3003 C C . GLY A 1 394 ? -3.023 -14.370 18.455 1.00 86.19 394 GLY A C 1
ATOM 3004 O O . GLY A 1 394 ? -1.851 -14.503 18.802 1.00 86.19 394 GLY A O 1
ATOM 3005 N N . VAL A 1 395 ? -3.704 -13.264 18.778 1.00 86.00 395 VAL A N 1
ATOM 3006 C CA . VAL A 1 395 ? -3.064 -12.079 19.387 1.00 86.00 395 VAL A CA 1
ATOM 3007 C C . VAL A 1 395 ? -2.426 -12.374 20.744 1.00 86.00 395 VAL A C 1
ATOM 3009 O O . VAL A 1 395 ? -1.349 -11.852 21.042 1.00 86.00 395 VAL A O 1
ATOM 3012 N N . MET A 1 396 ? -3.031 -13.249 21.552 1.00 84.44 396 MET A N 1
ATOM 3013 C CA . MET A 1 396 ? -2.480 -13.612 22.862 1.00 84.44 396 MET A CA 1
ATOM 3014 C C . MET A 1 396 ? -1.142 -14.352 22.770 1.00 84.44 396 MET A C 1
ATOM 3016 O O . MET A 1 396 ? -0.314 -14.201 23.667 1.00 84.44 396 MET A O 1
ATOM 3020 N N . ASP A 1 397 ? -0.898 -15.110 21.704 1.00 85.81 397 ASP A N 1
ATOM 3021 C CA . ASP A 1 397 ? 0.354 -15.852 21.539 1.00 85.81 397 ASP A CA 1
ATOM 3022 C C . ASP A 1 397 ? 1.497 -14.912 21.139 1.00 85.81 397 ASP A C 1
ATOM 3024 O O . ASP A 1 397 ? 2.591 -14.980 21.702 1.00 85.81 397 ASP A O 1
ATOM 3028 N N . ILE A 1 398 ? 1.216 -13.945 20.261 1.00 84.94 398 ILE A N 1
ATOM 3029 C CA . ILE A 1 398 ? 2.172 -12.892 19.881 1.00 84.94 398 ILE A CA 1
ATOM 3030 C C . ILE A 1 398 ? 2.499 -12.015 21.086 1.00 84.94 398 ILE A C 1
ATOM 3032 O O . ILE A 1 398 ? 3.662 -11.691 21.329 1.00 84.94 398 ILE A O 1
ATOM 3036 N N . TRP A 1 399 ? 1.480 -11.661 21.869 1.00 83.69 399 TRP A N 1
ATOM 3037 C CA . TRP A 1 399 ? 1.633 -10.870 23.085 1.00 83.69 399 TRP A CA 1
ATOM 3038 C C . TRP A 1 399 ? 2.522 -11.564 24.128 1.00 83.69 399 TRP A C 1
ATOM 3040 O O . TRP A 1 399 ? 3.322 -10.905 24.786 1.00 83.69 399 TRP A O 1
ATOM 3050 N N . ARG A 1 400 ? 2.450 -12.899 24.248 1.00 84.88 400 ARG A N 1
ATOM 3051 C CA . ARG A 1 400 ? 3.317 -13.692 25.145 1.00 84.88 400 ARG A CA 1
ATOM 3052 C C . ARG A 1 400 ? 4.712 -13.971 24.579 1.00 84.88 400 ARG A C 1
ATOM 3054 O O . ARG A 1 400 ? 5.517 -14.612 25.255 1.00 84.88 400 ARG A O 1
ATOM 3061 N N . SER A 1 401 ? 5.010 -13.536 23.357 1.00 85.25 401 SER A N 1
ATOM 3062 C CA . SER A 1 401 ? 6.303 -13.800 22.728 1.00 85.25 401 SER A CA 1
ATOM 3063 C C . SER A 1 401 ? 7.460 -13.118 23.468 1.00 85.25 401 SER A C 1
ATOM 3065 O O . SER A 1 401 ? 7.312 -12.075 24.109 1.00 85.25 401 SER A O 1
ATOM 3067 N N . ARG A 1 402 ? 8.664 -13.685 23.327 1.00 85.12 402 ARG A N 1
ATOM 3068 C CA . ARG A 1 402 ? 9.889 -13.106 23.899 1.00 85.12 402 ARG A CA 1
ATOM 3069 C C . ARG A 1 402 ? 10.142 -11.681 23.399 1.00 85.12 402 ARG A C 1
ATOM 3071 O O . ARG A 1 402 ? 10.523 -10.829 24.192 1.00 85.12 402 ARG A O 1
ATOM 3078 N N . ILE A 1 403 ? 9.930 -11.429 22.104 1.00 85.75 403 ILE A N 1
ATOM 3079 C CA . ILE A 1 403 ? 10.126 -10.100 21.507 1.00 85.75 403 ILE A CA 1
ATOM 3080 C C . ILE A 1 403 ? 9.147 -9.096 22.121 1.00 85.75 403 ILE A C 1
ATOM 3082 O O . ILE A 1 403 ? 9.575 -8.011 22.501 1.00 85.75 403 ILE A O 1
ATOM 3086 N N . ALA A 1 404 ? 7.871 -9.466 22.295 1.00 85.06 404 ALA A N 1
ATOM 3087 C CA . ALA A 1 404 ? 6.894 -8.604 22.958 1.00 85.06 404 ALA A CA 1
ATOM 3088 C C . ALA A 1 404 ? 7.361 -8.212 24.368 1.00 85.06 404 ALA A C 1
ATOM 3090 O O . ALA A 1 404 ? 7.398 -7.024 24.684 1.00 85.06 404 ALA A O 1
ATOM 3091 N N . GLY A 1 405 ? 7.801 -9.189 25.170 1.00 83.69 405 GLY A N 1
ATOM 3092 C CA . GLY A 1 405 ? 8.296 -8.960 26.530 1.00 83.69 405 GLY A CA 1
ATOM 3093 C C . GLY A 1 405 ? 9.513 -8.030 26.622 1.00 83.69 405 GLY A C 1
ATOM 3094 O O . GLY A 1 405 ? 9.655 -7.333 27.622 1.00 83.69 405 GLY A O 1
ATOM 3095 N N . LEU A 1 406 ? 10.358 -7.977 25.587 1.00 85.69 406 LEU A N 1
ATOM 3096 C CA . LEU A 1 406 ? 11.516 -7.076 25.540 1.00 85.69 406 LEU A CA 1
ATOM 3097 C C . LEU A 1 406 ? 11.139 -5.622 25.205 1.00 85.69 406 LEU A C 1
ATOM 3099 O O . LEU A 1 406 ? 11.849 -4.715 25.613 1.00 85.69 406 LEU A O 1
ATOM 3103 N N . ILE A 1 407 ? 10.043 -5.367 24.483 1.00 83.31 407 ILE A N 1
ATOM 3104 C CA . ILE A 1 407 ? 9.701 -4.012 24.003 1.00 83.31 407 ILE A CA 1
ATOM 3105 C C . ILE A 1 407 ? 9.147 -3.101 25.115 1.00 83.31 407 ILE A C 1
ATOM 3107 O O . ILE A 1 407 ? 9.289 -1.882 25.028 1.00 83.31 407 ILE A O 1
ATOM 3111 N N . GLY A 1 408 ? 8.517 -3.648 26.160 1.00 71.69 408 GLY A N 1
ATOM 3112 C CA . GLY A 1 408 ? 8.047 -2.839 27.289 1.00 71.69 408 GLY A CA 1
ATOM 3113 C C . GLY A 1 408 ? 6.937 -3.474 28.132 1.00 71.69 408 GLY A C 1
ATOM 3114 O O . GLY A 1 408 ? 6.497 -4.592 27.851 1.00 71.69 408 GLY A O 1
ATOM 3115 N N . PRO A 1 409 ? 6.470 -2.775 29.186 1.00 61.09 409 PRO A N 1
ATOM 3116 C CA . PRO A 1 409 ? 5.427 -3.272 30.076 1.00 61.09 409 PRO A CA 1
ATOM 3117 C C . PRO A 1 409 ? 4.111 -3.491 29.326 1.00 61.09 409 PRO A C 1
ATOM 3119 O O . PRO A 1 409 ? 3.629 -2.637 28.582 1.00 61.09 409 PRO A O 1
ATOM 3122 N N . GLN A 1 410 ? 3.524 -4.661 29.555 1.00 63.72 410 GLN A N 1
ATOM 3123 C CA . GLN A 1 410 ? 2.410 -5.175 28.778 1.00 63.72 410 GLN A CA 1
ATOM 3124 C C . GLN A 1 410 ? 1.069 -4.824 29.428 1.00 63.72 410 GLN A C 1
ATOM 3126 O O . GLN A 1 410 ? 0.809 -5.211 30.569 1.00 63.72 410 GLN A O 1
ATOM 3131 N N . LYS A 1 411 ? 0.173 -4.160 28.692 1.00 69.25 411 LYS A N 1
ATOM 3132 C CA . LYS A 1 411 ? -1.261 -4.200 29.005 1.00 69.25 411 LYS A CA 1
ATOM 3133 C C . LYS A 1 411 ? -1.908 -5.256 28.120 1.00 69.25 411 LYS A C 1
ATOM 3135 O O . LYS A 1 411 ? -1.616 -5.329 26.930 1.00 69.25 411 LYS A O 1
ATOM 3140 N N . ILE A 1 412 ? -2.766 -6.085 28.709 1.00 68.88 412 ILE A N 1
ATOM 3141 C CA . ILE A 1 412 ? -3.641 -6.952 27.919 1.00 68.88 412 ILE A CA 1
ATOM 3142 C C . ILE A 1 412 ? -4.593 -6.014 27.164 1.00 68.88 412 ILE A C 1
ATOM 3144 O O . ILE A 1 412 ? -5.175 -5.132 27.809 1.00 68.88 412 ILE A O 1
ATOM 3148 N N . PRO A 1 413 ? -4.751 -6.159 25.838 1.00 73.19 413 PRO A N 1
ATOM 3149 C CA . PRO A 1 413 ? -5.743 -5.388 25.103 1.00 73.19 413 PRO A CA 1
ATOM 3150 C C . PRO A 1 413 ? -7.117 -5.580 25.743 1.00 73.19 413 PRO A C 1
ATOM 3152 O O . PRO A 1 413 ? -7.460 -6.680 26.168 1.00 73.19 413 PRO A O 1
ATOM 3155 N N . ALA A 1 414 ? -7.926 -4.529 25.830 1.00 75.38 414 ALA A N 1
ATOM 3156 C CA . ALA A 1 414 ? -9.329 -4.722 26.175 1.00 75.38 414 ALA A CA 1
ATOM 3157 C C . ALA A 1 414 ? -10.029 -5.439 25.012 1.00 75.38 414 ALA A C 1
ATOM 3159 O O . ALA A 1 414 ? -9.688 -5.195 23.857 1.00 75.38 414 ALA A O 1
ATOM 3160 N N . GLN A 1 415 ? -11.029 -6.279 25.286 1.00 75.94 415 GLN A N 1
ATOM 3161 C CA . GLN A 1 415 ? -11.967 -6.681 24.238 1.00 75.94 415 GLN A CA 1
ATOM 3162 C C . GLN A 1 415 ? -12.843 -5.468 23.906 1.00 75.94 415 GLN A C 1
ATOM 3164 O O . GLN A 1 415 ? -13.631 -5.005 24.736 1.00 75.94 415 GLN A O 1
ATOM 3169 N N . ARG A 1 416 ? -12.653 -4.905 22.715 1.00 71.75 416 ARG A N 1
ATOM 3170 C CA . ARG A 1 416 ? -13.294 -3.666 22.257 1.00 71.75 416 ARG A CA 1
ATOM 3171 C C . ARG A 1 416 ? -14.457 -3.961 21.318 1.00 71.75 416 ARG A C 1
ATOM 3173 O O . ARG A 1 416 ? -15.446 -3.222 21.343 1.00 71.75 416 ARG A O 1
ATOM 3180 N N . PHE A 1 417 ? -14.375 -5.059 20.570 1.00 69.88 417 PHE A N 1
ATOM 3181 C CA . PHE A 1 417 ? -15.376 -5.502 19.610 1.00 69.88 417 PHE A CA 1
ATOM 3182 C C . PHE A 1 417 ? -16.034 -6.814 20.057 1.00 69.88 417 PHE A C 1
ATOM 3184 O O . PHE A 1 417 ? -15.389 -7.729 20.570 1.00 69.88 417 PHE A O 1
ATOM 3191 N N . SER A 1 418 ? -17.353 -6.911 19.872 1.00 67.44 418 SER A N 1
ATOM 3192 C CA . SER A 1 418 ? -18.101 -8.154 20.107 1.00 67.44 418 SER A CA 1
ATOM 3193 C C . SER A 1 418 ? -17.954 -9.163 18.963 1.00 67.44 418 SER A C 1
ATOM 3195 O O . SER A 1 418 ? -18.183 -10.350 19.173 1.00 67.44 418 SER A O 1
ATOM 3197 N N . SER A 1 419 ? -17.587 -8.696 17.767 1.00 68.69 419 SER A N 1
ATOM 3198 C CA . SER A 1 419 ? -17.271 -9.500 16.584 1.00 68.69 419 SER A CA 1
ATOM 3199 C C . SER A 1 419 ? -16.429 -8.686 15.599 1.00 68.69 419 SER A C 1
ATOM 3201 O O . SER A 1 419 ? -16.495 -7.452 15.610 1.00 68.69 419 SER A O 1
ATOM 3203 N N . ALA A 1 420 ? -15.711 -9.369 14.707 1.00 70.31 420 ALA A N 1
ATOM 3204 C CA . ALA A 1 420 ? -14.922 -8.727 13.667 1.00 70.31 420 ALA A CA 1
ATOM 3205 C C . ALA A 1 420 ? -15.785 -7.914 12.678 1.00 70.31 420 ALA A C 1
ATOM 3207 O O . ALA A 1 420 ? -16.916 -8.306 12.358 1.00 70.31 420 ALA A O 1
ATOM 3208 N N . PRO A 1 421 ? -15.273 -6.773 12.192 1.00 71.25 421 PRO A N 1
ATOM 3209 C CA . PRO A 1 421 ? -15.922 -5.972 11.161 1.00 71.25 421 PRO A CA 1
ATOM 3210 C C . PRO A 1 421 ? -15.864 -6.619 9.765 1.00 71.25 421 PRO A C 1
ATOM 3212 O O . PRO A 1 421 ? -14.830 -7.118 9.393 1.00 71.25 421 PRO A O 1
ATOM 3215 N N . ASP A 1 422 ? -16.897 -6.549 8.919 1.00 74.62 422 ASP A N 1
ATOM 3216 C CA . ASP A 1 422 ? -16.788 -6.929 7.489 1.00 74.62 422 ASP A CA 1
ATOM 3217 C C . ASP A 1 422 ? -16.276 -5.773 6.608 1.00 74.62 422 ASP A C 1
ATOM 3219 O O . ASP A 1 422 ? -17.064 -4.897 6.222 1.00 74.62 422 ASP A O 1
ATOM 3223 N N . LEU A 1 423 ? -14.976 -5.756 6.307 1.00 75.06 423 LEU A N 1
ATOM 3224 C CA . LEU A 1 423 ? -14.283 -4.677 5.582 1.00 75.06 423 LEU A CA 1
ATOM 3225 C C . LEU A 1 423 ? -14.089 -4.947 4.076 1.00 75.06 423 LEU A C 1
ATOM 3227 O O . LEU A 1 423 ? -13.412 -4.176 3.385 1.00 75.06 423 LEU A O 1
ATOM 3231 N N . ARG A 1 424 ? -14.711 -5.999 3.527 1.00 71.81 424 ARG A N 1
ATOM 3232 C CA . ARG A 1 424 ? -14.515 -6.425 2.125 1.00 71.81 424 ARG A CA 1
ATOM 3233 C C . ARG A 1 424 ? -14.815 -5.336 1.093 1.00 71.81 424 ARG A C 1
ATOM 3235 O O . ARG A 1 424 ? -14.136 -5.252 0.075 1.00 71.81 424 ARG A O 1
ATOM 3242 N N . SER A 1 425 ? -15.795 -4.468 1.352 1.00 61.47 425 SER A N 1
ATOM 3243 C CA . SER A 1 425 ? -16.198 -3.400 0.421 1.00 61.47 425 SER A CA 1
ATOM 3244 C C . SER A 1 425 ? -15.194 -2.248 0.301 1.00 61.47 425 SER A C 1
ATOM 3246 O O . SER A 1 425 ? -15.360 -1.388 -0.557 1.00 61.47 425 SER A O 1
ATOM 3248 N N . THR A 1 426 ? -14.184 -2.194 1.171 1.00 63.00 426 THR A N 1
ATOM 3249 C CA . THR A 1 426 ? -13.250 -1.061 1.290 1.00 63.00 426 THR A CA 1
ATOM 3250 C C . THR A 1 426 ? -11.793 -1.472 1.117 1.00 63.00 426 THR A C 1
ATOM 3252 O O . THR A 1 426 ? -10.905 -0.638 1.228 1.00 63.00 426 THR A O 1
ATOM 3255 N N . ALA A 1 427 ? -11.536 -2.749 0.827 1.00 62.16 427 ALA A N 1
ATOM 3256 C CA . ALA A 1 427 ? -10.216 -3.360 0.936 1.00 62.16 427 ALA A CA 1
ATOM 3257 C C . ALA A 1 427 ? -9.122 -2.717 0.058 1.00 62.16 427 ALA A C 1
ATOM 3259 O O . ALA A 1 427 ? -7.966 -2.679 0.466 1.00 62.16 427 ALA A O 1
ATOM 3260 N N . GLY A 1 428 ? -9.472 -2.162 -1.109 1.00 63.59 428 GLY A N 1
ATOM 3261 C CA . GLY A 1 428 ? -8.502 -1.552 -2.032 1.00 63.59 428 GLY A CA 1
ATOM 3262 C C . GLY A 1 428 ? -7.894 -0.226 -1.559 1.00 63.59 428 GLY A C 1
ATOM 3263 O O . GLY A 1 428 ? -6.954 0.265 -2.173 1.00 63.59 428 GLY A O 1
ATOM 3264 N N . SER A 1 429 ? -8.423 0.365 -0.486 1.00 69.62 429 SER A N 1
ATOM 3265 C CA . SER A 1 429 ? -8.038 1.691 0.004 1.00 69.62 429 SER A CA 1
ATOM 3266 C C . SER A 1 429 ? -7.633 1.715 1.477 1.00 69.62 429 SER A C 1
ATOM 3268 O O . SER A 1 429 ? -7.445 2.793 2.048 1.00 69.62 429 SER A O 1
ATOM 3270 N N . LEU A 1 430 ? -7.521 0.551 2.119 1.00 79.44 430 LEU A N 1
ATOM 3271 C CA . LEU A 1 430 ? -7.193 0.484 3.540 1.00 79.44 430 LEU A CA 1
ATOM 3272 C C . LEU A 1 430 ? -5.704 0.717 3.770 1.00 79.44 430 LEU A C 1
ATOM 3274 O O . LEU A 1 430 ? -4.864 0.223 3.020 1.00 79.44 430 LEU A O 1
ATOM 3278 N N . VAL A 1 431 ? -5.394 1.457 4.828 1.00 86.56 431 VAL A N 1
ATOM 3279 C CA . VAL A 1 431 ? -4.037 1.674 5.340 1.00 86.56 431 VAL A CA 1
ATOM 3280 C C . VAL A 1 431 ? -3.992 1.193 6.777 1.00 86.56 431 VAL A C 1
ATOM 3282 O O . VAL A 1 431 ? -4.872 1.563 7.544 1.00 86.56 431 VAL A O 1
ATOM 3285 N N . ALA A 1 432 ? -2.993 0.396 7.145 1.00 89.94 432 ALA A N 1
ATOM 3286 C CA . ALA A 1 432 ? -2.863 -0.135 8.498 1.00 89.94 432 ALA A CA 1
ATOM 3287 C C . ALA A 1 432 ? -2.028 0.795 9.395 1.00 89.94 432 ALA A C 1
ATOM 3289 O O . ALA A 1 432 ? -0.909 1.179 9.046 1.00 89.94 432 ALA A O 1
ATOM 3290 N N . GLY A 1 433 ? -2.565 1.121 10.567 1.00 89.94 433 GLY A N 1
ATOM 3291 C CA . GLY A 1 433 ? -1.842 1.674 11.712 1.00 89.94 433 GLY A CA 1
ATOM 3292 C C . GLY A 1 433 ? -2.086 0.818 12.953 1.00 89.94 433 GLY A C 1
ATOM 3293 O O . GLY A 1 433 ? -2.977 -0.029 12.965 1.00 89.94 433 GLY A O 1
ATOM 3294 N N . SER A 1 434 ? -1.304 1.011 14.011 1.00 87.62 434 SER A N 1
ATOM 3295 C CA . SER A 1 434 ? -1.395 0.158 15.202 1.00 87.62 434 SER A CA 1
ATOM 3296 C C . SER A 1 434 ? -1.813 0.884 16.490 1.00 87.62 434 SER A C 1
ATOM 3298 O O . SER A 1 434 ? -2.233 0.253 17.462 1.00 87.62 434 SER A O 1
ATOM 3300 N N . HIS A 1 435 ? -1.791 2.217 16.523 1.00 82.06 435 HIS A N 1
ATOM 3301 C CA . HIS A 1 435 ? -2.228 2.991 17.689 1.00 82.06 435 HIS A CA 1
ATOM 3302 C C . HIS A 1 435 ? -3.747 3.276 17.666 1.00 82.06 435 HIS A C 1
ATOM 3304 O O . HIS A 1 435 ? -4.248 3.695 16.622 1.00 82.06 435 HIS A O 1
ATOM 3310 N N . PRO A 1 436 ? -4.507 3.159 18.779 1.00 69.31 436 PRO A N 1
ATOM 3311 C CA . PRO A 1 436 ? -4.114 2.772 20.137 1.00 69.31 436 PRO A CA 1
ATOM 3312 C C . PRO A 1 436 ? -4.642 1.379 20.542 1.00 69.31 436 PRO A C 1
ATOM 3314 O O . PRO A 1 436 ? -5.431 1.273 21.480 1.00 69.31 436 PRO A O 1
ATOM 3317 N N . ASN A 1 437 ? -4.242 0.281 19.889 1.00 75.00 437 ASN A N 1
ATOM 3318 C CA . ASN A 1 437 ? -4.748 -1.043 20.306 1.00 75.00 437 ASN A CA 1
ATOM 3319 C C . ASN A 1 437 ? -4.251 -1.543 21.679 1.00 75.00 437 ASN A C 1
ATOM 3321 O O . ASN A 1 437 ? -4.745 -2.551 22.183 1.00 75.00 437 ASN A O 1
ATOM 3325 N N . GLY A 1 438 ? -3.309 -0.834 22.305 1.00 76.62 438 GLY A N 1
ATOM 3326 C CA . GLY A 1 438 ? -2.782 -1.157 23.632 1.00 76.62 438 GLY A CA 1
ATOM 3327 C C . GLY A 1 438 ? -1.688 -2.227 23.636 1.00 76.62 438 GLY A C 1
ATOM 3328 O O . GLY A 1 438 ? -1.165 -2.537 24.705 1.00 76.62 438 GLY A O 1
ATOM 3329 N N . LEU A 1 439 ? -1.318 -2.758 22.466 1.00 82.94 439 LEU A N 1
ATOM 3330 C CA . LEU A 1 439 ? -0.192 -3.673 22.301 1.00 82.94 439 LEU A CA 1
ATOM 3331 C C . LEU A 1 439 ? 1.133 -2.901 22.141 1.00 82.94 439 LEU A C 1
ATOM 3333 O O . LEU A 1 439 ? 1.126 -1.742 21.716 1.00 82.94 439 LEU A O 1
ATOM 3337 N N . PRO A 1 440 ? 2.285 -3.532 22.439 1.00 86.44 440 PRO A N 1
ATOM 3338 C CA . PRO A 1 440 ? 3.595 -2.956 22.141 1.00 86.44 440 PRO A CA 1
ATOM 3339 C C . PRO A 1 440 ? 3.769 -2.674 20.640 1.00 86.44 440 PRO A C 1
ATOM 3341 O O . PRO A 1 440 ? 3.235 -3.430 19.823 1.00 86.44 440 PRO A O 1
ATOM 3344 N N . PRO A 1 441 ? 4.547 -1.653 20.237 1.00 89.06 441 PRO A N 1
ATOM 3345 C CA . PRO A 1 441 ? 4.808 -1.385 18.823 1.00 89.06 441 PRO A CA 1
ATOM 3346 C C . PRO A 1 441 ? 5.400 -2.604 18.105 1.00 89.06 441 PRO A C 1
ATOM 3348 O O . PRO A 1 441 ? 6.075 -3.441 18.704 1.00 89.06 441 PRO A O 1
ATOM 3351 N N . GLY A 1 442 ? 5.121 -2.724 16.806 1.00 90.19 442 GLY A N 1
ATOM 3352 C CA . GLY A 1 442 ? 5.462 -3.907 16.008 1.00 90.19 442 GLY A CA 1
ATOM 3353 C C . GLY A 1 442 ? 4.515 -5.083 16.261 1.00 90.19 442 GLY A C 1
ATOM 3354 O O . GLY A 1 442 ? 3.863 -5.543 15.327 1.00 90.19 442 GLY A O 1
ATOM 3355 N N . VAL A 1 443 ? 4.353 -5.512 17.519 1.00 90.69 443 VAL A N 1
ATOM 3356 C CA . VAL A 1 443 ? 3.362 -6.537 17.912 1.00 90.69 443 VAL A CA 1
ATOM 3357 C C . VAL A 1 443 ? 1.953 -6.043 17.599 1.00 90.69 443 VAL A C 1
ATOM 3359 O O . VAL A 1 443 ? 1.131 -6.775 17.056 1.00 90.69 443 VAL A O 1
ATOM 3362 N N . ALA A 1 444 ? 1.708 -4.768 17.881 1.00 90.31 444 ALA A N 1
ATOM 3363 C CA . ALA A 1 444 ? 0.476 -4.071 17.576 1.00 90.31 444 ALA A CA 1
ATOM 3364 C C . ALA A 1 444 ? 0.130 -4.113 16.079 1.00 90.31 444 ALA A C 1
ATOM 3366 O O . ALA A 1 444 ? -1.029 -4.334 15.743 1.00 90.31 444 ALA A O 1
ATOM 3367 N N . LEU A 1 445 ? 1.111 -3.947 15.183 1.00 94.25 445 LEU A N 1
ATOM 3368 C CA . LEU A 1 445 ? 0.882 -4.018 13.735 1.00 94.25 445 LEU A CA 1
ATOM 3369 C C . LEU A 1 445 ? 0.618 -5.458 13.278 1.00 94.25 445 LEU A C 1
ATOM 3371 O O . LEU A 1 445 ? -0.288 -5.702 12.489 1.00 94.25 445 LEU A O 1
ATOM 3375 N N . GLN A 1 446 ? 1.374 -6.420 13.808 1.00 93.62 446 GLN A N 1
ATOM 3376 C CA . GLN A 1 446 ? 1.169 -7.847 13.541 1.00 93.62 446 GLN A CA 1
ATOM 3377 C C . GLN A 1 446 ? -0.227 -8.320 13.973 1.00 93.62 446 GLN A C 1
ATOM 3379 O O . GLN A 1 446 ? -0.852 -9.144 13.304 1.00 93.62 446 GLN A O 1
ATOM 3384 N N . ALA A 1 447 ? -0.735 -7.785 15.081 1.00 91.75 447 ALA A N 1
ATOM 3385 C CA . ALA A 1 447 ? -2.101 -8.014 15.522 1.00 91.75 447 ALA A CA 1
ATOM 3386 C C . ALA A 1 447 ? -3.118 -7.325 14.598 1.00 91.75 447 ALA A C 1
ATOM 3388 O O . ALA A 1 447 ? -4.130 -7.930 14.254 1.00 91.75 447 ALA A O 1
ATOM 3389 N N . GLU A 1 448 ? -2.840 -6.099 14.144 1.00 91.06 448 GLU A N 1
ATOM 3390 C CA . GLU A 1 448 ? -3.711 -5.371 13.212 1.00 91.06 448 GLU A CA 1
ATOM 3391 C C . GLU A 1 448 ? -3.905 -6.128 11.896 1.00 91.06 448 GLU A C 1
ATOM 3393 O O . GLU A 1 448 ? -5.028 -6.270 11.423 1.00 91.06 448 GLU A O 1
ATOM 3398 N N . LEU A 1 449 ? -2.832 -6.688 11.336 1.00 94.06 449 LEU A N 1
ATOM 3399 C CA . LEU A 1 449 ? 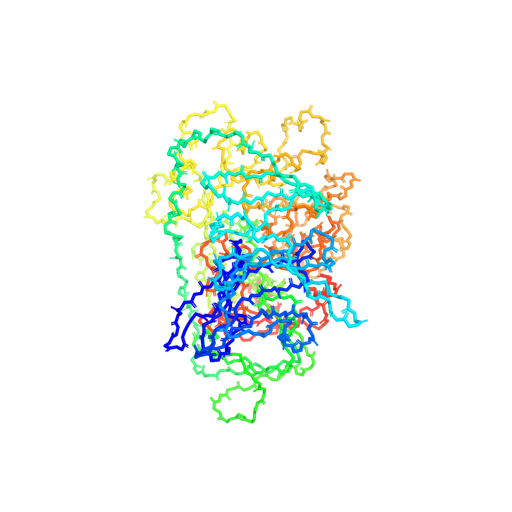-2.886 -7.485 10.109 1.00 94.06 449 LEU A CA 1
ATOM 3400 C C . LEU A 1 449 ? -3.801 -8.713 10.241 1.00 94.06 449 LEU A C 1
ATOM 3402 O O . LEU A 1 449 ? -4.551 -9.029 9.317 1.00 94.06 449 LEU A O 1
ATOM 3406 N N . ARG A 1 450 ? -3.801 -9.360 11.412 1.00 92.06 450 ARG A N 1
ATOM 3407 C CA . ARG A 1 450 ? -4.725 -10.461 11.730 1.00 92.06 450 ARG A CA 1
ATOM 3408 C C . ARG A 1 450 ? -6.148 -9.982 11.887 1.00 92.06 450 ARG A C 1
ATOM 3410 O O . ARG A 1 450 ? -7.058 -10.624 11.382 1.00 92.06 450 ARG A O 1
ATOM 3417 N N . ALA A 1 451 ? -6.337 -8.844 12.542 1.00 89.25 451 ALA A N 1
ATOM 3418 C CA . ALA A 1 451 ? -7.653 -8.254 12.698 1.00 89.25 451 ALA A CA 1
ATOM 3419 C C . ALA A 1 451 ? -8.253 -7.849 11.342 1.00 89.25 451 ALA A C 1
ATOM 3421 O O . ALA A 1 451 ? -9.453 -7.996 11.145 1.00 89.25 451 ALA A O 1
ATOM 3422 N N . LEU A 1 452 ? -7.433 -7.407 10.380 1.00 89.94 452 LEU A N 1
ATOM 3423 C CA . LEU A 1 452 ? -7.865 -7.164 9.000 1.00 89.94 452 LEU A CA 1
ATOM 3424 C C . LEU A 1 452 ? -8.280 -8.462 8.288 1.00 89.94 452 LEU A C 1
ATOM 3426 O O . LEU A 1 452 ? -9.303 -8.477 7.605 1.00 89.94 452 LEU A O 1
ATOM 3430 N N . ALA A 1 453 ? -7.529 -9.552 8.457 1.00 91.31 453 ALA A N 1
ATOM 3431 C CA . ALA A 1 453 ? -7.898 -10.850 7.887 1.00 91.31 453 ALA A CA 1
ATOM 3432 C C . ALA A 1 453 ? -9.183 -11.420 8.519 1.00 91.31 453 ALA A C 1
ATOM 3434 O O . ALA A 1 453 ? -10.092 -11.838 7.803 1.00 91.31 453 ALA A O 1
ATOM 3435 N N . ASP A 1 454 ? -9.308 -11.350 9.848 1.00 88.69 454 ASP A N 1
ATOM 3436 C CA . ASP A 1 454 ? -10.523 -11.705 10.600 1.00 88.69 454 ASP A CA 1
ATOM 3437 C C . ASP A 1 454 ? -11.716 -10.818 10.193 1.00 88.69 454 ASP A C 1
ATOM 3439 O O . ASP A 1 454 ? -12.866 -11.254 10.156 1.00 88.69 454 ASP A O 1
ATOM 3443 N N . ALA A 1 455 ? -11.428 -9.587 9.760 1.00 83.75 455 ALA A N 1
ATOM 3444 C CA . ALA A 1 455 ? -12.384 -8.658 9.169 1.00 83.75 455 ALA A CA 1
ATOM 3445 C C . ALA A 1 455 ? -12.776 -8.964 7.704 1.00 83.75 455 ALA A C 1
ATOM 3447 O O . ALA A 1 455 ? -13.482 -8.188 7.045 1.00 83.75 455 ALA A O 1
ATOM 3448 N N . GLY A 1 456 ? -12.321 -10.097 7.167 1.00 86.69 456 GLY A N 1
ATOM 3449 C CA . GLY A 1 456 ? -12.679 -10.597 5.845 1.00 86.69 456 GLY A CA 1
ATOM 3450 C C . GLY A 1 456 ? -11.805 -10.094 4.697 1.00 86.69 456 GLY A C 1
ATOM 3451 O O . GLY A 1 456 ? -12.171 -10.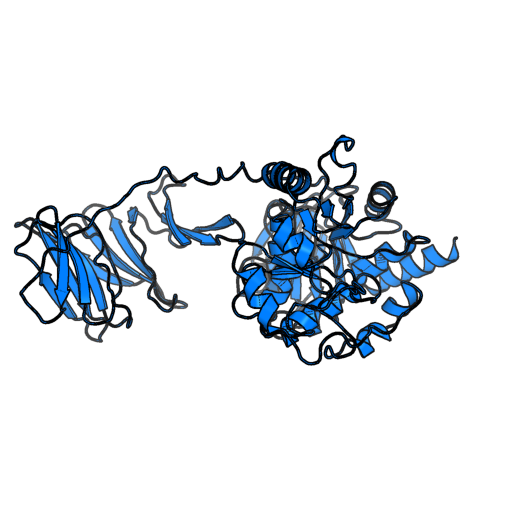328 3.542 1.00 86.69 456 GLY A O 1
ATOM 3452 N N . LEU A 1 457 ? -10.684 -9.414 4.967 1.00 88.31 457 LEU A N 1
ATOM 3453 C CA . LEU A 1 457 ? -9.689 -9.125 3.929 1.00 88.31 457 LEU A CA 1
ATOM 3454 C C . LEU A 1 457 ? -8.914 -10.389 3.551 1.00 88.31 457 LEU A C 1
ATOM 3456 O O . LEU A 1 457 ? -8.648 -11.252 4.386 1.00 88.31 457 LEU A O 1
ATOM 3460 N N . THR A 1 458 ? -8.478 -10.461 2.294 1.00 91.62 458 THR A N 1
ATOM 3461 C CA . THR A 1 458 ? -7.453 -11.433 1.898 1.00 91.62 458 THR A CA 1
ATOM 3462 C C . THR A 1 458 ? -6.097 -11.048 2.493 1.00 91.62 458 THR A C 1
ATOM 3464 O O . THR A 1 458 ? -5.850 -9.880 2.810 1.00 91.62 458 THR A O 1
ATOM 3467 N N . ALA A 1 459 ? -5.179 -12.009 2.608 1.00 92.12 459 ALA A N 1
ATOM 3468 C CA . ALA A 1 459 ? -3.840 -11.724 3.119 1.00 92.12 459 ALA A CA 1
ATOM 3469 C C . ALA A 1 459 ? -3.082 -10.718 2.225 1.00 92.12 459 ALA A C 1
ATOM 3471 O O . ALA A 1 459 ? -2.436 -9.808 2.739 1.00 92.12 459 ALA A O 1
ATOM 3472 N N . GLU A 1 460 ? -3.270 -10.785 0.899 1.00 91.94 460 GLU A N 1
ATOM 3473 C CA . GLU A 1 460 ? -2.782 -9.770 -0.050 1.00 91.94 460 GLU A CA 1
ATOM 3474 C C . GLU A 1 460 ? -3.257 -8.355 0.325 1.00 91.94 460 GLU A C 1
ATOM 3476 O O . GLU A 1 460 ? -2.460 -7.418 0.378 1.00 91.94 460 GLU A O 1
ATOM 3481 N N . GLN A 1 461 ? -4.551 -8.193 0.617 1.00 91.12 461 GLN A N 1
ATOM 3482 C CA . GLN A 1 461 ? -5.133 -6.900 0.981 1.00 91.12 461 GLN A CA 1
ATOM 3483 C C . GLN A 1 461 ? -4.588 -6.390 2.320 1.00 91.12 461 GLN A C 1
ATOM 3485 O O . GLN A 1 461 ? -4.280 -5.203 2.439 1.00 91.12 461 GLN A O 1
ATOM 3490 N N . ALA A 1 462 ? -4.424 -7.272 3.310 1.00 92.31 462 ALA A N 1
ATOM 3491 C CA . ALA A 1 462 ? -3.837 -6.918 4.601 1.00 92.31 462 ALA A CA 1
ATOM 3492 C C . ALA A 1 462 ? -2.370 -6.467 4.453 1.00 92.31 462 ALA A C 1
ATOM 3494 O O . ALA A 1 462 ? -1.990 -5.412 4.964 1.00 92.31 462 ALA A O 1
ATOM 3495 N N . VAL A 1 463 ? -1.562 -7.202 3.682 1.00 93.69 463 VAL A N 1
ATOM 3496 C CA . VAL A 1 463 ? -0.166 -6.839 3.387 1.00 93.69 463 VAL A CA 1
ATOM 3497 C C . VAL A 1 463 ? -0.084 -5.507 2.638 1.00 93.69 463 VAL A C 1
ATOM 3499 O O . VAL A 1 463 ? 0.718 -4.648 3.004 1.00 93.69 463 VAL A O 1
ATOM 3502 N N . LYS A 1 464 ? -0.931 -5.283 1.622 1.00 92.81 464 LYS A N 1
ATOM 3503 C CA . LYS A 1 464 ? -0.982 -4.005 0.888 1.00 92.81 464 LYS A CA 1
ATOM 3504 C C . LYS A 1 464 ? -1.362 -2.836 1.798 1.00 92.81 464 LYS A C 1
ATOM 3506 O O . LYS A 1 464 ? -0.800 -1.747 1.638 1.00 92.81 464 LYS A O 1
ATOM 3511 N N . ALA A 1 465 ? -2.234 -3.059 2.786 1.00 92.12 465 ALA A N 1
ATOM 3512 C CA . ALA A 1 465 ? -2.620 -2.044 3.764 1.00 92.12 465 ALA A CA 1
ATOM 3513 C C . ALA A 1 465 ? -1.443 -1.570 4.633 1.00 92.12 465 ALA A C 1
ATOM 3515 O O . ALA A 1 465 ? -1.313 -0.368 4.867 1.00 92.12 465 ALA A O 1
ATOM 3516 N N . ALA A 1 466 ? -0.558 -2.480 5.046 1.00 95.56 466 ALA A N 1
ATOM 3517 C CA . ALA A 1 466 ? 0.692 -2.164 5.747 1.00 95.56 466 ALA A CA 1
ATOM 3518 C C . ALA A 1 466 ? 1.895 -1.997 4.796 1.00 95.56 466 ALA A C 1
ATOM 3520 O O . ALA A 1 466 ? 3.039 -2.084 5.224 1.00 95.56 466 ALA A O 1
A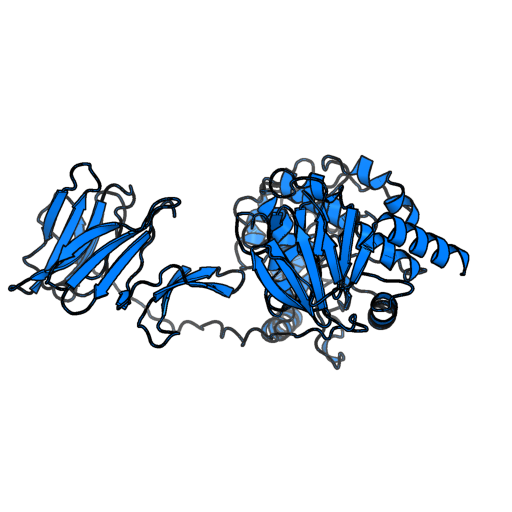TOM 3521 N N . GLY A 1 467 ? 1.665 -1.787 3.500 1.00 95.12 467 GLY A N 1
ATOM 3522 C CA . GLY A 1 467 ? 2.711 -1.717 2.481 1.00 95.12 467 GLY A CA 1
ATOM 3523 C C . GLY A 1 467 ? 2.449 -0.573 1.513 1.00 95.12 467 GLY A C 1
ATOM 3524 O O . GLY A 1 467 ? 2.511 0.601 1.885 1.00 95.12 467 GLY A O 1
ATOM 3525 N N . MET A 1 468 ? 2.145 -0.903 0.258 1.00 91.25 468 MET A N 1
ATOM 3526 C CA . MET A 1 468 ? 1.976 0.087 -0.808 1.00 91.25 468 MET A CA 1
ATOM 3527 C C . MET A 1 468 ? 0.923 1.164 -0.488 1.00 91.25 468 MET A C 1
ATOM 3529 O O . MET A 1 468 ? 1.124 2.329 -0.833 1.00 91.25 468 MET A O 1
ATOM 3533 N N . ASN A 1 469 ? -0.169 0.814 0.206 1.00 89.69 469 ASN A N 1
ATOM 3534 C CA . ASN A 1 469 ? -1.235 1.766 0.527 1.00 89.69 469 ASN A CA 1
ATOM 3535 C C . ASN A 1 469 ? -0.760 2.773 1.578 1.00 89.69 469 ASN A C 1
ATOM 3537 O O . ASN A 1 469 ? -0.986 3.978 1.439 1.00 89.69 469 ASN A O 1
ATOM 3541 N N . ALA A 1 470 ? -0.054 2.298 2.609 1.00 91.56 470 ALA A N 1
ATOM 3542 C CA . ALA A 1 470 ? 0.558 3.156 3.618 1.00 91.56 470 ALA A CA 1
ATOM 3543 C C . ALA A 1 470 ? 1.605 4.089 2.990 1.00 91.56 470 ALA A C 1
ATOM 3545 O O . ALA A 1 470 ? 1.619 5.289 3.268 1.00 91.56 470 ALA A O 1
ATOM 3546 N N . ALA A 1 471 ? 2.429 3.572 2.073 1.00 91.81 471 ALA A N 1
ATOM 3547 C CA . ALA A 1 471 ? 3.379 4.382 1.318 1.00 91.81 471 ALA A CA 1
ATOM 3548 C C . ALA A 1 471 ? 2.671 5.460 0.477 1.00 91.81 471 ALA A C 1
ATOM 3550 O O . ALA A 1 471 ? 3.096 6.616 0.479 1.00 91.81 471 ALA A O 1
ATOM 3551 N N . ALA A 1 472 ? 1.571 5.117 -0.200 1.00 86.88 472 ALA A N 1
ATOM 3552 C CA . ALA A 1 472 ? 0.781 6.056 -0.995 1.00 86.88 472 ALA A CA 1
ATOM 3553 C C . ALA A 1 472 ? 0.164 7.171 -0.141 1.00 86.88 472 ALA A C 1
ATOM 3555 O O . ALA A 1 472 ? 0.284 8.344 -0.499 1.00 86.88 472 ALA A O 1
ATOM 3556 N N . MET A 1 473 ? -0.404 6.838 1.023 1.00 85.88 473 MET A N 1
ATOM 3557 C CA . MET A 1 473 ? -0.946 7.828 1.963 1.00 85.88 473 MET A CA 1
ATOM 3558 C C . MET A 1 473 ? 0.109 8.856 2.403 1.00 85.88 473 MET A C 1
ATOM 3560 O O . MET A 1 473 ? -0.205 10.031 2.591 1.00 85.88 473 MET A O 1
ATOM 3564 N N . LEU A 1 474 ? 1.363 8.422 2.545 1.00 86.69 474 LEU A N 1
ATOM 3565 C CA . LEU A 1 474 ? 2.487 9.261 2.966 1.00 86.69 474 LEU A CA 1
ATOM 3566 C C . LEU A 1 474 ? 3.181 9.994 1.805 1.00 86.69 474 LEU A C 1
ATOM 3568 O O . LEU A 1 474 ? 4.117 10.756 2.049 1.00 86.69 474 LEU A O 1
ATOM 3572 N N . GLY A 1 475 ? 2.753 9.780 0.555 1.00 85.94 475 GLY A N 1
ATOM 3573 C CA . GLY A 1 475 ? 3.402 10.341 -0.636 1.00 85.94 475 GLY A CA 1
ATOM 3574 C C . GLY A 1 475 ? 4.760 9.704 -0.960 1.00 85.94 475 GLY A C 1
ATOM 3575 O O . GLY A 1 475 ? 5.637 10.384 -1.492 1.00 85.94 475 GLY A O 1
ATOM 3576 N N . LEU A 1 476 ? 4.939 8.425 -0.605 1.00 90.19 476 LEU A N 1
ATOM 3577 C CA . LEU A 1 476 ? 6.181 7.642 -0.682 1.00 90.19 476 LEU A CA 1
ATOM 3578 C C . LEU A 1 476 ? 6.069 6.351 -1.512 1.00 90.19 476 LEU A C 1
ATOM 3580 O O . LEU A 1 476 ? 6.968 5.514 -1.476 1.00 90.19 476 LEU A O 1
ATOM 3584 N N . ASN A 1 477 ? 4.991 6.168 -2.272 1.00 86.94 477 ASN A N 1
ATOM 3585 C CA . ASN A 1 477 ? 4.710 4.961 -3.067 1.00 86.94 477 ASN A CA 1
ATOM 3586 C C . ASN A 1 477 ? 5.745 4.641 -4.166 1.00 86.94 477 ASN A C 1
ATOM 3588 O O . ASN A 1 477 ? 5.699 3.564 -4.760 1.00 86.94 477 ASN A O 1
ATOM 3592 N N . LEU A 1 478 ? 6.671 5.559 -4.456 1.00 86.31 478 LEU A N 1
ATOM 3593 C CA . LEU A 1 478 ? 7.812 5.310 -5.345 1.00 86.31 478 LEU A CA 1
ATOM 3594 C C . LEU A 1 478 ? 9.090 4.905 -4.597 1.00 86.31 478 LEU A C 1
ATOM 3596 O O . LEU A 1 478 ? 9.988 4.339 -5.210 1.00 86.31 478 LEU A O 1
ATOM 3600 N N . ASP A 1 479 ? 9.167 5.174 -3.293 1.00 91.25 479 ASP A N 1
ATOM 3601 C CA . ASP A 1 479 ? 10.361 4.939 -2.480 1.00 91.25 479 ASP A CA 1
ATOM 3602 C C . ASP A 1 479 ? 10.248 3.703 -1.581 1.00 91.25 479 ASP A C 1
ATOM 3604 O O . ASP A 1 479 ? 11.259 3.046 -1.359 1.00 91.25 479 ASP A O 1
ATOM 3608 N N . ILE A 1 480 ? 9.070 3.388 -1.032 1.00 95.12 480 ILE A N 1
ATOM 3609 C CA . ILE A 1 480 ? 8.870 2.277 -0.079 1.00 95.12 480 ILE A CA 1
ATOM 3610 C C . ILE A 1 480 ? 7.531 1.561 -0.309 1.00 95.12 480 ILE A C 1
ATOM 3612 O O . ILE A 1 480 ? 6.700 2.012 -1.095 1.00 95.12 480 ILE A O 1
ATOM 3616 N N . GLY A 1 481 ? 7.315 0.445 0.396 1.00 93.88 481 GLY A N 1
ATOM 3617 C CA . GLY A 1 481 ? 6.078 -0.346 0.321 1.00 93.88 481 GLY A CA 1
ATOM 3618 C C . GLY A 1 481 ? 5.965 -1.203 -0.943 1.00 93.88 481 GLY A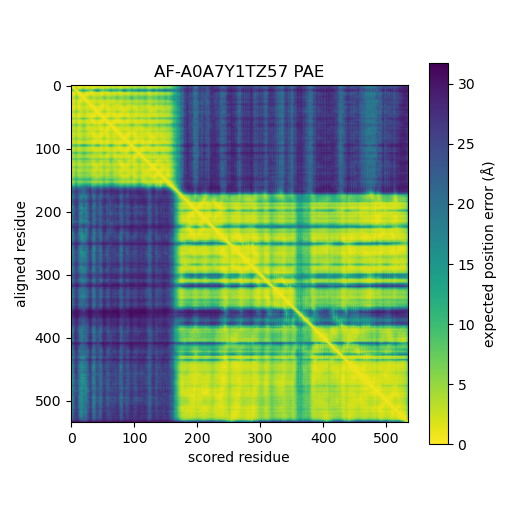 C 1
ATOM 3619 O O . GLY A 1 481 ? 4.901 -1.752 -1.213 1.00 93.88 481 GLY A O 1
ATOM 3620 N N . ARG A 1 482 ? 7.053 -1.307 -1.714 1.00 94.69 482 ARG A N 1
ATOM 3621 C CA . ARG A 1 482 ? 7.180 -2.113 -2.930 1.00 94.69 482 ARG A CA 1
ATOM 3622 C C . ARG A 1 482 ? 8.626 -2.557 -3.133 1.00 94.69 482 ARG A C 1
ATOM 3624 O O . ARG A 1 482 ? 9.546 -1.866 -2.699 1.00 94.69 482 ARG A O 1
ATOM 3631 N N . ILE A 1 483 ? 8.820 -3.648 -3.861 1.00 96.44 483 ILE A N 1
ATOM 3632 C CA . ILE A 1 483 ? 10.124 -4.077 -4.371 1.00 96.44 483 ILE A CA 1
ATOM 3633 C C . ILE A 1 483 ? 10.129 -3.757 -5.860 1.00 96.44 483 ILE A C 1
ATOM 3635 O O . ILE A 1 483 ? 9.449 -4.408 -6.643 1.00 96.44 483 ILE A O 1
ATOM 3639 N N . ALA A 1 484 ? 10.831 -2.696 -6.251 1.00 94.19 484 ALA A N 1
ATOM 3640 C CA . ALA A 1 484 ? 10.905 -2.261 -7.642 1.00 94.19 484 ALA A CA 1
ATOM 3641 C C . ALA A 1 484 ? 12.123 -1.363 -7.884 1.00 94.19 484 ALA A C 1
ATOM 3643 O O . ALA A 1 484 ? 12.567 -0.698 -6.946 1.00 94.19 484 ALA A O 1
ATOM 3644 N N . PRO A 1 485 ? 12.629 -1.275 -9.129 1.00 92.75 485 PRO A N 1
ATOM 3645 C CA . PRO A 1 485 ? 13.703 -0.353 -9.479 1.00 92.75 485 PRO A CA 1
ATOM 3646 C C . PRO A 1 485 ? 13.446 1.076 -8.987 1.00 92.75 485 PRO A C 1
ATOM 3648 O O . PRO A 1 485 ? 12.366 1.632 -9.183 1.00 92.75 485 PRO A O 1
ATOM 3651 N N . GLY A 1 486 ? 14.449 1.663 -8.339 1.00 90.38 486 GLY A N 1
ATOM 3652 C CA . GLY A 1 486 ? 14.395 2.992 -7.736 1.00 90.38 486 GLY A CA 1
ATOM 3653 C C . GLY A 1 486 ? 13.926 3.009 -6.279 1.00 90.38 486 GLY A C 1
ATOM 3654 O O . GLY A 1 486 ? 14.323 3.919 -5.552 1.00 90.38 486 GLY A O 1
ATOM 3655 N N . ALA A 1 487 ? 13.172 2.009 -5.814 1.00 94.25 487 ALA A N 1
ATOM 3656 C CA . ALA A 1 487 ? 12.708 1.941 -4.429 1.00 94.25 487 ALA A CA 1
ATOM 3657 C C . ALA A 1 487 ? 13.855 1.623 -3.452 1.00 94.25 487 ALA A C 1
ATOM 3659 O O . ALA A 1 487 ? 14.868 1.013 -3.812 1.00 94.25 487 ALA A O 1
ATOM 3660 N N . ALA A 1 488 ? 13.698 2.025 -2.192 1.00 95.81 488 ALA A N 1
ATOM 3661 C CA . ALA A 1 488 ? 14.565 1.598 -1.105 1.00 95.81 488 ALA A CA 1
ATOM 3662 C C . ALA A 1 488 ? 14.495 0.074 -0.948 1.00 95.81 488 ALA A C 1
ATOM 3664 O O . ALA A 1 488 ? 13.423 -0.525 -1.011 1.00 95.81 488 ALA A O 1
ATOM 3665 N N . ALA A 1 489 ? 15.641 -0.556 -0.705 1.00 96.50 489 ALA A N 1
ATOM 3666 C CA . ALA A 1 489 ? 15.707 -1.980 -0.417 1.00 96.50 489 ALA A CA 1
ATOM 3667 C C . ALA A 1 489 ? 15.302 -2.243 1.044 1.00 96.50 489 ALA A C 1
ATOM 3669 O O . ALA A 1 489 ? 16.152 -2.432 1.919 1.00 96.50 489 ALA A O 1
ATOM 3670 N N . ASP A 1 490 ? 13.990 -2.202 1.275 1.00 97.44 490 ASP A N 1
ATOM 3671 C CA . ASP A 1 490 ? 13.311 -2.495 2.535 1.00 97.44 490 ASP A CA 1
ATOM 3672 C C . ASP A 1 490 ? 12.431 -3.741 2.335 1.00 97.44 490 ASP A C 1
ATOM 3674 O O . ASP A 1 490 ? 11.430 -3.685 1.620 1.00 97.44 490 ASP A O 1
ATOM 3678 N N . MET A 1 491 ? 12.835 -4.880 2.904 1.00 97.88 491 MET A N 1
ATOM 3679 C CA . MET A 1 491 ? 12.243 -6.192 2.614 1.00 97.88 491 MET A CA 1
ATOM 3680 C C . MET A 1 491 ? 12.171 -7.087 3.850 1.00 97.88 491 MET A C 1
ATOM 3682 O O . MET A 1 491 ? 12.981 -6.972 4.772 1.00 97.88 491 MET A O 1
ATOM 3686 N N . LEU A 1 492 ? 11.239 -8.031 3.810 1.00 97.50 492 LEU A N 1
ATOM 3687 C CA . LEU A 1 492 ? 11.095 -9.142 4.744 1.00 97.50 492 LEU A CA 1
ATOM 3688 C C . LEU A 1 492 ? 11.514 -10.424 4.046 1.00 97.50 492 LEU A C 1
ATOM 3690 O O . LEU A 1 492 ? 11.190 -10.609 2.875 1.00 97.50 492 LEU A O 1
ATOM 3694 N N . VAL A 1 493 ? 12.163 -11.317 4.780 1.00 98.06 493 VAL A N 1
ATOM 3695 C CA . VAL A 1 493 ? 12.411 -12.691 4.355 1.00 98.06 493 VAL A CA 1
ATOM 3696 C C . VAL A 1 493 ? 11.644 -13.614 5.282 1.00 98.06 493 VAL A C 1
ATOM 3698 O O . VAL A 1 493 ? 11.887 -13.623 6.490 1.00 98.06 493 VAL A O 1
ATOM 3701 N N . VAL A 1 494 ? 10.715 -14.362 4.706 1.00 97.94 494 VAL A N 1
ATOM 3702 C CA . VAL A 1 494 ? 9.722 -15.164 5.412 1.00 97.94 494 VAL A CA 1
ATOM 3703 C C . VAL A 1 494 ? 9.870 -16.630 5.028 1.00 97.94 494 VAL A C 1
ATOM 3705 O O . VAL A 1 494 ? 9.996 -16.965 3.848 1.00 97.94 494 VAL A O 1
ATOM 3708 N N . ASP A 1 495 ? 9.825 -17.492 6.038 1.00 97.31 495 ASP A N 1
ATOM 3709 C CA . ASP A 1 495 ? 9.649 -18.932 5.879 1.00 97.31 495 ASP A CA 1
ATOM 3710 C C . ASP A 1 495 ? 8.146 -19.263 5.907 1.00 97.31 495 ASP A C 1
ATOM 3712 O O . ASP A 1 495 ? 7.532 -19.372 6.969 1.00 97.31 495 ASP A O 1
ATOM 3716 N N . GLY A 1 496 ? 7.518 -19.294 4.728 1.00 95.94 496 GLY A N 1
ATOM 3717 C CA . GLY A 1 496 ? 6.069 -19.472 4.585 1.00 95.94 496 GLY A CA 1
ATOM 3718 C C . GLY A 1 496 ? 5.475 -18.744 3.378 1.00 95.94 496 GLY A C 1
ATOM 3719 O O . GLY A 1 496 ? 6.194 -18.304 2.479 1.00 95.94 496 GLY A O 1
ATOM 3720 N N . ASP A 1 497 ? 4.147 -18.624 3.348 1.00 95.88 497 ASP A N 1
ATOM 3721 C CA . ASP A 1 497 ? 3.350 -17.972 2.306 1.00 95.88 497 ASP A CA 1
ATOM 3722 C C . ASP A 1 497 ? 2.409 -16.887 2.870 1.00 95.88 497 ASP A C 1
ATOM 3724 O O . ASP A 1 497 ? 1.213 -17.128 3.069 1.00 95.88 497 ASP A O 1
ATOM 3728 N N . PRO A 1 498 ? 2.897 -15.647 3.047 1.00 95.12 498 PRO A N 1
ATOM 3729 C CA . PRO A 1 498 ? 2.058 -14.551 3.518 1.00 95.12 498 PRO A CA 1
ATOM 3730 C C . PRO A 1 498 ? 0.874 -14.168 2.617 1.00 95.12 498 PRO A C 1
ATOM 3732 O O . PRO A 1 498 ? -0.009 -13.458 3.091 1.00 95.12 498 PRO A O 1
ATOM 3735 N N . LEU A 1 499 ? 0.820 -14.590 1.342 1.00 93.88 499 LEU A N 1
ATOM 3736 C CA . LEU A 1 499 ? -0.377 -14.403 0.504 1.00 93.88 499 LEU A CA 1
ATOM 3737 C C . LEU A 1 499 ? -1.432 -15.490 0.746 1.00 93.88 499 LEU A C 1
ATOM 3739 O O . LEU A 1 499 ? -2.622 -15.224 0.565 1.00 93.88 499 LEU A O 1
ATOM 3743 N N . ALA A 1 500 ? -1.021 -16.690 1.160 1.00 93.88 500 ALA A N 1
ATOM 3744 C CA . ALA A 1 500 ? -1.939 -17.752 1.560 1.00 93.88 500 ALA A CA 1
ATOM 3745 C C . ALA A 1 500 ? -2.451 -17.554 2.994 1.00 93.88 500 ALA A C 1
ATOM 3747 O O . ALA A 1 500 ? -3.635 -17.767 3.257 1.00 93.88 500 ALA A O 1
ATOM 3748 N N . SER A 1 501 ? -1.582 -17.119 3.910 1.00 93.06 501 SER A N 1
ATOM 3749 C CA . SER A 1 501 ? -1.936 -16.827 5.297 1.00 93.06 501 SER A CA 1
ATOM 3750 C C . SER A 1 501 ? -1.132 -15.654 5.840 1.00 93.06 501 SER A C 1
ATOM 3752 O O . SER A 1 501 ? 0.091 -15.713 5.931 1.00 93.06 501 SER A O 1
ATOM 3754 N N . VAL A 1 502 ? -1.821 -14.609 6.306 1.00 92.50 502 VAL A N 1
ATOM 3755 C CA . VAL A 1 502 ? -1.171 -13.454 6.951 1.00 92.50 502 VAL A CA 1
ATOM 3756 C C . VAL A 1 502 ? -0.383 -13.856 8.206 1.00 92.50 502 VAL A C 1
ATOM 3758 O O . VAL A 1 502 ? 0.503 -13.122 8.642 1.00 92.50 502 VAL A O 1
ATOM 3761 N N . ASP A 1 503 ? -0.675 -15.029 8.781 1.00 92.00 503 ASP A N 1
ATOM 3762 C CA . ASP A 1 503 ? 0.026 -15.521 9.960 1.00 92.00 503 ASP A CA 1
ATOM 3763 C C . ASP A 1 503 ? 1.506 -15.808 9.715 1.00 92.00 503 ASP A C 1
ATOM 3765 O O . ASP A 1 503 ? 2.316 -15.611 10.626 1.00 92.00 503 ASP A O 1
ATOM 3769 N N . ASP A 1 504 ? 1.868 -16.158 8.479 1.00 94.50 504 ASP A N 1
ATOM 3770 C CA . ASP A 1 504 ? 3.249 -16.445 8.097 1.00 94.50 504 ASP A CA 1
ATOM 3771 C C . ASP A 1 504 ? 4.148 -15.203 8.196 1.00 94.50 504 ASP A C 1
ATOM 3773 O O . ASP A 1 504 ? 5.365 -15.333 8.282 1.00 94.50 504 ASP A O 1
ATOM 3777 N N . LEU A 1 505 ? 3.586 -13.992 8.321 1.00 93.44 505 LEU A N 1
ATOM 3778 C CA . LEU A 1 505 ? 4.347 -12.778 8.653 1.00 93.44 505 LEU A CA 1
ATOM 3779 C C . LEU A 1 505 ? 4.965 -12.789 10.061 1.00 93.44 505 LEU A C 1
ATOM 3781 O O . LEU A 1 505 ? 5.680 -11.848 10.405 1.00 93.44 505 LEU A O 1
ATOM 3785 N N . LEU A 1 506 ? 4.718 -13.813 10.885 1.00 90.94 506 LEU A N 1
ATOM 3786 C CA . LEU A 1 506 ? 5.496 -14.064 12.105 1.00 90.94 506 LEU A CA 1
ATOM 3787 C C . LEU A 1 506 ? 6.718 -14.954 11.873 1.00 90.94 506 LEU A C 1
ATOM 3789 O O . LEU A 1 506 ? 7.640 -14.924 12.687 1.00 90.94 506 LEU A O 1
ATOM 3793 N N . ASN A 1 507 ? 6.767 -15.696 10.768 1.00 94.56 507 ASN A N 1
ATOM 3794 C CA . ASN A 1 507 ? 7.880 -16.578 10.417 1.00 94.56 507 ASN A CA 1
ATOM 3795 C C . ASN A 1 507 ? 8.985 -15.803 9.682 1.00 94.56 507 ASN A C 1
ATOM 3797 O O . ASN A 1 507 ? 9.582 -16.275 8.714 1.00 94.56 507 ASN A O 1
ATOM 3801 N N . ILE A 1 508 ? 9.244 -14.570 10.121 1.00 95.88 508 ILE A N 1
ATOM 3802 C CA . ILE A 1 508 ? 10.302 -13.741 9.559 1.00 95.88 508 ILE A CA 1
ATOM 3803 C C . ILE A 1 508 ? 11.645 -14.286 10.045 1.00 95.88 508 ILE A C 1
ATOM 3805 O O . ILE A 1 508 ? 11.899 -14.389 11.244 1.00 95.88 508 ILE A O 1
ATOM 3809 N N . VAL A 1 509 ? 12.526 -14.608 9.102 1.00 96.12 509 VAL A N 1
ATOM 3810 C CA . VAL A 1 509 ? 13.876 -15.123 9.380 1.00 96.12 509 VAL A CA 1
ATOM 3811 C C . VAL A 1 509 ? 14.956 -14.076 9.116 1.00 96.12 509 VAL A C 1
ATOM 3813 O O . VAL A 1 509 ? 16.033 -14.108 9.723 1.00 96.12 509 VAL A O 1
ATOM 3816 N N . GLY A 1 510 ? 14.657 -13.089 8.269 1.00 96.44 510 GLY A N 1
ATOM 3817 C CA . GLY A 1 510 ? 15.574 -12.008 7.936 1.00 96.44 510 GLY A CA 1
ATOM 3818 C C . GLY A 1 510 ? 14.869 -10.738 7.483 1.00 96.44 510 GLY A C 1
ATOM 3819 O O . GLY A 1 510 ? 13.720 -10.750 7.053 1.00 96.44 510 GLY A O 1
ATOM 3820 N N . ILE A 1 511 ? 15.588 -9.627 7.583 1.00 97.62 511 ILE A N 1
ATOM 3821 C CA . ILE A 1 511 ? 15.129 -8.290 7.218 1.00 97.62 511 ILE A CA 1
ATOM 3822 C C . ILE A 1 511 ? 16.200 -7.631 6.366 1.00 97.62 511 ILE A C 1
ATOM 3824 O O . ILE A 1 511 ? 17.382 -7.655 6.708 1.00 97.62 511 ILE A O 1
ATOM 3828 N N . VAL A 1 512 ? 15.783 -6.979 5.290 1.00 96.88 512 VAL A N 1
ATOM 3829 C CA . VAL A 1 512 ? 16.631 -6.062 4.533 1.00 96.88 512 VAL A CA 1
ATOM 3830 C C . VAL A 1 512 ? 16.167 -4.651 4.846 1.00 96.88 512 VAL A C 1
ATOM 3832 O O . VAL A 1 512 ? 14.995 -4.334 4.675 1.00 96.88 512 VAL A O 1
ATOM 3835 N N . ARG A 1 513 ? 17.068 -3.796 5.323 1.00 95.00 513 ARG A N 1
ATOM 3836 C CA . ARG A 1 513 ? 16.758 -2.398 5.643 1.00 95.00 513 ARG A CA 1
ATOM 3837 C C . ARG A 1 513 ? 17.835 -1.493 5.063 1.00 95.00 513 ARG A C 1
ATOM 3839 O O . ARG A 1 513 ? 19.016 -1.680 5.366 1.00 95.00 513 ARG A O 1
ATOM 3846 N N . ASN A 1 514 ? 17.444 -0.534 4.217 1.00 92.12 514 ASN A N 1
ATOM 3847 C CA . ASN A 1 514 ? 18.369 0.272 3.402 1.00 92.12 514 ASN A CA 1
ATOM 3848 C C . ASN A 1 514 ? 19.399 -0.605 2.644 1.00 92.12 514 ASN A C 1
ATOM 3850 O O . ASN A 1 514 ? 20.572 -0.248 2.543 1.00 92.12 514 ASN A O 1
ATOM 3854 N N . GLY A 1 515 ? 18.992 -1.786 2.164 1.00 92.94 515 GLY A N 1
ATOM 3855 C CA . GLY A 1 515 ? 19.857 -2.734 1.449 1.00 92.94 515 GLY A CA 1
ATOM 3856 C C . GLY A 1 515 ? 20.828 -3.541 2.311 1.00 92.94 515 GLY A C 1
ATOM 3857 O O . GLY A 1 515 ? 21.628 -4.300 1.766 1.00 92.94 515 GLY A O 1
ATOM 3858 N N . ARG A 1 516 ? 20.784 -3.410 3.643 1.00 92.56 516 ARG A N 1
ATOM 3859 C CA . ARG A 1 516 ? 21.557 -4.263 4.553 1.00 92.56 516 ARG A CA 1
ATOM 3860 C C . ARG A 1 516 ? 20.700 -5.410 5.062 1.00 92.56 516 ARG A C 1
ATOM 3862 O O . ARG A 1 516 ? 19.613 -5.167 5.571 1.00 92.56 516 ARG A O 1
ATOM 3869 N N . PHE A 1 517 ? 21.223 -6.626 4.956 1.00 93.94 517 PHE A N 1
ATOM 3870 C CA . PHE A 1 517 ? 20.593 -7.826 5.493 1.00 93.94 517 PHE A CA 1
ATOM 3871 C C . PHE A 1 517 ? 20.885 -7.986 6.993 1.00 93.94 517 PHE A C 1
ATOM 3873 O O . PHE A 1 517 ? 22.025 -7.816 7.432 1.00 93.94 517 PHE A O 1
ATOM 3880 N N . TYR A 1 518 ? 19.861 -8.348 7.760 1.00 94.50 518 TYR A N 1
ATOM 3881 C CA . TYR A 1 518 ? 19.920 -8.664 9.182 1.00 94.50 518 TYR A CA 1
ATOM 3882 C C . TYR A 1 518 ? 19.131 -9.949 9.442 1.00 94.50 518 TYR A C 1
ATOM 3884 O O . TYR A 1 518 ? 17.988 -10.061 9.006 1.00 94.50 518 TYR A O 1
ATOM 3892 N N . SER A 1 519 ? 19.699 -10.903 10.182 1.00 95.12 519 SER A N 1
ATOM 3893 C CA . SER A 1 519 ? 18.914 -12.020 10.721 1.00 95.12 519 SER A CA 1
ATOM 3894 C C . SER A 1 519 ? 18.092 -11.557 11.925 1.00 95.12 519 SER A C 1
ATOM 3896 O O . SER A 1 519 ? 18.531 -10.685 12.683 1.00 95.12 519 SER A O 1
ATOM 3898 N N . VAL A 1 520 ? 16.922 -12.163 12.149 1.00 93.25 520 VAL A N 1
ATOM 3899 C CA . VAL A 1 520 ? 16.086 -11.830 13.319 1.00 93.25 520 VAL A CA 1
ATOM 3900 C C . VAL A 1 520 ? 16.812 -12.121 14.634 1.00 93.25 520 VAL A C 1
ATOM 3902 O O . VAL A 1 520 ? 16.777 -11.296 15.545 1.00 93.25 520 VAL A O 1
ATOM 3905 N N . SER A 1 521 ? 17.554 -13.230 14.720 1.00 91.81 521 SER A N 1
ATOM 3906 C CA . SER A 1 521 ? 18.386 -13.543 15.892 1.00 91.81 521 SER A CA 1
ATOM 3907 C C . SER A 1 521 ? 19.408 -12.442 16.187 1.00 91.81 521 SER A C 1
ATOM 3909 O O . SER A 1 521 ? 19.481 -11.951 17.311 1.00 91.81 521 SER A O 1
ATOM 3911 N N . GLY A 1 522 ? 20.121 -11.968 15.161 1.00 93.50 522 GLY A N 1
ATOM 3912 C CA . GLY A 1 522 ? 21.114 -10.907 15.310 1.00 93.50 522 GLY A CA 1
ATOM 3913 C C . GLY A 1 522 ? 20.507 -9.558 15.707 1.00 93.50 522 GLY A C 1
ATOM 3914 O O . GLY A 1 522 ? 21.174 -8.756 16.358 1.00 93.50 522 GLY A O 1
ATOM 3915 N N . LEU A 1 523 ? 19.249 -9.290 15.343 1.00 94.00 523 LEU A N 1
ATOM 3916 C CA . LEU A 1 523 ? 18.523 -8.104 15.802 1.00 94.00 523 LEU A CA 1
ATOM 3917 C C . LEU A 1 523 ? 18.150 -8.205 17.288 1.00 94.00 523 LEU A C 1
ATOM 3919 O O . LEU A 1 523 ? 18.340 -7.239 18.026 1.00 94.00 523 LEU A O 1
ATOM 3923 N N . VAL A 1 524 ? 17.688 -9.372 17.748 1.00 91.69 524 VAL A N 1
ATOM 3924 C CA . VAL A 1 524 ? 17.376 -9.614 19.169 1.00 91.69 524 VAL A CA 1
ATOM 3925 C C . VAL A 1 524 ? 18.627 -9.496 20.045 1.00 91.69 524 VAL A C 1
ATOM 3927 O O . VAL A 1 524 ? 18.572 -8.880 21.114 1.00 91.69 524 VAL A O 1
ATOM 3930 N N . ASP A 1 525 ? 19.765 -10.017 19.584 1.00 91.81 525 ASP A N 1
ATOM 3931 C CA . ASP A 1 525 ? 21.039 -9.911 20.302 1.00 91.81 525 ASP A CA 1
ATOM 3932 C C . ASP A 1 525 ? 21.484 -8.447 20.447 1.00 91.81 525 ASP A C 1
ATOM 3934 O O . ASP A 1 525 ? 21.886 -8.019 21.530 1.00 91.81 525 ASP A O 1
ATOM 3938 N N . ARG A 1 526 ? 21.343 -7.643 19.382 1.00 92.50 526 ARG A N 1
ATOM 3939 C CA . ARG A 1 526 ? 21.646 -6.199 19.409 1.00 92.50 526 ARG A CA 1
ATOM 3940 C C . ARG A 1 526 ? 20.759 -5.433 20.380 1.00 92.50 526 ARG A C 1
ATOM 3942 O O . ARG A 1 526 ? 21.269 -4.588 21.109 1.00 92.50 526 ARG A O 1
ATOM 3949 N N . ALA A 1 527 ? 19.457 -5.718 20.387 1.00 90.94 527 ALA A N 1
ATOM 3950 C CA . ALA A 1 527 ? 18.524 -5.093 21.320 1.00 90.94 527 ALA A CA 1
ATOM 3951 C C . ALA A 1 527 ? 18.890 -5.419 22.773 1.00 90.94 527 ALA A C 1
ATOM 3953 O O . ALA A 1 527 ? 19.010 -4.517 23.597 1.00 90.94 527 ALA A O 1
ATOM 3954 N N . THR A 1 528 ? 19.148 -6.698 23.062 1.00 89.38 528 THR A N 1
ATOM 3955 C CA . THR A 1 528 ? 19.529 -7.153 24.406 1.00 89.38 528 THR A CA 1
ATOM 3956 C C . THR A 1 528 ? 20.823 -6.483 24.870 1.00 89.38 528 THR A C 1
ATOM 3958 O O . THR A 1 528 ? 20.891 -5.996 25.993 1.00 89.38 528 THR A O 1
ATOM 3961 N N . ALA A 1 529 ? 21.831 -6.394 23.996 1.00 88.50 529 ALA A N 1
ATOM 3962 C CA . ALA A 1 529 ? 23.087 -5.718 24.310 1.00 88.50 529 ALA A CA 1
ATOM 3963 C C . ALA A 1 529 ? 22.890 -4.218 24.586 1.00 88.50 529 ALA A C 1
ATOM 3965 O O . ALA A 1 529 ? 23.458 -3.696 25.543 1.00 88.50 529 ALA A O 1
ATOM 3966 N N . ALA A 1 530 ? 22.063 -3.530 23.792 1.00 85.81 530 ALA A N 1
ATOM 3967 C CA . ALA A 1 530 ? 21.768 -2.112 23.995 1.00 85.81 530 ALA A CA 1
ATOM 3968 C C . ALA A 1 530 ? 21.073 -1.850 25.344 1.00 85.81 530 ALA A C 1
ATOM 3970 O O . ALA A 1 530 ? 21.444 -0.910 26.035 1.00 85.81 530 ALA A O 1
ATOM 3971 N N . MET A 1 531 ? 20.148 -2.724 25.757 1.00 82.19 531 MET A N 1
ATOM 3972 C CA . MET A 1 531 ? 19.448 -2.637 27.050 1.00 82.19 531 MET A CA 1
ATOM 3973 C C . MET A 1 531 ? 20.348 -2.872 28.270 1.00 82.19 531 MET A C 1
ATOM 3975 O O . MET A 1 531 ? 19.971 -2.522 29.379 1.00 82.19 531 MET A O 1
ATOM 3979 N N . THR A 1 532 ? 21.513 -3.502 28.094 1.00 73.06 532 THR A N 1
ATOM 3980 C CA . THR A 1 532 ? 22.456 -3.777 29.197 1.00 73.06 532 THR A CA 1
ATOM 3981 C C . THR A 1 532 ? 23.513 -2.690 29.406 1.00 73.06 532 THR A C 1
ATOM 3983 O O . THR A 1 532 ? 24.317 -2.807 30.328 1.00 73.06 532 THR A O 1
ATOM 3986 N N . VAL A 1 533 ? 23.563 -1.681 28.530 1.00 59.50 533 VAL A N 1
ATOM 3987 C CA . VAL A 1 533 ? 24.597 -0.626 28.521 1.00 59.50 533 VAL A CA 1
ATOM 3988 C C . VAL A 1 533 ? 24.057 0.728 29.023 1.00 59.50 533 VAL A C 1
ATOM 3990 O O . VAL A 1 533 ? 24.856 1.621 29.302 1.00 59.50 533 VAL A O 1
ATOM 3993 N N . GLU A 1 534 ? 22.736 0.868 29.169 1.00 43.38 534 GLU A N 1
ATOM 3994 C CA . GLU A 1 534 ? 22.060 1.973 29.881 1.00 43.38 534 GLU A CA 1
ATOM 3995 C C . GLU A 1 534 ? 22.066 1.745 31.399 1.00 43.38 534 GLU A C 1
ATOM 3997 O O . GLU A 1 534 ? 22.249 2.748 32.131 1.00 43.38 534 GLU A O 1
#

Foldseek 3Di:
DWFWDDPDPQETFIKDADPLQRDIDTDDDDGAYWGDWDAALVRFKIWIWGDDDQKIFTWIDGPPDDIDGQDIDSWDKAAWDAANVNQKIWIWTQDPQGIFIKMWGPDVVIDIDGQGDPWAFDRHHWDDPHNFWIWGDTPNFIWIDGSPDPDIDGDDDDDPDDPPPPVPPLPQLQDDDDQDPFDAFKEWEWEQWEDFLPDLDIDGGWIFIDHRQFTADTGHDDDDDRTHYDYPDHWYKYFAFEALEEDADQDPRQLLFLLLVLLRHQAYEYQHPCQVVSQVSLSDPLRHGHRYFYEEELVCVVVDPDQGLEYEYDDDLPPQDVLLVSCVVNVSVLHAYEYLDDSNCVRNVGAYEPARPPPDDDDPVHLDQPCVVVRLPPDQAHEYELLFFLPQPPLVVLCPDPSQVLRDDADHFHPSDPAQAQCVVRLSRYAYHQPPRRGGNSSSLLRRLSSVVSNVDQLSSSLSNRALNSCSSSSRNQAGRGRDRPHRQWMFIFDDDSRNPVNSSNRTQWTAHSNDIDGSVRSNVSSVVSVVVD

Secondary structure (DSSP, 8-state):
-EEEEEEETTEEEEEEE-TTT--EEE----SSEEEEEEE-TTSSEEEEEEEETTEEEEEEEETTS--EEEEEESS-EEEEEE-TTSSEEEEEEE-SS-EEEEEEE-SSS-EEEEEE-SS-B-S-PPEESSSSEEEEEETTEEEEEETT-S-EEE----------------------PPPSSPPSSEEEEE-SEE--SSSSSPEESEEEEEETTEEEEEEE-----SSEEEE-TT-EEEEPEEEEEEPPPSSS-TTHHHHHHHTTEEEEEE--TTHHHHHHHHTSSSS---EEEEEEESTTGGG-SS--SEEEE-S-TT-TTHHHHHHHHHHTTT--EEESSHHHHHHHTPEEPP-----S---TTSS-GGGHHHHHTT-S-EEEES---TTSTTHHHHHTSHHHHHHSPPPPPP---SS----GGGGGGEEEE-TTSSSPTTHHHHHHHHHHHHTT--HHHHHHHTTHHHHHHTT-TTTSSS-STTSB--EEEESS-TTT-GGGGG-EEEEEETTEEEEHHHHHHHHHHHHTT-

pLDDT: mean 84.23, std 14.72, range [34.91, 98.44]

Nearest PDB structures (foldseek):
  3mtw-assembly1_A  TM=6.139E-01  e=5.144E-18  Caulobacter vibrioides
  2p9b-assembly1_A  TM=7.229E-01  e=6.729E-16  Bifidobacterium longum NCC2705
  2qs8-assembly1_A  TM=7.066E-01  e=7.112E-16  Alteromonas macleodii
  4ub9-assembly1_D  TM=6.997E-01  e=1.766E-14  Gulosibacter molinativorax
  4r40-assembly1_A  TM=6.563E-01  e=1.709E-06  Yersinia pestis CO92

Radius of gyration: 26.88 Å; Cα contacts (8 Å, |Δi|>4): 1234; chains: 1; bounding box: 68×49×78 Å

Solvent-accessible surface area (backbone atoms only — not comparable to full-atom values): 28242 Å² total; per-residue (Å²): 89,69,42,58,46,65,86,57,99,64,39,28,25,36,32,38,33,46,77,75,71,67,48,68,49,76,74,50,83,71,84,28,37,29,38,64,58,36,62,32,78,85,70,63,36,40,34,30,35,37,39,43,96,70,39,22,29,39,34,38,38,42,84,98,51,79,74,38,76,78,41,78,36,75,43,57,65,45,40,50,25,52,40,63,81,64,58,31,39,37,27,35,38,44,58,97,92,39,46,24,40,30,36,37,36,74,51,93,77,66,47,76,44,83,73,46,74,90,59,56,54,52,99,54,45,57,44,58,83,45,85,46,40,36,35,38,46,37,73,93,36,46,31,36,32,45,72,93,53,92,64,70,44,78,54,90,79,80,85,81,82,64,85,70,76,64,72,70,74,53,74,76,48,73,53,83,83,83,77,59,82,40,49,83,64,39,38,32,42,33,28,34,26,33,40,37,47,77,72,94,60,69,45,69,44,31,28,38,34,31,44,62,14,21,22,66,42,75,42,75,64,70,95,78,87,82,52,50,76,47,78,50,57,81,29,26,32,37,35,17,29,29,32,59,32,38,54,74,71,96,64,82,54,66,38,37,20,19,46,26,32,49,53,37,27,44,31,35,24,27,75,45,96,55,28,69,61,49,27,58,50,16,43,35,86,80,45,35,30,30,47,48,39,41,30,41,55,50,80,67,44,91,73,54,90,64,89,58,56,30,30,38,41,81,81,73,53,78,60,50,59,68,50,25,51,53,41,48,58,39,45,68,64,52,23,46,40,37,12,58,34,68,62,37,9,73,45,32,74,35,42,46,42,38,46,54,86,60,95,58,84,57,58,100,78,57,86,57,71,78,51,59,63,66,68,56,73,78,54,77,59,43,47,45,13,14,73,24,30,59,74,32,79,69,37,69,61,56,59,69,30,72,66,43,61,69,68,48,91,83,53,80,36,60,70,81,64,97,64,73,52,84,46,60,94,51,46,87,26,31,19,32,19,20,37,60,25,54,51,58,61,36,59,22,41,60,30,25,42,42,30,38,36,67,10,58,36,51,27,56,43,31,51,29,11,20,12,28,41,26,19,39,63,56,27,24,55,69,42,36,20,26,58,45,62,70,6,38,25,34,28,31,31,24,63,60,49,42,64,83,36,57,70,29,61,71,38,46,54,30,33,29,53,45,51,40,79,43,46,33,69,62,22,49,52,45,21,55,54,48,65,73,74,115

Sequence (534 aa):
VVFSSARDDTGFDIWETDLPTGLSWRLTNLPGQETEPAWSADGRNLVFVHQHHRHWALMLRQHGRPDEAIVISDDALAAPSWRPDGSLVTYLKRDADGWAVWMTILSEPRLHRKLIDREDFFLAPVAWLDRQQMFYAADGHIRTRHFDSWKSITVPFVARVREARTATSGKAHQRTLALIDAPSGRTIIRAGRVFDGAGSSYIENPDIVIDSGRVTAIETQRPRNDGIVVDLGDLTVFPGLIDAYASLPASDTAAVGPLLLGLGVTTMVADHPDAVALNATWSGKAIPGPRLLAARPLAGAGKIKSMPWLLTLSGNPNSGAEQKDDVRKWRDRGVPVLADSWQLALSSGANLLLGTDSGGPVSPAGRRYADVRLATGSSAITMVSGLADAGTPGVMDIWRSRIAGLIGPQKIPAQRFSSAPDLRSTAGSLVAGSHPNGLPPGVALQAELRALADAGLTAEQAVKAAGMNAAAMLGLNLDIGRIAPGAAADMLVVDGDPLASVDDLLNIVGIVRNGRFYSVSGLVDRATAAMTVE

Mean predicted aligned error: 14.47 Å